Protein AF-0000000077142471 (afdb_homodimer)

Structure (mmCIF, N/CA/C/O backbone):
data_AF-0000000077142471-model_v1
#
loop_
_entity.id
_entity.type
_entity.pdbx_description
1 polymer 'Transcriptional regulator, Crp/Fnr family'
#
loop_
_atom_site.group_PDB
_atom_site.id
_atom_site.type_symbol
_atom_site.label_atom_id
_atom_site.label_alt_id
_atom_site.label_comp_id
_atom_site.label_asym_id
_atom_site.label_entity_id
_atom_site.label_seq_id
_atom_site.pdbx_PDB_ins_code
_atom_site.Cartn_x
_atom_site.Cartn_y
_atom_site.Cartn_z
_atom_site.occupancy
_atom_site.B_iso_or_equiv
_atom_site.auth_seq_id
_atom_site.auth_comp_id
_atom_site.auth_asym_id
_atom_site.auth_atom_id
_atom_site.pdbx_PDB_model_num
ATOM 1 N N . MET A 1 1 ? -25.047 -6.434 -14.953 1 66.5 1 MET A N 1
ATOM 2 C CA . MET A 1 1 ? -23.828 -6.5 -14.148 1 66.5 1 MET A CA 1
ATOM 3 C C . MET A 1 1 ? -23.406 -7.949 -13.914 1 66.5 1 MET A C 1
ATOM 5 O O . MET A 1 1 ? -24.266 -8.82 -13.711 1 66.5 1 MET A O 1
ATOM 9 N N . ALA A 1 2 ? -22.125 -8.219 -14.211 1 81.44 2 ALA A N 1
ATOM 10 C CA . ALA A 1 2 ? -21.688 -9.594 -14.016 1 81.44 2 ALA A CA 1
ATOM 11 C C . ALA A 1 2 ? -21.812 -10.008 -12.555 1 81.44 2 ALA A C 1
ATOM 13 O O . ALA A 1 2 ? -21.797 -9.164 -11.656 1 81.44 2 ALA A O 1
ATOM 14 N N . ASP A 1 3 ? -22.094 -11.25 -12.281 1 89.38 3 ASP A N 1
ATOM 15 C CA . ASP A 1 3 ? -22.297 -11.797 -10.945 1 89.38 3 ASP A CA 1
ATOM 16 C C . ASP A 1 3 ? -21.094 -11.516 -10.039 1 89.38 3 ASP A C 1
ATOM 18 O O . ASP A 1 3 ? -21.219 -11.555 -8.812 1 89.38 3 ASP A O 1
ATOM 22 N N . PHE A 1 4 ? -20.047 -11.18 -10.734 1 91.62 4 PHE A N 1
ATOM 23 C CA . PHE A 1 4 ? -18.828 -11.008 -9.953 1 91.62 4 PHE A CA 1
ATOM 24 C C . PHE A 1 4 ? -18.5 -9.531 -9.766 1 91.62 4 PHE A C 1
ATOM 26 O O . PHE A 1 4 ? -17.453 -9.18 -9.227 1 91.62 4 PHE A O 1
ATOM 33 N N . ASP A 1 5 ? -19.344 -8.586 -10.07 1 90.06 5 ASP A N 1
ATOM 34 C CA . ASP A 1 5 ? -19.062 -7.152 -10.07 1 90.06 5 ASP A CA 1
ATOM 35 C C . ASP A 1 5 ? -18.781 -6.648 -8.656 1 90.06 5 ASP A C 1
ATOM 37 O O . ASP A 1 5 ? -18.062 -5.668 -8.477 1 90.06 5 ASP A O 1
ATOM 41 N N . TYR A 1 6 ? -19.375 -7.363 -7.695 1 89.88 6 TYR A N 1
ATOM 42 C CA . TYR A 1 6 ? -19.172 -6.949 -6.309 1 89.88 6 TYR A CA 1
ATOM 43 C C . TYR A 1 6 ? -17.688 -7.043 -5.926 1 89.88 6 TYR A C 1
ATOM 45 O O . TYR A 1 6 ? -17.234 -6.324 -5.039 1 89.88 6 TYR A O 1
ATOM 53 N N . LEU A 1 7 ? -16.922 -7.852 -6.664 1 92.38 7 LEU A N 1
ATOM 54 C CA . LEU A 1 7 ? -15.516 -8.078 -6.348 1 92.38 7 LEU A CA 1
ATOM 55 C C . LEU A 1 7 ? -14.672 -6.867 -6.715 1 92.38 7 LEU A C 1
ATOM 57 O O . LEU A 1 7 ? -13.57 -6.691 -6.191 1 92.38 7 LEU A O 1
ATOM 61 N N . LYS A 1 8 ? -15.172 -6.035 -7.5 1 89.44 8 LYS A N 1
ATOM 62 C CA . LYS A 1 8 ? -14.445 -4.84 -7.934 1 89.44 8 LYS A CA 1
ATOM 63 C C . LYS A 1 8 ? -14.375 -3.805 -6.816 1 89.44 8 LYS A C 1
ATOM 65 O O . LYS A 1 8 ? -13.602 -2.854 -6.895 1 89.44 8 LYS A O 1
ATOM 70 N N . LYS A 1 9 ? -15.102 -4.074 -5.801 1 85.69 9 LYS A N 1
ATOM 71 C CA . LYS A 1 9 ? -15.086 -3.172 -4.652 1 85.69 9 LYS A CA 1
ATOM 72 C C . LYS A 1 9 ? -13.93 -3.496 -3.715 1 85.69 9 LYS A C 1
ATOM 74 O O . LYS A 1 9 ? -13.586 -2.695 -2.842 1 85.69 9 LYS A O 1
ATOM 79 N N . VAL A 1 10 ? -13.367 -4.668 -3.885 1 86.62 10 VAL A N 1
ATOM 80 C CA . VAL A 1 10 ? -12.203 -5.039 -3.086 1 86.62 10 VAL A CA 1
ATOM 81 C C . VAL A 1 10 ? -10.969 -4.281 -3.582 1 86.62 10 VAL A C 1
ATOM 83 O O . VAL A 1 10 ? -10.617 -4.363 -4.762 1 86.62 10 VAL A O 1
ATOM 86 N N . PRO A 1 11 ? -10.289 -3.559 -2.75 1 77.06 11 PRO A N 1
ATOM 87 C CA . PRO A 1 11 ? -9.156 -2.73 -3.176 1 77.06 11 PRO A CA 1
ATOM 88 C C . PRO A 1 11 ? -8.109 -3.518 -3.959 1 77.06 11 PRO A C 1
ATOM 90 O O . PRO A 1 11 ? -7.5 -2.984 -4.887 1 77.06 11 PRO A O 1
ATOM 93 N N . TYR A 1 12 ? -7.945 -4.797 -3.785 1 84.88 12 TYR A N 1
ATOM 94 C CA . TYR A 1 12 ? -6.906 -5.59 -4.426 1 84.88 12 TYR A CA 1
ATOM 95 C C . TYR A 1 12 ? -7.449 -6.309 -5.656 1 84.88 12 TYR A C 1
ATOM 97 O O . TYR A 1 12 ? -6.703 -7.004 -6.355 1 84.88 12 TYR A O 1
ATOM 105 N N . PHE A 1 13 ? -8.758 -6.027 -5.898 1 90.19 13 PHE A N 1
ATOM 106 C CA . PHE A 1 13 ? -9.359 -6.797 -6.984 1 90.19 13 PHE A CA 1
ATOM 107 C C . PHE A 1 13 ? -9.93 -5.875 -8.055 1 90.19 13 PHE A C 1
ATOM 109 O O . PHE A 1 13 ? -10.297 -6.328 -9.141 1 90.19 13 PHE A O 1
ATOM 116 N N . ASN A 1 14 ? -9.93 -4.648 -7.758 1 84.81 14 ASN A N 1
ATOM 117 C CA . ASN A 1 14 ? -10.766 -3.709 -8.5 1 84.81 14 ASN A CA 1
ATOM 118 C C . ASN A 1 14 ? -10.328 -3.605 -9.961 1 84.81 14 ASN A C 1
ATOM 120 O O . ASN A 1 14 ? -11.109 -3.201 -10.82 1 84.81 14 ASN A O 1
ATOM 124 N N . GLU A 1 15 ? -9.117 -3.967 -10.281 1 83.5 15 GLU A N 1
ATOM 125 C CA . GLU A 1 15 ? -8.633 -3.84 -11.656 1 83.5 15 GLU A CA 1
ATOM 126 C C . GLU A 1 15 ? -8.242 -5.199 -12.227 1 83.5 15 GLU A C 1
ATOM 128 O O . GLU A 1 15 ? -7.566 -5.27 -13.258 1 83.5 15 GLU A O 1
ATOM 133 N N . LEU A 1 16 ? -8.672 -6.199 -11.555 1 91.19 16 LEU A N 1
ATOM 134 C CA . LEU A 1 16 ? -8.414 -7.531 -12.086 1 91.19 16 LEU A CA 1
ATOM 135 C C . LEU A 1 16 ? -9.234 -7.777 -13.352 1 91.19 16 LEU A C 1
ATOM 137 O O . LEU A 1 16 ? -10.336 -7.246 -13.492 1 91.19 16 LEU A O 1
ATOM 141 N N . GLU A 1 17 ? -8.711 -8.562 -14.188 1 91.25 17 GLU A N 1
ATOM 142 C CA . GLU A 1 17 ? -9.453 -8.961 -15.375 1 91.25 17 GLU A CA 1
ATOM 143 C C . GLU A 1 17 ? -10.703 -9.773 -15.008 1 91.25 17 GLU A C 1
ATOM 145 O O . GLU A 1 17 ? -10.719 -10.461 -13.992 1 91.25 17 GLU A O 1
ATOM 150 N N . ASP A 1 18 ? -11.656 -9.781 -15.906 1 92.88 18 ASP A N 1
ATOM 151 C CA . ASP A 1 18 ? -12.93 -10.453 -15.664 1 92.88 18 ASP A CA 1
ATOM 152 C C . ASP A 1 18 ? -12.734 -11.945 -15.422 1 92.88 18 ASP A C 1
ATOM 154 O O . ASP A 1 18 ? -13.398 -12.539 -14.578 1 92.88 18 ASP A O 1
ATOM 158 N N . LYS A 1 19 ? -11.828 -12.453 -16.156 1 93.56 19 LYS A N 1
ATOM 159 C CA . LYS A 1 19 ? -11.578 -13.875 -15.992 1 93.56 19 LYS A CA 1
ATOM 160 C C . LYS A 1 19 ? -11.141 -14.203 -14.562 1 93.56 19 LYS A C 1
ATOM 162 O O . LYS A 1 19 ? -11.602 -15.18 -13.977 1 93.56 19 LYS A O 1
ATOM 167 N N . SER A 1 20 ? -10.289 -13.398 -14.07 1 93.81 20 SER A N 1
ATOM 168 C CA . SER A 1 20 ? -9.805 -13.586 -12.703 1 93.81 20 SER A CA 1
ATOM 169 C C . SER A 1 20 ? -10.93 -13.375 -11.695 1 93.81 20 SER A C 1
ATOM 171 O O . SER A 1 20 ? -11.055 -14.141 -10.734 1 93.81 20 SER A O 1
ATOM 173 N N . LEU A 1 21 ? -11.734 -12.398 -11.953 1 95.06 21 LEU A N 1
ATOM 174 C CA . LEU A 1 21 ? -12.859 -12.109 -11.07 1 95.06 21 LEU A CA 1
ATOM 175 C C . LEU A 1 21 ? -13.852 -13.258 -11.055 1 95.06 21 LEU A C 1
ATOM 177 O O . LEU A 1 21 ? -14.398 -13.609 -10.008 1 95.06 21 LEU A O 1
ATOM 181 N N . GLU A 1 22 ? -14.016 -13.797 -12.172 1 95.31 22 GLU A N 1
ATOM 182 C CA . GLU A 1 22 ? -14.914 -14.938 -12.281 1 95.31 22 GLU A CA 1
ATOM 183 C C . GLU A 1 22 ? -14.414 -16.125 -11.469 1 95.31 22 GLU A C 1
ATOM 185 O O . GLU A 1 22 ? -15.195 -16.797 -10.797 1 95.31 22 GLU A O 1
ATOM 190 N N . GLU A 1 23 ? -13.148 -16.375 -11.539 1 95.19 23 GLU A N 1
ATOM 191 C CA . GLU A 1 23 ? -12.555 -17.469 -10.773 1 95.19 23 GLU A CA 1
ATOM 192 C C . GLU A 1 23 ? -12.727 -17.25 -9.273 1 95.19 23 GLU A C 1
ATOM 194 O O . GLU A 1 23 ? -13.008 -18.188 -8.531 1 95.19 23 GLU A O 1
ATOM 199 N N . ILE A 1 24 ? -12.617 -16.062 -8.898 1 95.25 24 ILE A N 1
ATOM 200 C CA . ILE A 1 24 ? -12.789 -15.734 -7.484 1 95.25 24 ILE A CA 1
ATOM 201 C C . ILE A 1 24 ? -14.258 -15.891 -7.098 1 95.25 24 ILE A C 1
ATOM 203 O O . IL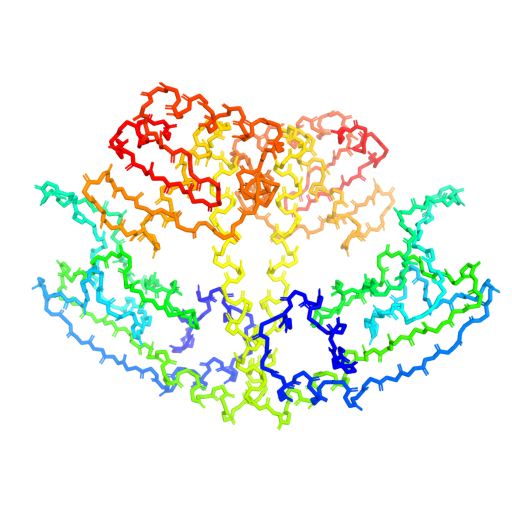E A 1 24 ? -14.57 -16.422 -6.035 1 95.25 24 ILE A O 1
ATOM 207 N N . HIS A 1 25 ? -15.094 -15.469 -7.91 1 96.06 25 HIS A N 1
ATOM 208 C CA . HIS A 1 25 ? -16.531 -15.562 -7.668 1 96.06 25 HIS A CA 1
ATOM 209 C C . HIS A 1 25 ? -16.969 -17.016 -7.473 1 96.06 25 HIS A C 1
ATOM 211 O O . HIS A 1 25 ? -17.828 -17.297 -6.645 1 96.06 25 HIS A O 1
ATOM 217 N N . LYS A 1 26 ? -16.375 -17.875 -8.164 1 96.31 26 LYS A N 1
ATOM 218 C CA . LYS A 1 26 ? -16.75 -19.281 -8.141 1 96.31 26 LYS A CA 1
ATOM 219 C C . LYS A 1 26 ? -16.531 -19.875 -6.758 1 96.31 26 LYS A C 1
ATOM 221 O O . LYS A 1 26 ? -17.156 -20.875 -6.406 1 96.31 26 LYS A O 1
ATOM 226 N N . ILE A 1 27 ? -15.695 -19.312 -6.023 1 96.25 27 ILE A N 1
ATOM 227 C CA . ILE A 1 27 ? -15.398 -19.922 -4.723 1 96.25 27 ILE A CA 1
ATOM 228 C C . ILE A 1 27 ? -16.203 -19.203 -3.635 1 96.25 27 ILE A C 1
ATOM 230 O O . ILE A 1 27 ? -16.062 -19.516 -2.451 1 96.25 27 ILE A O 1
ATOM 234 N N . SER A 1 28 ? -16.953 -18.25 -4.027 1 96.69 28 SER A N 1
ATOM 235 C CA . SER A 1 28 ? -17.797 -17.547 -3.062 1 96.69 28 SER A CA 1
ATOM 236 C C . SER A 1 28 ? -19.016 -18.359 -2.676 1 96.69 28 SER A C 1
ATOM 238 O O . SER A 1 28 ? -19.453 -19.234 -3.438 1 96.69 28 SER A O 1
ATOM 240 N N . ILE A 1 29 ? -19.516 -18.172 -1.492 1 97.25 29 ILE A N 1
ATOM 241 C CA . ILE A 1 29 ? -20.734 -18.844 -1.02 1 97.25 29 ILE A CA 1
ATOM 242 C C . ILE A 1 29 ? -21.75 -17.797 -0.569 1 97.25 29 ILE A C 1
ATOM 244 O O . ILE A 1 29 ? -21.391 -16.719 -0.086 1 97.25 29 ILE A O 1
ATOM 248 N N . ILE A 1 30 ? -23 -18.109 -0.736 1 97.12 30 ILE A N 1
ATOM 249 C CA . ILE A 1 30 ? -24.078 -17.25 -0.266 1 97.12 30 ILE A CA 1
ATOM 250 C C . ILE A 1 30 ? -24.672 -17.812 1.031 1 97.12 30 ILE A C 1
ATOM 252 O O . ILE A 1 30 ? -24.969 -19 1.118 1 97.12 30 ILE A O 1
ATOM 256 N N . LYS A 1 31 ? -24.703 -17.016 1.998 1 98.12 31 LYS A N 1
ATOM 257 C CA . LYS A 1 31 ? -25.297 -17.406 3.275 1 98.12 31 LYS A CA 1
ATOM 258 C C . LYS A 1 31 ? -26.469 -16.484 3.646 1 98.12 31 LYS A C 1
ATOM 260 O O . LYS A 1 31 ? -26.406 -15.281 3.422 1 98.12 31 LYS A O 1
ATOM 265 N N . SER A 1 32 ? -27.469 -17.016 4.242 1 98.44 32 SER A N 1
ATOM 266 C CA . SER A 1 32 ? -28.609 -16.266 4.738 1 98.44 32 SER A CA 1
ATOM 267 C C . SER A 1 32 ? -28.547 -16.094 6.254 1 98.44 32 SER A C 1
ATOM 269 O O . SER A 1 32 ? -28.188 -17.031 6.973 1 98.44 32 SER A O 1
ATOM 271 N N . PHE A 1 33 ? -28.859 -14.922 6.66 1 98.12 33 PHE A N 1
ATOM 272 C CA . PHE A 1 33 ? -28.906 -14.594 8.078 1 98.12 33 PHE A CA 1
ATOM 273 C C . PHE A 1 33 ? -30.25 -13.945 8.445 1 98.12 33 PHE A C 1
ATOM 275 O O . PHE A 1 33 ? -30.672 -12.992 7.793 1 98.12 33 PHE A O 1
ATOM 282 N N . LYS A 1 34 ? -30.844 -14.43 9.461 1 98.19 34 LYS A N 1
ATOM 283 C CA . LYS A 1 34 ? -32.062 -13.82 9.953 1 98.19 34 LYS A CA 1
ATOM 284 C C . LYS A 1 34 ? -31.781 -12.539 10.734 1 98.19 34 LYS A C 1
ATOM 286 O O . LYS A 1 34 ? -30.672 -12.367 11.258 1 98.19 34 LYS A O 1
ATOM 291 N N . LYS A 1 35 ? -32.781 -11.688 10.727 1 97.5 35 LYS A N 1
ATOM 292 C CA . LYS A 1 35 ? -32.656 -10.5 11.562 1 97.5 35 LYS A CA 1
ATOM 293 C C . LYS A 1 35 ? -32.188 -10.852 12.969 1 97.5 35 LYS A C 1
ATOM 295 O O . LYS A 1 35 ? -32.719 -11.789 13.586 1 97.5 35 LYS A O 1
ATOM 300 N N . GLY A 1 36 ? -31.156 -10.203 13.352 1 96.88 36 GLY A N 1
ATOM 301 C CA . GLY A 1 36 ? -30.656 -10.406 14.703 1 96.88 36 GLY A CA 1
ATOM 302 C C . GLY A 1 36 ? -29.5 -11.391 14.773 1 96.88 36 GLY A C 1
ATOM 303 O O . GLY A 1 36 ? -28.844 -11.508 15.805 1 96.88 36 GLY A O 1
ATOM 304 N N . SER A 1 37 ? -29.25 -12.086 13.711 1 97.88 37 SER A N 1
ATOM 305 C CA . SER A 1 37 ? -28.188 -13.078 13.688 1 97.88 37 SER A CA 1
ATOM 306 C C . SER A 1 37 ? -26.812 -12.414 13.609 1 97.88 37 SER A C 1
ATOM 308 O O . SER A 1 37 ? -26.609 -11.477 12.836 1 97.88 37 SER A O 1
ATOM 310 N N . VAL A 1 38 ? -25.875 -12.93 14.398 1 98.06 38 VAL A N 1
ATOM 311 C CA . VAL A 1 38 ? -24.5 -12.453 14.367 1 98.06 38 VAL A CA 1
ATOM 312 C C . VAL A 1 38 ? -23.719 -13.211 13.297 1 98.06 38 VAL A C 1
ATOM 314 O O . VAL A 1 38 ? -23.734 -14.438 13.258 1 98.06 38 VAL A O 1
ATOM 317 N N . ILE A 1 39 ? -23.125 -12.43 12.516 1 98.25 39 ILE A N 1
ATOM 318 C CA . ILE A 1 39 ? -22.312 -13 11.453 1 98.25 39 ILE A CA 1
ATOM 319 C C . ILE A 1 39 ? -20.922 -13.352 11.992 1 98.25 39 ILE A C 1
ATOM 321 O O . ILE A 1 39 ? -20.438 -14.469 11.789 1 98.25 39 ILE A O 1
ATOM 325 N N . PHE A 1 40 ? -20.344 -12.383 12.602 1 97.69 40 PHE A N 1
ATOM 326 C CA . PHE A 1 40 ? -19.125 -12.602 13.375 1 97.69 40 PHE A CA 1
ATOM 327 C C . PHE A 1 40 ? -19.031 -11.609 14.531 1 97.69 40 PHE A C 1
ATOM 329 O O . PHE A 1 40 ? -19.719 -10.586 14.531 1 97.69 40 PHE A O 1
ATOM 336 N N . MET A 1 41 ? -18.156 -11.969 15.484 1 96.25 41 MET A N 1
ATOM 337 C CA . MET A 1 41 ? -18 -11.125 16.672 1 96.25 41 MET A CA 1
ATOM 338 C C . MET A 1 41 ? -16.625 -10.484 16.719 1 96.25 41 MET A C 1
ATOM 340 O O . MET A 1 41 ? -15.633 -11.109 16.312 1 96.25 41 MET A O 1
ATOM 344 N N . GLU A 1 42 ? -16.625 -9.352 17.219 1 93.31 42 GLU A N 1
ATOM 345 C CA . GLU A 1 42 ? -15.344 -8.695 17.484 1 93.31 42 GLU A CA 1
ATOM 346 C C . GLU A 1 42 ? -14.398 -9.609 18.25 1 93.31 42 GLU A C 1
ATOM 348 O O . GLU A 1 42 ? -14.805 -10.266 19.203 1 93.31 42 GLU A O 1
ATOM 353 N N . GLY A 1 43 ? -13.172 -9.672 17.734 1 92.5 43 GLY A N 1
ATOM 354 C CA . GLY A 1 43 ? -12.188 -10.461 18.453 1 92.5 43 GLY A CA 1
ATOM 355 C C . GLY A 1 43 ? -12.078 -11.883 17.938 1 92.5 43 GLY A C 1
ATOM 356 O O . GLY A 1 43 ? -11.086 -12.57 18.188 1 92.5 43 GLY A O 1
ATOM 357 N N . GLU A 1 44 ? -13.094 -12.359 17.25 1 95.12 44 GLU A N 1
ATOM 358 C CA . GLU A 1 44 ? -13.008 -13.672 16.609 1 95.12 44 GLU A CA 1
ATOM 359 C C . GLU A 1 44 ? -11.977 -13.68 15.5 1 95.12 44 GLU A C 1
ATOM 361 O O . GLU A 1 44 ? -11.656 -12.625 14.938 1 95.12 44 GLU A O 1
ATOM 366 N N . LYS A 1 45 ? -11.484 -14.852 15.219 1 96.19 45 LYS A N 1
ATOM 367 C CA . LYS A 1 45 ? -10.523 -14.984 14.125 1 96.19 45 LYS A CA 1
ATOM 368 C C . LYS A 1 45 ? -11.156 -14.602 12.789 1 96.19 45 LYS A C 1
ATOM 370 O O . LYS A 1 45 ? -12.242 -15.078 12.453 1 96.19 45 LYS A O 1
ATOM 375 N N . GLY A 1 46 ? -10.5 -13.641 12.164 1 95.56 46 GLY A N 1
ATOM 376 C CA . GLY A 1 46 ? -10.953 -13.25 10.836 1 95.56 46 GLY A CA 1
ATOM 377 C C . GLY A 1 46 ? -10.727 -14.328 9.789 1 95.56 46 GLY A C 1
ATOM 378 O O . GLY A 1 46 ? -9.594 -14.602 9.406 1 95.56 46 GLY A O 1
ATOM 379 N N . GLU A 1 47 ? -11.828 -14.922 9.211 1 95.75 47 GLU A N 1
ATOM 380 C CA . GLU A 1 47 ? -11.68 -16.078 8.328 1 95.75 47 GLU A CA 1
ATOM 381 C C . GLU A 1 47 ? -12.211 -15.773 6.93 1 95.75 47 GLU A C 1
ATOM 383 O O . GLU A 1 47 ? -11.977 -16.531 5.992 1 95.75 47 GLU A O 1
ATOM 388 N N . ALA A 1 48 ? -12.891 -14.672 6.859 1 97.19 48 ALA A N 1
ATOM 389 C CA . ALA A 1 48 ? -13.539 -14.375 5.578 1 97.19 48 ALA A CA 1
ATOM 390 C C . ALA A 1 48 ? -13.805 -12.883 5.434 1 97.19 48 ALA A C 1
ATOM 392 O O . ALA A 1 48 ? -13.805 -12.141 6.422 1 97.19 48 ALA A O 1
ATOM 393 N N . ILE A 1 49 ? -13.992 -12.523 4.203 1 96.25 49 ILE A N 1
ATOM 394 C CA . ILE A 1 49 ? -14.562 -11.211 3.902 1 96.25 49 ILE A CA 1
ATOM 395 C C . ILE A 1 49 ? -15.992 -11.367 3.408 1 96.25 49 ILE A C 1
ATOM 397 O O . ILE A 1 49 ? -16.391 -12.445 2.961 1 96.25 49 ILE A O 1
ATOM 401 N N . TYR A 1 50 ? -16.719 -10.25 3.492 1 97.62 50 TYR A N 1
ATOM 402 C CA . TYR A 1 50 ? -18.156 -10.367 3.297 1 97.62 50 TYR A CA 1
ATOM 403 C C . TYR A 1 50 ? -18.688 -9.227 2.434 1 97.62 50 TYR A C 1
ATOM 405 O O . TYR A 1 50 ? -18.141 -8.117 2.451 1 97.62 50 TYR A O 1
ATOM 413 N N . PHE A 1 51 ? -19.797 -9.562 1.729 1 96.62 51 PHE A N 1
ATOM 414 C CA . PHE A 1 51 ? -20.531 -8.594 0.938 1 96.62 51 PHE A CA 1
ATOM 415 C C . PHE A 1 51 ? -22.031 -8.711 1.207 1 96.62 51 PHE A C 1
ATOM 417 O O . PHE A 1 51 ? -22.578 -9.82 1.271 1 96.62 51 PHE A O 1
ATOM 424 N N . VAL A 1 52 ? -22.672 -7.578 1.322 1 97.12 52 VAL A N 1
ATOM 425 C CA . VAL A 1 52 ? -24.109 -7.621 1.483 1 97.12 52 VAL A CA 1
ATOM 426 C C . VAL A 1 52 ? -24.781 -7.832 0.125 1 97.12 52 VAL A C 1
ATOM 428 O O . VAL A 1 52 ? -24.625 -7.008 -0.782 1 97.12 52 VAL A O 1
ATOM 431 N N . ARG A 1 53 ? -25.391 -8.891 -0.047 1 96.44 53 ARG A N 1
ATOM 432 C CA . ARG A 1 53 ? -26.156 -9.156 -1.261 1 96.44 53 ARG A CA 1
ATOM 433 C C . ARG A 1 53 ? -27.562 -8.578 -1.154 1 96.44 53 ARG A C 1
ATOM 435 O O . ARG A 1 53 ? -28.094 -8.008 -2.117 1 96.44 53 ARG A O 1
ATOM 442 N N . SER A 1 54 ? -28.156 -8.766 -0.074 1 97.06 54 SER A N 1
ATOM 443 C CA . SER A 1 54 ? -29.453 -8.18 0.269 1 97.06 54 SER A CA 1
ATOM 444 C C . SER A 1 54 ? -29.594 -8.008 1.777 1 97.06 54 SER A C 1
ATOM 446 O O . SER A 1 54 ? -28.938 -8.703 2.553 1 97.06 54 SER A O 1
ATOM 448 N N . GLY A 1 55 ? -30.422 -6.988 2.141 1 97 55 GLY A N 1
ATOM 449 C CA . GLY A 1 55 ? -30.609 -6.715 3.555 1 97 55 GLY A CA 1
ATOM 450 C C . GLY A 1 55 ? -29.672 -5.66 4.098 1 97 55 GLY A C 1
ATOM 451 O O . GLY A 1 55 ? -29.234 -4.777 3.361 1 97 55 GLY A O 1
ATOM 452 N N . LYS A 1 56 ? -29.516 -5.695 5.469 1 97.19 56 LYS A N 1
ATOM 453 C CA . LYS A 1 56 ? -28.672 -4.719 6.148 1 97.19 56 LYS A CA 1
ATOM 454 C C . LYS A 1 56 ? -27.875 -5.367 7.281 1 97.19 56 LYS A C 1
ATOM 456 O O . LYS A 1 56 ? -28.406 -6.215 8.008 1 97.19 56 LYS A O 1
ATOM 461 N N . VAL A 1 57 ? -26.641 -4.984 7.34 1 97.5 57 VAL A N 1
ATOM 462 C CA . VAL A 1 57 ? -25.75 -5.508 8.375 1 97.5 57 VAL A CA 1
ATOM 463 C C . VAL A 1 57 ? -25.188 -4.359 9.203 1 97.5 57 VAL A C 1
ATOM 465 O O . VAL A 1 57 ? -24.688 -3.373 8.656 1 97.5 57 VAL A O 1
ATOM 468 N N . LYS A 1 58 ? -25.266 -4.48 10.422 1 96.56 58 LYS A N 1
ATOM 469 C CA . LYS A 1 58 ? -24.734 -3.486 11.352 1 96.56 58 LYS A CA 1
ATOM 470 C C . LYS A 1 58 ? -23.328 -3.854 11.805 1 96.56 58 LYS A C 1
ATOM 472 O O . LYS A 1 58 ? -23.078 -4.98 12.234 1 96.56 58 LYS A O 1
ATOM 477 N N . ILE A 1 59 ? -22.422 -2.93 11.594 1 94.88 59 ILE A N 1
ATOM 478 C CA . ILE A 1 59 ? -21.062 -3.055 12.133 1 94.88 59 ILE A CA 1
ATOM 479 C C . ILE A 1 59 ? -20.938 -2.232 13.414 1 94.88 59 ILE A C 1
ATOM 481 O O . ILE A 1 59 ? -21.188 -1.024 13.406 1 94.88 59 ILE A O 1
ATOM 485 N N . SER A 1 60 ? -20.547 -2.914 14.5 1 89.5 60 SER A N 1
ATOM 486 C CA . SER A 1 60 ? -20.531 -2.209 15.781 1 89.5 60 SER A CA 1
ATOM 487 C C . SER A 1 60 ? -19.359 -2.674 16.656 1 89.5 60 SER A C 1
ATOM 489 O O . SER A 1 60 ? -18.75 -3.707 16.375 1 89.5 60 SER A O 1
ATOM 491 N N . LYS A 1 61 ? -19.047 -1.845 17.562 1 86.69 61 LYS A N 1
ATOM 492 C CA . LYS A 1 61 ? -18.047 -2.17 18.578 1 86.69 61 LYS A CA 1
ATOM 493 C C . LYS A 1 61 ? -18.625 -1.991 19.984 1 86.69 61 LYS A C 1
ATOM 495 O O . LYS A 1 61 ? -19.547 -1.194 20.188 1 86.69 61 LYS A O 1
ATOM 500 N N . THR A 1 62 ? -18.109 -2.846 20.828 1 81 62 THR A N 1
ATOM 501 C CA . THR A 1 62 ? -18.547 -2.732 22.203 1 81 62 THR A CA 1
ATOM 502 C C . THR A 1 62 ? -17.469 -2.076 23.062 1 81 62 THR A C 1
ATOM 504 O O . THR A 1 62 ? -16.297 -2.469 23.016 1 81 62 THR A O 1
ATOM 507 N N . SER A 1 63 ? -17.891 -1.049 23.688 1 67.19 63 SER A N 1
ATOM 508 C CA . SER A 1 63 ? -16.953 -0.388 24.578 1 67.19 63 SER A CA 1
ATOM 509 C C . SER A 1 63 ? -16.609 -1.276 25.781 1 67.19 63 SER A C 1
ATOM 511 O O . SER A 1 63 ? -17.219 -2.334 25.969 1 67.19 63 SER A O 1
ATOM 513 N N . SER A 1 64 ? -15.578 -0.737 26.484 1 65.94 64 SER A N 1
ATOM 514 C CA . SER A 1 64 ? -15.18 -1.472 27.688 1 65.94 64 SER A CA 1
ATOM 515 C C . SER A 1 64 ? -16.297 -1.499 28.719 1 65.94 64 SER A C 1
ATOM 517 O O . SER A 1 64 ? -16.359 -2.396 29.562 1 65.94 64 SER A O 1
ATOM 519 N N . MET A 1 65 ? -17.125 -0.61 28.672 1 70.38 65 MET A N 1
ATOM 520 C CA . MET A 1 65 ? -18.234 -0.52 29.609 1 70.38 65 MET A CA 1
ATOM 521 C C . MET A 1 65 ? -19.453 -1.276 29.094 1 70.38 65 MET A C 1
ATOM 523 O O . MET A 1 65 ? -20.516 -1.223 29.703 1 70.38 65 MET A O 1
ATOM 527 N N . GLY A 1 66 ? -19.328 -1.878 27.984 1 71.12 66 GLY A N 1
ATOM 528 C CA . GLY A 1 66 ? -20.391 -2.711 27.453 1 71.12 66 GLY A CA 1
ATOM 529 C C . GLY A 1 66 ? -21.344 -1.955 26.547 1 71.12 66 GLY A C 1
ATOM 530 O O . GLY A 1 66 ? -22.359 -2.5 26.094 1 71.12 66 GLY A O 1
ATOM 531 N N . LYS A 1 67 ? -21.031 -0.67 26.422 1 75.19 67 LYS A N 1
ATOM 532 C CA . LYS A 1 67 ? -21.875 0.126 25.516 1 75.19 67 LYS A CA 1
ATOM 533 C C . LYS A 1 67 ? -21.516 -0.137 24.062 1 75.19 67 LYS A C 1
ATOM 535 O O . LYS A 1 67 ? -20.328 -0.226 23.703 1 75.19 67 LYS A O 1
ATOM 540 N N . GLU A 1 68 ? -22.609 -0.329 23.219 1 80.88 68 GLU A N 1
ATOM 541 C CA . GLU A 1 68 ? -22.422 -0.601 21.797 1 80.88 68 GLU A CA 1
ATOM 542 C C . GLU A 1 68 ? -22.328 0.694 21 1 80.88 68 GLU A C 1
ATOM 544 O O . GLU A 1 68 ? -23.109 1.618 21.203 1 80.88 68 GLU A O 1
ATOM 549 N N . TYR A 1 69 ? -21.328 0.788 20.188 1 81.31 69 TYR A N 1
ATOM 550 C CA . TYR A 1 69 ? -21.156 1.884 19.25 1 81.31 69 TYR A CA 1
ATOM 551 C C . TYR A 1 69 ? -21.281 1.39 17.812 1 81.31 69 TYR A C 1
ATOM 553 O O . TYR A 1 69 ? -20.547 0.502 17.375 1 81.31 69 TYR A O 1
ATOM 561 N N . ILE A 1 70 ? -22.312 2.008 17.172 1 83.38 70 ILE A N 1
ATOM 562 C CA . ILE A 1 70 ? -22.516 1.615 15.773 1 83.38 70 ILE A CA 1
ATOM 563 C C . ILE A 1 70 ? -21.531 2.352 14.883 1 83.38 70 ILE A C 1
ATOM 565 O O . ILE A 1 70 ? -21.484 3.584 14.875 1 83.38 70 ILE A O 1
ATOM 569 N N . ILE A 1 71 ? -20.797 1.661 14.211 1 81.06 71 ILE A N 1
ATOM 570 C CA . ILE A 1 71 ? -19.797 2.234 13.312 1 81.06 71 ILE A CA 1
ATOM 571 C C . ILE A 1 71 ? -20.438 2.533 11.953 1 81.06 71 ILE A C 1
ATOM 573 O O . ILE A 1 71 ? -20.297 3.639 11.43 1 81.06 71 ILE A O 1
ATOM 577 N N . LYS A 1 72 ? -21.125 1.557 11.375 1 85.94 72 LYS A N 1
ATOM 578 C CA . LYS A 1 72 ? -21.688 1.69 10.031 1 85.94 72 LYS A CA 1
ATOM 579 C C . LYS A 1 72 ? -22.781 0.661 9.789 1 85.94 72 LYS A C 1
ATOM 581 O O . LYS A 1 72 ? -22.766 -0.419 10.383 1 85.94 72 LYS A O 1
ATOM 586 N N . ILE A 1 73 ? -23.703 1.086 8.984 1 92.25 73 ILE A N 1
ATOM 587 C CA . ILE A 1 73 ? -24.703 0.16 8.477 1 92.25 73 ILE A CA 1
ATOM 588 C C . ILE A 1 73 ? -24.391 -0.187 7.02 1 92.25 73 ILE A C 1
ATOM 590 O O . ILE A 1 73 ? -24.328 0.698 6.164 1 92.25 73 ILE A O 1
ATOM 594 N N . MET A 1 74 ? -24.203 -1.459 6.832 1 94.12 74 MET A N 1
ATOM 595 C CA . MET A 1 74 ? -23.859 -1.947 5.5 1 94.12 74 MET A CA 1
ATOM 596 C C . MET A 1 74 ? -25.125 -2.328 4.723 1 94.12 74 MET A C 1
ATOM 598 O O . MET A 1 74 ? -26.047 -2.912 5.281 1 94.12 74 MET A O 1
ATOM 602 N N . GLU A 1 75 ? -25.047 -1.957 3.498 1 92.94 75 GLU A N 1
ATOM 603 C CA . GLU A 1 75 ? -26.188 -2.246 2.617 1 92.94 75 GLU A CA 1
ATOM 604 C C . GLU A 1 75 ? -25.734 -2.973 1.356 1 92.94 75 GLU A C 1
ATOM 606 O O . GLU A 1 75 ? -24.562 -3.346 1.236 1 92.94 75 GLU A O 1
ATOM 611 N N . LYS A 1 76 ? -26.734 -3.211 0.532 1 93.06 76 LYS A N 1
ATOM 612 C CA . LYS A 1 76 ? -26.469 -3.955 -0.694 1 93.06 76 LYS A CA 1
ATOM 613 C C . LYS A 1 76 ? -25.234 -3.402 -1.411 1 93.06 76 LYS A C 1
ATOM 615 O O . LYS A 1 76 ? -25.156 -2.197 -1.663 1 93.06 76 LYS A O 1
ATOM 620 N N . GLY A 1 77 ? -24.312 -4.367 -1.633 1 89.5 77 GLY A N 1
ATOM 621 C CA . GLY A 1 77 ? -23.141 -3.979 -2.391 1 89.5 77 GLY A CA 1
ATOM 622 C C . GLY A 1 77 ? -21.953 -3.623 -1.514 1 89.5 77 GLY A C 1
ATOM 623 O O . GLY A 1 77 ? -20.812 -3.596 -1.981 1 89.5 77 GLY A O 1
ATOM 624 N N . ASP A 1 78 ? -22.156 -3.42 -0.295 1 92.06 78 ASP A N 1
ATOM 625 C CA . ASP A 1 78 ? -21.078 -3.023 0.613 1 92.06 78 ASP A CA 1
ATOM 626 C C . ASP A 1 78 ? -20.234 -4.227 1.007 1 92.06 78 ASP A C 1
ATOM 628 O O . ASP A 1 78 ? -20.734 -5.34 1.15 1 92.06 78 ASP A O 1
ATOM 632 N N . ILE A 1 79 ? -18.953 -3.898 1.116 1 94.25 79 ILE A N 1
ATOM 633 C CA . ILE A 1 79 ? -18.016 -4.895 1.6 1 94.25 79 ILE A CA 1
ATOM 634 C C . ILE A 1 79 ? -17.641 -4.598 3.053 1 94.25 79 ILE A C 1
ATOM 636 O O . ILE A 1 79 ? -17.578 -3.434 3.455 1 94.25 79 ILE A O 1
ATOM 640 N N . PHE A 1 80 ? -17.516 -5.707 3.857 1 93.88 80 PHE A N 1
ATOM 641 C CA . PHE A 1 80 ? -17.031 -5.531 5.223 1 93.88 80 PHE A CA 1
ATOM 642 C C . PHE A 1 80 ? -16.094 -6.668 5.617 1 93.88 80 PHE A C 1
ATOM 644 O O . PHE A 1 80 ? -16.125 -7.746 5.016 1 93.88 80 PHE A O 1
ATOM 651 N N . ALA A 1 81 ? -15.141 -6.43 6.555 1 93.25 81 ALA A N 1
ATOM 652 C CA . ALA A 1 81 ? -14.125 -7.336 7.086 1 93.25 81 ALA A CA 1
ATOM 653 C C . ALA A 1 81 ? -12.992 -7.535 6.078 1 93.25 81 ALA A C 1
ATOM 655 O O . ALA A 1 81 ? -12.328 -8.578 6.082 1 93.25 81 ALA A O 1
ATOM 656 N N . GLU A 1 82 ? -12.797 -6.668 5.176 1 91.12 82 GLU A N 1
ATOM 657 C CA . GLU A 1 82 ? -11.766 -6.793 4.152 1 91.12 82 GLU A CA 1
ATOM 658 C C . GLU A 1 82 ? -10.367 -6.609 4.746 1 91.12 82 GLU A C 1
ATOM 660 O O . GLU A 1 82 ? -9.375 -6.98 4.129 1 91.12 82 GLU A O 1
ATOM 665 N N . SER A 1 83 ? -10.398 -6.102 5.922 1 87.38 83 SER A N 1
ATOM 666 C CA . SER A 1 83 ? -9.125 -5.848 6.598 1 87.38 83 SER A CA 1
ATOM 667 C C . SER A 1 83 ? -8.422 -7.148 6.965 1 87.38 83 SER A C 1
ATOM 669 O O . SER A 1 83 ? -7.223 -7.156 7.234 1 87.38 83 SER A O 1
ATOM 671 N N . VAL A 1 84 ? -9.125 -8.203 7 1 92.12 84 VAL A N 1
ATOM 672 C CA . VAL A 1 84 ? -8.523 -9.461 7.434 1 92.12 84 VAL A CA 1
ATOM 673 C C . VAL A 1 84 ? -8.07 -10.266 6.219 1 92.12 84 VAL A C 1
ATOM 675 O O . VAL A 1 84 ? -7.492 -11.344 6.359 1 92.12 84 VAL A O 1
ATOM 678 N N . LEU A 1 85 ? -8.32 -9.766 5.031 1 92.31 85 LEU A N 1
ATOM 679 C CA . LEU A 1 85 ? -7.906 -10.453 3.816 1 92.31 85 LEU A CA 1
ATOM 680 C C . LEU A 1 85 ? -6.387 -10.477 3.689 1 92.31 85 LEU A C 1
ATOM 682 O O . LEU A 1 85 ? -5.746 -9.422 3.697 1 92.31 85 LEU A O 1
ATOM 686 N N . PHE A 1 86 ? -5.758 -11.594 3.629 1 91.81 86 PHE A N 1
ATOM 687 C CA . PHE A 1 86 ? -4.348 -11.891 3.426 1 91.81 86 PHE A CA 1
ATOM 688 C C . PHE A 1 86 ? -3.549 -11.633 4.699 1 91.81 86 PHE A C 1
ATOM 690 O O . PHE A 1 86 ? -2.537 -12.289 4.949 1 91.81 86 PHE A O 1
ATOM 697 N N . VAL A 1 87 ? -3.949 -10.648 5.445 1 88.06 87 VAL A N 1
ATOM 698 C CA . VAL A 1 87 ? -3.207 -10.289 6.648 1 88.06 87 VAL A CA 1
ATOM 699 C C . VAL A 1 87 ? -3.654 -11.164 7.816 1 88.06 87 VAL A C 1
ATOM 701 O O . VAL A 1 87 ? -2.854 -11.5 8.695 1 88.06 87 VAL A O 1
ATOM 704 N N . GLY A 1 88 ? -4.871 -11.461 7.773 1 89.5 88 GLY A N 1
ATOM 705 C CA . GLY A 1 88 ? -5.434 -12.227 8.875 1 89.5 88 GLY A CA 1
ATOM 706 C C . GLY A 1 88 ? -5.715 -11.383 10.102 1 89.5 88 GLY A C 1
ATOM 707 O O . GLY A 1 88 ? -6.098 -10.219 9.992 1 89.5 88 GLY A O 1
ATOM 708 N N . GLY A 1 89 ? -5.73 -12.078 11.281 1 90.88 89 GLY A N 1
ATOM 709 C CA . GLY A 1 89 ? -6.059 -11.391 12.516 1 90.88 89 GLY A CA 1
ATOM 710 C C . GLY A 1 89 ? -7.492 -11.609 12.961 1 90.88 89 GLY A C 1
ATOM 711 O O . GLY A 1 89 ? -8.133 -12.57 12.547 1 90.88 89 GLY A O 1
ATOM 712 N N . GLU A 1 90 ? -7.848 -10.648 13.891 1 93.31 90 GLU A N 1
ATOM 713 C CA . GLU A 1 90 ? -9.203 -10.734 14.43 1 93.31 90 GLU A CA 1
ATOM 714 C C . GLU A 1 90 ? -10.125 -9.719 13.773 1 93.31 90 GLU A C 1
ATOM 716 O O . GLU A 1 90 ? -9.664 -8.703 13.242 1 93.31 90 GLU A O 1
ATOM 721 N N . TYR A 1 91 ? -11.398 -10.094 13.742 1 93.94 91 TYR A N 1
ATOM 722 C CA . TYR A 1 91 ? -12.359 -9.086 13.305 1 93.94 91 TYR A CA 1
ATOM 723 C C . TYR A 1 91 ? -12.344 -7.879 14.234 1 93.94 91 TYR A C 1
ATOM 725 O O . TYR A 1 91 ? -12.438 -8.023 15.453 1 93.94 91 TYR A O 1
ATOM 733 N N . PRO A 1 92 ? -12.25 -6.715 13.688 1 86.75 92 PRO A N 1
ATOM 734 C CA . PRO A 1 92 ? -12.109 -5.527 14.531 1 86.75 92 PRO A CA 1
ATOM 735 C C . PRO A 1 92 ? -13.438 -5.062 15.125 1 86.75 92 PRO A C 1
ATOM 737 O O . PRO A 1 92 ? -13.461 -4.199 16 1 86.75 92 PRO A O 1
ATOM 740 N N . ALA A 1 93 ? -14.523 -5.566 14.602 1 91.38 93 ALA A N 1
ATOM 741 C CA . ALA A 1 93 ? -15.875 -5.184 15.016 1 91.38 93 ALA A CA 1
ATOM 742 C C . ALA A 1 93 ? -16.859 -6.344 14.844 1 91.38 93 ALA A C 1
ATOM 744 O O . ALA A 1 93 ? -16.516 -7.367 14.242 1 91.38 93 ALA A O 1
ATOM 745 N N . THR A 1 94 ? -18 -6.156 15.477 1 95.12 94 THR A N 1
ATOM 746 C CA . THR A 1 94 ? -19.047 -7.156 15.359 1 95.12 94 THR A CA 1
ATOM 747 C C . THR A 1 94 ? -19.953 -6.844 14.172 1 95.12 94 THR A C 1
ATOM 749 O O . THR A 1 94 ? -20.297 -5.684 13.93 1 95.12 94 THR A O 1
ATOM 752 N N . ALA A 1 95 ? -20.297 -7.852 13.438 1 97.88 95 ALA A N 1
ATOM 753 C CA . ALA A 1 95 ? -21.266 -7.723 12.352 1 97.88 95 ALA A CA 1
ATOM 754 C C . ALA A 1 95 ? -22.547 -8.492 12.664 1 97.88 95 ALA A C 1
ATOM 756 O O . ALA A 1 95 ? -22.5 -9.68 12.969 1 97.88 95 ALA A O 1
ATOM 757 N N . GLU A 1 96 ? -23.594 -7.801 12.57 1 97.75 96 GLU A N 1
ATOM 758 C CA . GLU A 1 96 ? -24.906 -8.375 12.891 1 97.75 96 GLU A CA 1
ATOM 759 C C . GLU A 1 96 ? -25.938 -8 11.844 1 97.75 96 GLU A C 1
ATOM 761 O O . GLU A 1 96 ? -26.031 -6.844 11.43 1 97.75 96 GLU A O 1
ATOM 766 N N . ALA A 1 97 ? -26.766 -9.031 11.438 1 98.19 97 ALA A N 1
ATOM 767 C CA . ALA A 1 97 ? -27.875 -8.734 10.531 1 98.19 97 ALA A CA 1
ATOM 768 C C . ALA A 1 97 ? -29 -7.992 11.25 1 98.19 97 ALA A C 1
ATOM 770 O O . ALA A 1 97 ? -29.5 -8.469 12.273 1 98.19 97 ALA A O 1
ATOM 771 N N . ILE A 1 98 ? -29.359 -6.879 10.672 1 97.06 98 ILE A N 1
ATOM 772 C CA . ILE A 1 98 ? -30.406 -6.133 11.344 1 97.06 98 ILE A CA 1
ATOM 773 C C . ILE A 1 98 ? -31.719 -6.27 10.562 1 97.06 98 ILE A C 1
ATOM 775 O O . ILE A 1 98 ? -32.719 -5.68 10.93 1 97.06 98 ILE A O 1
ATOM 779 N N . GLU A 1 99 ? -31.703 -6.926 9.477 1 96.75 99 GLU A N 1
ATOM 780 C CA . GLU A 1 99 ? -32.812 -7.473 8.68 1 96.75 99 GLU A CA 1
ATOM 781 C C . GLU A 1 99 ? -32.438 -8.852 8.125 1 96.75 99 GLU A C 1
ATOM 783 O O . GLU A 1 99 ? -31.281 -9.266 8.18 1 96.75 99 GLU A O 1
ATOM 788 N N . ASP A 1 100 ? -33.562 -9.539 7.703 1 98.06 100 ASP A N 1
ATOM 789 C CA . ASP A 1 100 ? -33.219 -10.727 6.93 1 98.06 100 ASP A CA 1
ATOM 790 C C . ASP A 1 100 ? -32.281 -10.375 5.777 1 98.06 100 ASP A C 1
ATOM 792 O O . ASP A 1 100 ? -32.594 -9.523 4.949 1 98.06 100 ASP A O 1
ATOM 796 N N . SER A 1 101 ? -31.062 -11.031 5.895 1 98.12 101 SER A N 1
ATOM 797 C CA . SER A 1 101 ? -30.031 -10.609 4.961 1 98.12 101 SER A CA 1
ATOM 798 C C . SER A 1 101 ? -29.375 -11.805 4.273 1 98.12 101 SER A C 1
ATOM 800 O O . SER A 1 101 ? -29.297 -12.891 4.852 1 98.12 101 SER A O 1
ATOM 802 N N . GLU A 1 102 ? -29.016 -11.578 3.035 1 98.31 102 GLU A N 1
ATOM 803 C CA . GLU A 1 102 ? -28.125 -12.477 2.318 1 98.31 102 GLU A CA 1
ATOM 804 C C . GLU A 1 102 ? -26.75 -11.852 2.141 1 98.31 102 GLU A C 1
ATOM 806 O O . GLU A 1 102 ? -26.625 -10.688 1.749 1 98.31 102 GLU A O 1
ATOM 811 N N . VAL A 1 103 ? -25.719 -12.695 2.471 1 97.94 103 VAL A N 1
ATOM 812 C CA . VAL A 1 103 ? -24.344 -12.211 2.432 1 97.94 103 VAL A CA 1
ATOM 813 C C . VAL A 1 103 ? -23.484 -13.148 1.587 1 97.94 103 VAL A C 1
ATOM 815 O O . VAL A 1 103 ? -23.641 -14.367 1.658 1 97.94 103 VAL A O 1
ATOM 818 N N . ILE A 1 104 ? -22.719 -12.539 0.731 1 97.62 104 ILE A N 1
ATOM 819 C CA . ILE A 1 104 ? -21.703 -13.312 0.011 1 97.62 104 ILE A CA 1
ATOM 820 C C . ILE A 1 104 ? -20.453 -13.453 0.87 1 97.62 104 ILE A C 1
ATOM 822 O O . ILE A 1 104 ? -19.953 -12.461 1.405 1 97.62 104 ILE A O 1
ATOM 826 N N . VAL A 1 105 ? -19.984 -14.664 0.98 1 97.94 105 VAL A N 1
ATOM 827 C CA . VAL A 1 105 ? -18.844 -14.984 1.833 1 97.94 105 VAL A CA 1
ATOM 828 C C . VAL A 1 105 ? -17.688 -15.477 0.978 1 97.94 105 VAL A C 1
ATOM 830 O O . VAL A 1 105 ? -17.859 -16.359 0.131 1 97.94 105 VAL A O 1
ATOM 833 N N . LEU A 1 106 ? -16.594 -14.883 1.178 1 96.94 106 LEU A N 1
ATOM 834 C CA . LEU A 1 106 ? -15.344 -15.344 0.577 1 96.94 106 LEU A CA 1
ATOM 835 C C . LEU A 1 106 ? -14.32 -15.688 1.651 1 96.94 106 LEU A C 1
ATOM 837 O O . LEU A 1 106 ? -13.766 -14.789 2.295 1 96.94 106 LEU A O 1
ATOM 841 N N . LYS A 1 107 ? -14.055 -16.953 1.757 1 97.62 107 LYS A N 1
ATOM 842 C CA . LYS A 1 107 ? -13.117 -17.406 2.787 1 97.62 107 LYS A CA 1
ATOM 843 C C . LYS A 1 107 ? -11.672 -17.109 2.389 1 97.62 107 LYS A C 1
ATOM 845 O O . LYS A 1 107 ? -11.281 -17.328 1.241 1 97.62 107 LYS A O 1
ATOM 850 N N . ASN A 1 108 ? -10.914 -16.594 3.412 1 96.38 108 ASN A N 1
ATOM 851 C CA . ASN A 1 108 ? -9.508 -16.266 3.168 1 96.38 108 ASN A CA 1
ATOM 852 C C . ASN A 1 108 ? -8.742 -17.484 2.633 1 96.38 108 ASN A C 1
ATOM 854 O O . ASN A 1 108 ? -7.996 -17.375 1.663 1 96.38 108 ASN A O 1
ATOM 858 N N . GLN A 1 109 ? -8.977 -18.609 3.242 1 96.44 109 GLN A N 1
ATOM 859 C CA . GLN A 1 109 ? -8.273 -19.828 2.863 1 96.44 109 GLN A CA 1
ATOM 860 C C . GLN A 1 109 ? -8.578 -20.219 1.421 1 96.44 109 GLN A C 1
ATOM 862 O O . GLN A 1 109 ? -7.703 -20.688 0.699 1 96.44 109 GLN A O 1
ATOM 867 N N . ASP A 1 110 ? -9.789 -20.031 1.006 1 96.81 110 ASP A N 1
ATOM 868 C CA . ASP A 1 110 ? -10.18 -20.375 -0.359 1 96.81 110 ASP A CA 1
ATOM 869 C C . ASP A 1 110 ? -9.508 -19.453 -1.369 1 96.81 110 ASP A C 1
ATOM 871 O O . ASP A 1 110 ? -9.086 -19.891 -2.441 1 96.81 110 ASP A O 1
ATOM 875 N N . ILE A 1 111 ? -9.422 -18.234 -1.03 1 95.69 111 ILE A N 1
ATOM 876 C CA . ILE A 1 111 ? -8.75 -17.266 -1.892 1 95.69 111 ILE A CA 1
ATOM 877 C C . ILE A 1 111 ? -7.27 -17.625 -2.018 1 95.69 111 ILE A C 1
ATOM 879 O O . ILE A 1 111 ? -6.719 -17.656 -3.121 1 95.69 111 ILE A O 1
ATOM 883 N N . GLU A 1 112 ? -6.695 -17.891 -0.899 1 96.25 112 GLU A N 1
ATOM 884 C CA . GLU A 1 112 ? -5.285 -18.266 -0.899 1 96.25 112 GLU A CA 1
ATOM 885 C C . GLU A 1 112 ? -5.051 -19.516 -1.726 1 96.25 112 GLU A C 1
ATOM 887 O O . GLU A 1 112 ? -4.082 -19.609 -2.482 1 96.25 112 GLU A O 1
ATOM 892 N N . ASN A 1 113 ? -5.93 -20.469 -1.593 1 96.56 113 ASN A N 1
ATOM 893 C CA . ASN A 1 113 ? -5.832 -21.703 -2.381 1 96.56 113 ASN A CA 1
ATOM 894 C C . ASN A 1 113 ? -5.949 -21.422 -3.875 1 96.56 113 ASN A C 1
ATOM 896 O O . ASN A 1 113 ? -5.246 -22.031 -4.684 1 96.56 113 ASN A O 1
ATOM 900 N N . LEU A 1 114 ? -6.855 -20.578 -4.172 1 95.5 114 LEU A N 1
ATOM 901 C CA . LEU A 1 114 ? -7.016 -20.188 -5.57 1 95.5 114 LEU A CA 1
ATOM 902 C C . LEU A 1 114 ? -5.738 -19.562 -6.109 1 95.5 114 LEU A C 1
ATOM 904 O O . LEU A 1 114 ? -5.301 -19.875 -7.219 1 95.5 114 LEU A O 1
ATOM 908 N N . ILE A 1 115 ? -5.156 -18.703 -5.359 1 93.88 115 ILE A N 1
ATOM 909 C CA . ILE A 1 115 ? -3.918 -18.016 -5.73 1 93.88 115 ILE A CA 1
ATOM 910 C C . ILE A 1 115 ? -2.803 -19.047 -5.922 1 93.88 115 ILE A C 1
ATOM 912 O O . ILE A 1 115 ? -2.037 -18.969 -6.883 1 93.88 115 ILE A O 1
ATOM 916 N N . LEU A 1 116 ? -2.744 -19.984 -5.066 1 94.75 116 LEU A N 1
ATOM 917 C CA . LEU A 1 116 ? -1.722 -21.031 -5.137 1 94.75 116 LEU A CA 1
ATOM 918 C C . LEU A 1 116 ? -1.874 -21.859 -6.41 1 94.75 116 LEU A C 1
ATOM 920 O O . LEU A 1 116 ? -0.889 -22.375 -6.938 1 94.75 116 LEU A O 1
ATOM 924 N N . LYS A 1 117 ? -3.051 -21.859 -6.898 1 94.06 117 LYS A N 1
ATOM 925 C CA . LYS A 1 117 ? -3.326 -22.672 -8.078 1 94.06 117 LYS A CA 1
ATOM 926 C C . LYS A 1 117 ? -3.318 -21.828 -9.344 1 94.06 117 LYS A C 1
ATOM 928 O O . LYS A 1 117 ? -3.393 -22.359 -10.453 1 94.06 117 LYS A O 1
ATOM 933 N N . ASN A 1 118 ? -3.334 -20.578 -9.18 1 93.69 118 ASN A N 1
ATOM 934 C CA . ASN A 1 118 ? -3.42 -19.656 -10.312 1 93.69 118 ASN A CA 1
ATOM 935 C C . ASN A 1 118 ? -2.428 -18.5 -10.188 1 93.69 118 ASN A C 1
ATOM 937 O O . ASN A 1 118 ? -2.771 -17.438 -9.664 1 93.69 118 ASN A O 1
ATOM 941 N N . SER A 1 119 ? -1.33 -18.688 -10.758 1 93.56 119 SER A N 1
ATOM 942 C CA . SER A 1 119 ? -0.24 -17.719 -10.594 1 93.56 119 SER A CA 1
ATOM 943 C C . SER A 1 119 ? -0.533 -16.422 -11.328 1 93.56 119 SER A C 1
ATOM 945 O O . SER A 1 119 ? -0.046 -15.359 -10.938 1 93.56 119 SER A O 1
ATOM 947 N N . GLU A 1 120 ? -1.323 -16.516 -12.32 1 93.19 120 GLU A N 1
ATOM 948 C CA . GLU A 1 120 ? -1.672 -15.312 -13.055 1 93.19 120 GLU A CA 1
ATOM 949 C C . GLU A 1 120 ? -2.486 -14.352 -12.195 1 93.19 120 GLU A C 1
ATOM 951 O O . GLU A 1 120 ? -2.266 -13.141 -12.227 1 93.19 120 GLU A O 1
ATOM 956 N N . ILE A 1 121 ? -3.385 -14.883 -11.477 1 93.19 121 ILE A N 1
ATOM 957 C CA . ILE A 1 121 ? -4.172 -14.07 -10.555 1 93.19 121 ILE A CA 1
ATOM 958 C C . ILE A 1 121 ? -3.26 -13.477 -9.492 1 93.19 121 ILE A C 1
ATOM 960 O O . ILE A 1 121 ? -3.391 -12.297 -9.141 1 93.19 121 ILE A O 1
ATOM 964 N N . ALA A 1 122 ? -2.354 -14.289 -9.047 1 94.31 122 ALA A N 1
ATOM 965 C CA . ALA A 1 122 ? -1.405 -13.836 -8.031 1 94.31 122 ALA A CA 1
ATOM 966 C C . ALA A 1 122 ? -0.607 -12.633 -8.523 1 94.31 122 ALA A C 1
ATOM 968 O O . ALA A 1 122 ? -0.514 -11.617 -7.828 1 94.31 122 ALA A O 1
ATOM 969 N N . LEU A 1 123 ? -0.104 -12.797 -9.656 1 94.06 123 LEU A N 1
ATOM 970 C CA . LEU A 1 123 ? 0.713 -11.727 -10.227 1 94.06 123 LEU A CA 1
ATOM 971 C C . LEU A 1 123 ? -0.115 -10.461 -10.438 1 94.06 123 LEU A C 1
ATOM 973 O O . LEU A 1 123 ? 0.356 -9.352 -10.172 1 94.06 123 LEU A O 1
ATOM 977 N N . SER A 1 124 ? -1.292 -10.625 -10.875 1 93.38 124 SER A N 1
ATOM 978 C CA . SER A 1 124 ? -2.172 -9.484 -11.086 1 93.38 124 SER A CA 1
ATOM 979 C C . SER A 1 124 ? -2.443 -8.75 -9.773 1 93.38 124 SER A C 1
ATOM 981 O O . SER A 1 124 ? -2.426 -7.516 -9.734 1 93.38 124 SER A O 1
ATOM 983 N N . ILE A 1 125 ? -2.705 -9.492 -8.781 1 93.62 125 ILE A N 1
ATOM 984 C CA . ILE A 1 125 ? -2.955 -8.906 -7.465 1 93.62 125 ILE A CA 1
ATOM 985 C C . ILE A 1 125 ? -1.711 -8.156 -6.988 1 93.62 125 ILE A C 1
ATOM 987 O O . ILE A 1 125 ? -1.808 -7.035 -6.488 1 93.62 125 ILE A O 1
ATOM 991 N N . ILE A 1 126 ? -0.572 -8.758 -7.148 1 94.38 126 ILE A N 1
ATOM 992 C CA . ILE A 1 126 ? 0.694 -8.164 -6.734 1 94.38 126 ILE A CA 1
ATOM 993 C C . ILE A 1 126 ? 0.89 -6.828 -7.445 1 94.38 126 ILE A C 1
ATOM 995 O O . ILE A 1 126 ? 1.229 -5.824 -6.812 1 94.38 126 ILE A O 1
ATOM 999 N N . LYS A 1 127 ? 0.65 -6.812 -8.695 1 92.75 127 LYS A N 1
ATOM 1000 C CA . LYS A 1 127 ? 0.823 -5.598 -9.484 1 92.75 127 LYS A CA 1
ATOM 1001 C C . LYS A 1 127 ? -0.129 -4.5 -9.023 1 92.75 127 LYS A C 1
ATOM 1003 O O . LYS A 1 127 ? 0.258 -3.334 -8.93 1 92.75 127 LYS A O 1
ATOM 1008 N N . LEU A 1 128 ? -1.272 -4.848 -8.75 1 90.31 128 LEU A N 1
ATOM 1009 C CA . LEU A 1 128 ? -2.262 -3.889 -8.273 1 90.31 128 LEU A CA 1
ATOM 1010 C C . LEU A 1 128 ? -1.871 -3.338 -6.902 1 90.31 128 LEU A C 1
ATOM 1012 O O . LEU A 1 128 ? -1.968 -2.131 -6.664 1 90.31 128 LEU A O 1
ATOM 1016 N N . MET A 1 129 ? -1.447 -4.207 -6.059 1 91.44 129 MET A N 1
ATOM 1017 C CA . MET A 1 129 ? -1.016 -3.785 -4.73 1 91.44 129 MET A CA 1
ATOM 1018 C C . MET A 1 129 ? 0.211 -2.883 -4.816 1 91.44 129 MET A C 1
ATOM 1020 O O . MET A 1 129 ? 0.324 -1.908 -4.07 1 91.44 129 MET A O 1
ATOM 1024 N N . ALA A 1 130 ? 1.128 -3.281 -5.676 1 90.88 130 ALA A N 1
ATOM 1025 C CA . ALA A 1 130 ? 2.314 -2.455 -5.879 1 90.88 130 ALA A CA 1
ATOM 1026 C C . ALA A 1 130 ? 1.932 -1.043 -6.316 1 90.88 130 ALA A C 1
ATOM 1028 O O . ALA A 1 130 ? 2.48 -0.061 -5.809 1 90.88 130 ALA A O 1
ATOM 1029 N N . LYS A 1 131 ? 1.039 -0.948 -7.188 1 86.69 131 LYS A N 1
ATOM 1030 C CA . LYS A 1 131 ? 0.543 0.34 -7.664 1 86.69 131 LYS A CA 1
ATOM 1031 C C . LYS A 1 131 ? -0.084 1.143 -6.527 1 86.69 131 LYS A C 1
ATOM 1033 O O . LYS A 1 131 ? 0.16 2.344 -6.402 1 86.69 131 LYS A O 1
ATOM 1038 N N . ARG A 1 132 ? -0.84 0.527 -5.781 1 84.81 132 ARG A N 1
ATOM 1039 C CA . ARG A 1 132 ? -1.489 1.184 -4.652 1 84.81 132 ARG A CA 1
ATOM 1040 C C . ARG A 1 132 ? -0.46 1.689 -3.648 1 84.81 132 ARG A C 1
ATOM 1042 O O . ARG A 1 132 ? -0.579 2.805 -3.137 1 84.81 132 ARG A O 1
ATOM 1049 N N . LEU A 1 133 ? 0.454 0.855 -3.367 1 85.94 133 LEU A N 1
ATOM 1050 C CA . LEU A 1 133 ? 1.501 1.241 -2.428 1 85.94 133 LEU A CA 1
ATOM 1051 C C . LEU A 1 133 ? 2.287 2.439 -2.951 1 85.94 133 LEU A C 1
ATOM 1053 O O . LEU A 1 133 ? 2.654 3.33 -2.182 1 85.94 133 LEU A O 1
ATOM 1057 N N . LYS A 1 134 ? 2.539 2.434 -4.188 1 82.38 134 LYS A N 1
ATOM 1058 C CA . LYS A 1 134 ? 3.219 3.568 -4.805 1 82.38 134 LYS A CA 1
ATOM 1059 C C . LYS A 1 134 ? 2.406 4.852 -4.641 1 82.38 134 LYS A C 1
ATOM 1061 O O . LYS A 1 134 ? 2.955 5.902 -4.305 1 82.38 134 LYS A O 1
ATOM 1066 N N . ASN A 1 135 ? 1.172 4.781 -4.848 1 75.31 135 ASN A N 1
ATOM 1067 C CA . ASN A 1 135 ? 0.28 5.93 -4.73 1 75.31 135 ASN A CA 1
ATOM 1068 C C . ASN A 1 135 ? 0.234 6.461 -3.303 1 75.31 135 ASN A C 1
ATOM 1070 O O . ASN A 1 135 ? 0.25 7.676 -3.088 1 75.31 135 ASN A O 1
ATOM 1074 N N . VAL A 1 136 ? 0.198 5.547 -2.445 1 75.62 136 VAL A N 1
ATOM 1075 C CA . VAL A 1 136 ? 0.095 5.926 -1.04 1 75.62 136 VAL A CA 1
ATOM 1076 C C . VAL A 1 136 ? 1.382 6.621 -0.596 1 75.62 136 VAL A C 1
ATOM 1078 O O . VAL A 1 136 ? 1.345 7.559 0.204 1 75.62 136 VAL A O 1
ATOM 1081 N N . ALA A 1 137 ? 2.486 6.094 -1.007 1 72.44 137 ALA A N 1
ATOM 1082 C CA . ALA A 1 137 ? 3.768 6.719 -0.686 1 72.44 137 ALA A CA 1
ATOM 1083 C C . ALA A 1 137 ? 3.775 8.195 -1.084 1 72.44 137 ALA A C 1
ATOM 1085 O O . ALA A 1 137 ? 4.289 9.039 -0.348 1 72.44 137 ALA A O 1
ATOM 1086 N N . VAL A 1 138 ? 3.184 8.539 -2.08 1 66 138 VAL A N 1
ATOM 1087 C CA . VAL A 1 138 ? 3.09 9.906 -2.562 1 66 138 VAL A CA 1
ATOM 1088 C C . VAL A 1 138 ? 2.221 10.734 -1.614 1 66 138 VAL A C 1
ATOM 1090 O O . VAL A 1 138 ? 2.561 11.867 -1.279 1 66 138 VAL A O 1
ATOM 1093 N N . ILE A 1 139 ? 1.188 10.156 -1.188 1 63.41 139 ILE A N 1
ATOM 1094 C CA . ILE A 1 139 ? 0.26 10.82 -0.277 1 63.41 139 ILE A CA 1
ATOM 1095 C C . ILE A 1 139 ? 0.972 11.156 1.031 1 63.41 139 ILE A C 1
ATOM 1097 O O . ILE A 1 139 ? 0.876 12.281 1.524 1 63.41 139 ILE A O 1
ATOM 1101 N N . ILE A 1 140 ? 1.628 10.258 1.567 1 65.19 140 ILE A N 1
ATOM 1102 C CA . ILE A 1 140 ? 2.312 10.422 2.846 1 65.19 140 ILE A CA 1
ATOM 1103 C C . ILE A 1 140 ? 3.352 11.531 2.734 1 65.19 140 ILE A C 1
ATOM 1105 O O . ILE A 1 140 ? 3.475 12.367 3.633 1 65.19 140 ILE A O 1
ATOM 1109 N N . GLU A 1 141 ? 4.117 11.492 1.698 1 61.59 141 GLU A N 1
ATOM 1110 C CA . GLU A 1 141 ? 5.121 12.523 1.476 1 61.59 141 GLU A CA 1
ATOM 1111 C C . GLU A 1 141 ? 4.484 13.914 1.459 1 61.59 141 GLU A C 1
ATOM 1113 O O . GLU A 1 141 ? 5.031 14.859 2.027 1 61.59 141 GLU A O 1
ATOM 1118 N N . ASN A 1 142 ? 3.383 13.992 0.929 1 56.84 142 ASN A N 1
ATOM 1119 C CA . ASN A 1 142 ? 2.691 15.273 0.817 1 56.84 142 ASN A CA 1
ATOM 1120 C C . ASN A 1 142 ? 2.096 15.703 2.154 1 56.84 142 ASN A C 1
ATOM 1122 O O . ASN A 1 142 ? 2.111 16.891 2.488 1 56.84 142 ASN A O 1
ATOM 1126 N N . LEU A 1 143 ? 1.593 14.805 2.936 1 57.16 143 LEU A N 1
ATOM 1127 C CA . LEU A 1 143 ? 0.99 15.109 4.23 1 57.16 143 LEU A CA 1
ATOM 1128 C C . LEU A 1 143 ? 2.051 15.531 5.238 1 57.16 143 LEU A C 1
ATOM 1130 O O . LEU A 1 143 ? 1.805 16.406 6.074 1 57.16 143 LEU A O 1
ATOM 1134 N N . ALA A 1 144 ? 3.158 14.953 5.258 1 53.5 144 ALA A N 1
ATOM 1135 C CA . ALA A 1 144 ? 4.203 15.203 6.25 1 53.5 144 ALA A CA 1
ATOM 1136 C C . ALA A 1 144 ? 4.871 16.562 6.02 1 53.5 144 ALA A C 1
ATOM 1138 O O . ALA A 1 144 ? 5.297 17.219 6.969 1 53.5 144 ALA A O 1
ATOM 1139 N N . LEU A 1 145 ? 5.074 16.969 4.895 1 50.22 145 LEU A N 1
ATOM 1140 C CA . LEU A 1 145 ? 6.023 18.047 4.648 1 50.22 145 LEU A CA 1
ATOM 1141 C C . LEU A 1 145 ? 5.301 19.328 4.246 1 50.22 145 LEU A C 1
ATOM 1143 O O . LEU A 1 145 ? 5.891 20.406 4.258 1 50.22 145 LEU A O 1
ATOM 1147 N N . ARG A 1 146 ? 4.148 19.25 3.982 1 56.34 146 ARG A N 1
ATOM 1148 C CA . ARG A 1 146 ? 3.662 20.438 3.303 1 56.34 146 ARG A CA 1
ATOM 1149 C C . ARG A 1 146 ? 2.33 20.906 3.889 1 56.34 146 ARG A C 1
ATOM 1151 O O . ARG A 1 146 ? 1.59 20.094 4.465 1 56.34 146 ARG A O 1
ATOM 1158 N N . ASP A 1 147 ? 2.314 22.156 4.012 1 65.88 147 ASP A N 1
ATOM 1159 C CA . ASP A 1 147 ? 0.963 22.641 4.266 1 65.88 147 ASP A CA 1
ATOM 1160 C C . ASP A 1 147 ? 0.018 22.266 3.127 1 65.88 147 ASP A C 1
ATOM 1162 O O . ASP A 1 147 ? 0.434 21.641 2.154 1 65.88 147 ASP A O 1
ATOM 1166 N N . SER A 1 148 ? -1.177 22.594 3.336 1 71 148 SER A N 1
ATOM 1167 C CA . SER A 1 148 ? -2.189 22.156 2.383 1 71 148 SER A CA 1
ATOM 1168 C C . SER A 1 148 ? -1.875 22.656 0.974 1 71 148 SER A C 1
ATOM 1170 O O . SER A 1 148 ? -2.1 21.938 -0.005 1 71 148 SER A O 1
ATOM 1172 N N . ILE A 1 149 ? -1.384 23.891 0.929 1 74.56 149 ILE A N 1
ATOM 1173 C CA . ILE A 1 149 ? -1.025 24.453 -0.366 1 74.56 149 ILE A CA 1
ATOM 1174 C C . ILE A 1 149 ? 0.14 23.672 -0.968 1 74.56 149 ILE A C 1
ATOM 1176 O O . ILE A 1 149 ? 0.072 23.234 -2.117 1 74.56 149 ILE A O 1
ATOM 1180 N N . GLY A 1 150 ? 1.135 23.531 -0.144 1 75.75 150 GLY A N 1
ATOM 1181 C CA . GLY A 1 150 ? 2.297 22.766 -0.582 1 75.75 150 GLY A CA 1
ATOM 1182 C C . GLY A 1 150 ? 1.973 21.328 -0.95 1 75.75 150 GLY A C 1
ATOM 1183 O O . GLY A 1 150 ? 2.494 20.812 -1.935 1 75.75 150 GLY A O 1
ATOM 1184 N N . ARG A 1 151 ? 1.106 20.812 -0.216 1 74.12 151 ARG A N 1
ATOM 1185 C CA . ARG A 1 151 ? 0.704 19.438 -0.486 1 74.12 151 ARG A CA 1
ATOM 1186 C C . ARG A 1 151 ? -0.049 19.344 -1.808 1 74.12 151 ARG A C 1
ATOM 1188 O O . ARG A 1 151 ? 0.177 18.406 -2.588 1 74.12 151 ARG A O 1
ATOM 1195 N N . THR A 1 152 ? -0.943 20.234 -1.995 1 80.19 152 THR A N 1
ATOM 1196 C CA . THR A 1 152 ? -1.677 20.266 -3.256 1 80.19 152 THR A CA 1
ATOM 1197 C C . THR A 1 152 ? -0.721 20.438 -4.434 1 80.19 152 THR A C 1
ATOM 1199 O O . THR A 1 152 ? -0.796 19.688 -5.41 1 80.19 152 THR A O 1
ATOM 1202 N N . ALA A 1 153 ? 0.153 21.328 -4.258 1 80.5 153 ALA A N 1
ATOM 1203 C CA . ALA A 1 153 ? 1.146 21.562 -5.301 1 80.5 153 ALA A CA 1
ATOM 1204 C C . ALA A 1 153 ? 1.991 20.328 -5.555 1 80.5 153 ALA A C 1
ATOM 1206 O O . ALA A 1 153 ? 2.256 19.969 -6.707 1 80.5 153 ALA A O 1
ATOM 1207 N N . SER A 1 154 ? 2.336 19.734 -4.492 1 79.62 154 SER A N 1
ATOM 1208 C CA . SER A 1 154 ? 3.174 18.547 -4.594 1 79.62 154 SER A CA 1
ATOM 1209 C C . SER A 1 154 ? 2.459 17.422 -5.348 1 79.62 154 SER A C 1
ATOM 1211 O O . SER A 1 154 ? 3.057 16.766 -6.191 1 79.62 154 SER A O 1
ATOM 1213 N N . VAL A 1 155 ? 1.253 17.219 -5.086 1 78.5 155 VAL A N 1
ATOM 1214 C CA . VAL A 1 155 ? 0.458 16.172 -5.738 1 78.5 155 VAL A CA 1
ATOM 1215 C C . VAL A 1 155 ? 0.314 16.5 -7.223 1 78.5 155 VAL A C 1
ATOM 1217 O O . VAL A 1 155 ? 0.497 15.625 -8.07 1 78.5 155 VAL A O 1
ATOM 1220 N N . LEU A 1 156 ? 0.022 17.703 -7.527 1 82.06 156 LEU A N 1
ATOM 1221 C CA . LEU A 1 156 ? -0.11 18.109 -8.922 1 82.06 156 LEU A CA 1
ATOM 1222 C C . LEU A 1 156 ? 1.195 17.891 -9.68 1 82.06 156 LEU A C 1
ATOM 1224 O O . LEU A 1 156 ? 1.188 17.406 -10.812 1 82.06 156 LEU A O 1
ATOM 1228 N N . LEU A 1 157 ? 2.225 18.188 -9.023 1 79.56 157 LEU A N 1
ATOM 1229 C CA . LEU A 1 157 ? 3.535 18.047 -9.648 1 79.56 157 LEU A CA 1
ATOM 1230 C C . LEU A 1 157 ? 3.873 16.578 -9.875 1 79.56 157 LEU A C 1
ATOM 1232 O O . LEU A 1 157 ? 4.461 16.219 -10.898 1 79.56 157 LEU A O 1
ATOM 1236 N N . THR A 1 158 ? 3.547 15.836 -8.867 1 72.62 158 THR A N 1
ATOM 1237 C CA . THR A 1 158 ? 3.764 14.398 -9 1 72.62 158 THR A CA 1
ATOM 1238 C C . THR A 1 158 ? 3.008 13.836 -10.203 1 72.62 158 THR A C 1
ATOM 1240 O O . THR A 1 158 ? 3.572 13.094 -11 1 72.62 158 THR A O 1
ATOM 1243 N N . PHE A 1 159 ? 1.793 14.164 -10.375 1 75.56 159 PHE A N 1
ATOM 1244 C CA . PHE A 1 159 ? 0.985 13.727 -11.508 1 75.56 159 PHE A CA 1
ATOM 1245 C C . PHE A 1 159 ? 1.56 14.242 -12.82 1 75.56 159 PHE A C 1
ATOM 1247 O O . PHE A 1 159 ? 1.531 13.547 -13.836 1 75.56 159 PHE A O 1
ATOM 1254 N N . ALA A 1 160 ? 1.973 15.422 -12.789 1 78.94 160 ALA A N 1
ATOM 1255 C CA . ALA A 1 160 ? 2.584 16.016 -13.977 1 78.94 160 ALA A CA 1
ATOM 1256 C C . ALA A 1 160 ? 3.797 15.203 -14.43 1 78.94 160 ALA A C 1
ATOM 1258 O O . ALA A 1 160 ? 3.977 14.961 -15.625 1 78.94 160 ALA A O 1
ATOM 1259 N N . LYS A 1 161 ? 4.57 14.883 -13.438 1 69.44 161 LYS A N 1
ATOM 1260 C CA . LYS A 1 161 ? 5.789 14.141 -13.727 1 69.44 161 LYS A CA 1
ATOM 1261 C C . LYS A 1 161 ? 5.473 12.75 -14.258 1 69.44 161 LYS A C 1
ATOM 1263 O O . LYS A 1 161 ? 6.133 12.266 -15.18 1 69.44 161 LYS A O 1
ATOM 1268 N N . GLU A 1 162 ? 4.492 12.148 -13.727 1 60.03 162 GLU A N 1
ATOM 1269 C CA . GLU A 1 162 ? 4.176 10.758 -14.023 1 60.03 162 GLU A CA 1
ATOM 1270 C C . GLU A 1 162 ? 3.334 10.641 -15.289 1 60.03 162 GLU A C 1
ATOM 1272 O O . GLU A 1 162 ? 3.531 9.727 -16.094 1 60.03 162 GLU A O 1
ATOM 1277 N N . ARG A 1 163 ? 2.395 11.484 -15.391 1 63.53 163 ARG A N 1
ATOM 1278 C CA . ARG A 1 163 ? 1.393 11.305 -16.438 1 63.53 163 ARG A CA 1
ATOM 1279 C C . ARG A 1 163 ? 1.118 12.609 -17.172 1 63.53 163 ARG A C 1
ATOM 1281 O O . ARG A 1 163 ? 0.146 12.719 -17.922 1 63.53 163 ARG A O 1
ATOM 1288 N N . GLY A 1 164 ? 1.908 13.5 -16.969 1 75.81 164 GLY A N 1
ATOM 1289 C CA . GLY A 1 164 ? 1.675 14.797 -17.594 1 75.81 164 GLY A CA 1
ATOM 1290 C C . GLY A 1 164 ? 1.965 14.805 -19.078 1 75.81 164 GLY A C 1
ATOM 1291 O O . GLY A 1 164 ? 2.877 14.117 -19.547 1 75.81 164 GLY A O 1
ATOM 1292 N N . ILE A 1 165 ? 1.064 15.5 -19.828 1 78.12 165 ILE A N 1
ATOM 1293 C CA . ILE A 1 165 ? 1.264 15.672 -21.266 1 78.12 165 ILE A CA 1
ATOM 1294 C C . ILE A 1 165 ? 1.582 17.141 -21.562 1 78.12 165 ILE A C 1
ATOM 1296 O O . ILE A 1 165 ? 0.817 18.031 -21.203 1 78.12 165 ILE A O 1
ATOM 1300 N N . ASP A 1 166 ? 2.705 17.312 -22.203 1 81.06 166 ASP A N 1
ATOM 1301 C CA . ASP A 1 166 ? 3.078 18.672 -22.578 1 81.06 166 ASP A CA 1
ATOM 1302 C C . ASP A 1 166 ? 2.182 19.188 -23.703 1 81.06 166 ASP A C 1
ATOM 1304 O O . ASP A 1 166 ? 1.971 18.516 -24.703 1 81.06 166 ASP A O 1
ATOM 1308 N N . THR A 1 167 ? 1.581 20.297 -23.484 1 83.62 167 THR A N 1
ATOM 1309 C CA . THR A 1 167 ? 0.787 20.969 -24.516 1 83.62 167 THR A CA 1
ATOM 1310 C C . THR A 1 167 ? 1.25 22.422 -24.688 1 83.62 167 THR A C 1
ATOM 1312 O O . THR A 1 167 ? 2.123 22.891 -23.969 1 83.62 167 THR A O 1
ATOM 1315 N N . LYS A 1 168 ? 0.703 23.109 -25.734 1 85.56 168 LYS A N 1
ATOM 1316 C CA . LYS A 1 168 ? 1.042 24.516 -25.984 1 85.56 168 LYS A CA 1
ATOM 1317 C C . LYS A 1 168 ? 0.66 25.391 -24.797 1 85.56 168 LYS A C 1
ATOM 1319 O O . LYS A 1 168 ? 1.296 26.422 -24.562 1 85.56 168 LYS A O 1
ATOM 1324 N N . GLU A 1 169 ? -0.335 24.984 -24.125 1 85.44 169 GLU A N 1
ATOM 1325 C CA . GLU A 1 169 ? -0.871 25.797 -23.031 1 85.44 169 GLU A CA 1
ATOM 1326 C C . GLU A 1 169 ? -0.214 25.438 -21.703 1 85.44 169 GLU A C 1
ATOM 1328 O O . GLU A 1 169 ? -0.373 26.172 -20.719 1 85.44 169 GLU A O 1
ATOM 1333 N N . GLY A 1 170 ? 0.506 24.297 -21.656 1 89 170 GLY A N 1
ATOM 1334 C CA . GLY A 1 170 ? 1.118 23.812 -20.438 1 89 170 GLY A CA 1
ATOM 1335 C C . GLY A 1 170 ? 1.109 22.297 -20.312 1 89 170 GLY A C 1
ATOM 1336 O O . GLY A 1 170 ? 1.021 21.594 -21.312 1 89 170 GLY A O 1
ATOM 1337 N N . ILE A 1 171 ? 1.244 21.875 -19.094 1 89.88 171 ILE A N 1
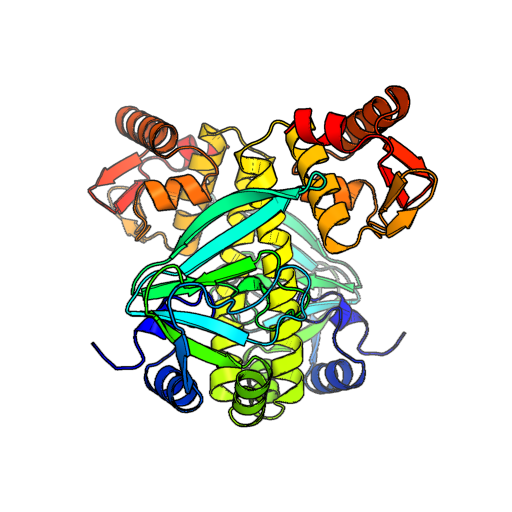ATOM 1338 C CA . ILE A 1 171 ? 1.264 20.438 -18.844 1 89.88 171 ILE A CA 1
ATOM 1339 C C . ILE A 1 171 ? -0.139 19.969 -18.484 1 89.88 171 ILE A C 1
ATOM 1341 O O . ILE A 1 171 ? -0.693 20.359 -17.453 1 89.88 171 ILE A O 1
ATOM 1345 N N . LEU A 1 172 ? -0.688 19.125 -19.328 1 89.31 172 LEU A N 1
ATOM 1346 C CA . LEU A 1 172 ? -2.033 18.609 -19.109 1 89.31 172 LEU A CA 1
ATOM 1347 C C . LEU A 1 172 ? -2.01 17.391 -18.188 1 89.31 172 LEU A C 1
ATOM 1349 O O . LEU A 1 172 ? -1.213 16.484 -18.375 1 89.31 172 LEU A O 1
ATOM 1353 N N . LEU A 1 173 ? -2.771 17.484 -17.125 1 86.19 173 LEU A N 1
ATOM 1354 C CA . LEU A 1 173 ? -2.926 16.391 -16.156 1 86.19 173 LEU A CA 1
ATOM 1355 C C . LEU A 1 173 ? -4.316 15.781 -16.25 1 86.19 173 LEU A C 1
ATOM 1357 O O . LEU A 1 173 ? -5.32 16.484 -16.078 1 86.19 173 LEU A O 1
ATOM 1361 N N . ASP A 1 174 ? -4.363 14.562 -16.641 1 78.5 174 ASP A N 1
ATOM 1362 C CA . ASP A 1 174 ? -5.605 13.812 -16.469 1 78.5 174 ASP A CA 1
ATOM 1363 C C . ASP A 1 174 ? -5.629 13.07 -15.141 1 78.5 174 ASP A C 1
ATOM 1365 O O . ASP A 1 174 ? -5.113 11.961 -15.031 1 78.5 174 ASP A O 1
ATOM 1369 N N . LEU A 1 175 ? -6.074 13.727 -14.156 1 72.44 175 LEU A N 1
ATOM 1370 C CA . LEU A 1 175 ? -6.02 13.18 -12.805 1 72.44 175 LEU A CA 1
ATOM 1371 C C . LEU A 1 175 ? -6.957 11.984 -12.672 1 72.44 175 LEU A C 1
ATOM 1373 O O . LEU A 1 175 ? -6.703 11.078 -11.875 1 72.44 175 LEU A O 1
ATOM 1377 N N . ASN A 1 176 ? -8.07 11.961 -13.602 1 67.44 176 ASN A N 1
ATOM 1378 C CA . ASN A 1 176 ? -9.125 10.953 -13.477 1 67.44 176 ASN A CA 1
ATOM 1379 C C . ASN A 1 176 ? -9.555 10.781 -12.023 1 67.44 176 ASN A C 1
ATOM 1381 O O . ASN A 1 176 ? -9.734 9.656 -11.555 1 67.44 176 ASN A O 1
ATOM 1385 N N . LEU A 1 177 ? -9.516 11.82 -11.273 1 72.5 177 LEU A N 1
ATOM 1386 C CA . LEU A 1 177 ? -9.922 11.875 -9.875 1 72.5 177 LEU A CA 1
ATOM 1387 C C . LEU A 1 177 ? -10.953 12.977 -9.648 1 72.5 177 LEU A C 1
ATOM 1389 O O . LEU A 1 177 ? -10.844 14.062 -10.227 1 72.5 177 LEU A O 1
ATOM 1393 N N . ASN A 1 178 ? -11.977 12.664 -8.93 1 74.69 178 ASN A N 1
ATOM 1394 C CA . ASN A 1 178 ? -12.82 13.758 -8.453 1 74.69 178 ASN A CA 1
ATOM 1395 C C . ASN A 1 178 ? -12.148 14.539 -7.324 1 74.69 178 ASN A C 1
ATOM 1397 O O . ASN A 1 178 ? -11.07 14.164 -6.863 1 74.69 178 ASN A O 1
ATOM 1401 N N . ARG A 1 179 ? -12.711 15.703 -6.984 1 79 179 ARG A N 1
ATOM 1402 C CA . ARG A 1 179 ? -12.102 16.594 -6.008 1 79 179 ARG A CA 1
ATOM 1403 C C . ARG A 1 179 ? -11.953 15.914 -4.652 1 79 179 ARG A C 1
ATOM 1405 O O . ARG A 1 179 ? -10.977 16.156 -3.938 1 79 179 ARG A O 1
ATOM 1412 N N . GLN A 1 180 ? -12.922 15.102 -4.395 1 70.19 180 GLN A N 1
ATOM 1413 C CA . GLN A 1 180 ? -12.844 14.367 -3.133 1 70.19 180 GLN A CA 1
ATOM 1414 C C . GLN A 1 180 ? -11.656 13.406 -3.129 1 70.19 180 GLN A C 1
ATOM 1416 O O . GLN A 1 180 ? -10.93 13.32 -2.141 1 70.19 180 GLN A O 1
ATOM 1421 N N . ASP A 1 181 ? -11.531 12.734 -4.238 1 69.19 181 ASP A N 1
ATOM 1422 C CA . ASP A 1 181 ? -10.406 11.812 -4.367 1 69.19 181 ASP A CA 1
ATOM 1423 C C . ASP A 1 181 ? -9.078 12.562 -4.293 1 69.19 181 ASP A C 1
ATOM 1425 O O . ASP A 1 181 ? -8.133 12.102 -3.654 1 69.19 181 ASP A O 1
ATOM 1429 N N . LEU A 1 182 ? -9.07 13.68 -4.945 1 77.5 182 LEU A N 1
ATOM 1430 C CA . LEU A 1 182 ? -7.867 14.508 -4.891 1 77.5 182 LEU A CA 1
ATOM 1431 C C . LEU A 1 182 ? -7.598 14.977 -3.467 1 77.5 182 LEU A C 1
ATOM 1433 O O . LEU A 1 182 ? -6.449 14.969 -3.012 1 77.5 182 LEU A O 1
ATOM 1437 N N . ALA A 1 183 ? -8.633 15.438 -2.785 1 73.5 183 ALA A N 1
ATOM 1438 C CA . ALA A 1 183 ? -8.523 15.859 -1.391 1 73.5 183 ALA A CA 1
ATOM 1439 C C . ALA A 1 183 ? -7.934 14.75 -0.526 1 73.5 183 ALA A C 1
ATOM 1441 O O . ALA A 1 183 ? -7.07 15 0.318 1 73.5 183 ALA A O 1
ATOM 1442 N N . ASN A 1 184 ? -8.289 13.609 -0.818 1 64.81 184 ASN A N 1
ATOM 1443 C CA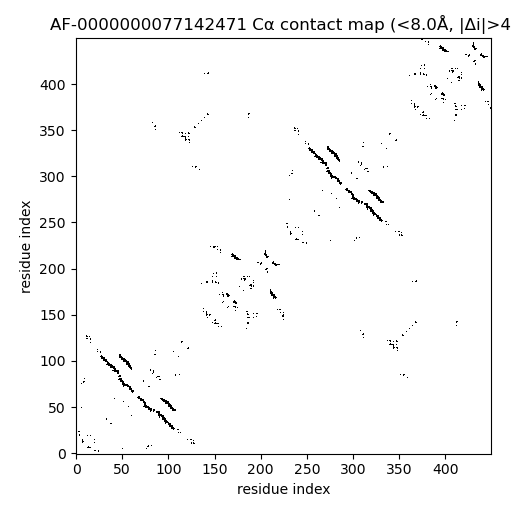 . ASN A 1 184 ? -7.797 12.461 -0.072 1 64.81 184 ASN A CA 1
ATOM 1444 C C . ASN A 1 184 ? -6.297 12.266 -0.263 1 64.81 184 ASN A C 1
ATOM 1446 O O . ASN A 1 184 ? -5.574 12 0.699 1 64.81 184 ASN A O 1
ATOM 1450 N N . ILE A 1 185 ? -5.949 12.461 -1.438 1 66.81 185 ILE A N 1
ATOM 1451 C CA . ILE A 1 185 ? -4.539 12.289 -1.763 1 66.81 185 ILE A CA 1
ATOM 1452 C C . ILE A 1 185 ? -3.723 13.414 -1.143 1 66.81 185 ILE A C 1
ATOM 1454 O O . ILE A 1 185 ? -2.641 13.188 -0.6 1 66.81 185 ILE A O 1
ATOM 1458 N N . VAL A 1 186 ? -4.254 14.602 -1.216 1 72.44 186 VAL A N 1
ATOM 1459 C CA . VAL A 1 186 ? -3.592 15.789 -0.693 1 72.44 186 VAL A CA 1
ATOM 1460 C C . VAL A 1 186 ? -3.607 15.766 0.833 1 72.44 186 VAL A C 1
ATOM 1462 O O . VAL A 1 186 ? -2.717 16.328 1.479 1 72.44 186 VAL A O 1
ATOM 1465 N N . GLY A 1 187 ? -4.578 15.062 1.384 1 65.31 187 GLY A N 1
ATOM 1466 C CA . GLY A 1 187 ? -4.723 15.008 2.83 1 65.31 187 GLY A CA 1
ATOM 1467 C C . GLY A 1 187 ? -5.398 16.234 3.408 1 65.31 187 GLY A C 1
ATOM 1468 O O . GLY A 1 187 ? -4.91 16.812 4.383 1 65.31 187 GLY A O 1
ATOM 1469 N N . THR A 1 188 ? -6.324 16.656 2.775 1 67.38 188 THR A N 1
ATOM 1470 C CA . THR A 1 188 ? -7.086 17.828 3.219 1 67.38 188 THR A CA 1
ATOM 1471 C C . THR A 1 188 ? -8.562 17.656 2.889 1 67.38 188 THR A C 1
ATOM 1473 O O . THR A 1 188 ? -9.008 16.562 2.516 1 67.38 188 THR A O 1
ATOM 1476 N N . SER A 1 1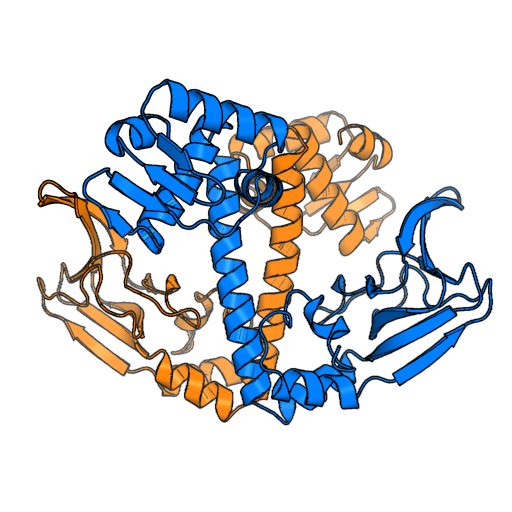89 ? -9.312 18.562 3.236 1 67.94 189 SER A N 1
ATOM 1477 C CA . SER A 1 189 ? -10.734 18.5 2.943 1 67.94 189 SER A CA 1
ATOM 1478 C C . SER A 1 189 ? -11.023 18.859 1.488 1 67.94 189 SER A C 1
ATOM 1480 O O . SER A 1 189 ? -10.227 19.547 0.848 1 67.94 189 SER A O 1
ATOM 1482 N N . ARG A 1 190 ? -12.117 18.25 1.001 1 78.25 190 ARG A N 1
ATOM 1483 C CA . ARG A 1 190 ? -12.562 18.578 -0.351 1 78.25 190 ARG A CA 1
ATOM 1484 C C . ARG A 1 190 ? -12.68 20.078 -0.54 1 78.25 190 ARG A C 1
ATOM 1486 O O . ARG A 1 190 ? -12.266 20.625 -1.57 1 78.25 190 ARG A O 1
ATOM 1493 N N . GLU A 1 191 ? -13.242 20.734 0.436 1 77.31 191 GLU A N 1
ATOM 1494 C CA . GLU A 1 191 ? -13.422 22.172 0.382 1 77.31 191 GLU A CA 1
ATOM 1495 C C . GLU A 1 191 ? -12.086 22.891 0.235 1 77.31 191 GLU A C 1
ATOM 1497 O O . GLU A 1 191 ? -11.953 23.812 -0.583 1 77.31 191 GLU A O 1
ATOM 1502 N N . ASN A 1 192 ? -11.18 22.547 1.021 1 81.31 192 ASN A N 1
ATOM 1503 C CA . ASN A 1 192 ? -9.883 23.219 1.031 1 81.31 192 ASN A CA 1
ATOM 1504 C C . ASN A 1 192 ? -9.125 23 -0.277 1 81.31 192 ASN A C 1
ATOM 1506 O O . ASN A 1 192 ? -8.555 23.938 -0.831 1 81.31 192 ASN A O 1
ATOM 1510 N N . VAL A 1 193 ? -9.188 21.734 -0.804 1 86.38 193 VAL A N 1
ATOM 1511 C CA . VAL A 1 193 ? -8.477 21.5 -2.053 1 86.38 193 VAL A CA 1
ATOM 1512 C C . VAL A 1 193 ? -9.125 22.297 -3.184 1 86.38 193 VAL A C 1
ATOM 1514 O O . VAL A 1 193 ? -8.43 22.812 -4.059 1 86.38 193 VAL A O 1
ATOM 1517 N N . THR A 1 194 ? -10.375 22.297 -3.16 1 86.81 194 THR A N 1
ATOM 1518 C CA . THR A 1 194 ? -11.094 23.078 -4.164 1 86.81 194 THR A CA 1
ATOM 1519 C C . THR A 1 194 ? -10.688 24.547 -4.102 1 86.81 194 THR A C 1
ATOM 1521 O O . THR A 1 194 ? -10.461 25.172 -5.141 1 86.81 194 THR A O 1
ATOM 1524 N N . ARG A 1 195 ? -10.594 25.062 -2.889 1 87.5 195 ARG A N 1
ATOM 1525 C CA . ARG A 1 195 ? -10.188 26.438 -2.701 1 87.5 195 ARG A CA 1
ATOM 1526 C C . ARG A 1 195 ? -8.773 26.672 -3.23 1 87.5 195 ARG A C 1
ATOM 1528 O O . ARG A 1 195 ? -8.523 27.672 -3.914 1 87.5 195 ARG A O 1
ATOM 1535 N N . ILE A 1 196 ? -7.93 25.844 -2.85 1 89.38 196 ILE A N 1
ATOM 1536 C CA . ILE A 1 196 ? -6.535 25.953 -3.262 1 89.38 196 ILE A CA 1
ATOM 1537 C C . ILE A 1 196 ? -6.441 25.922 -4.785 1 89.38 196 ILE A C 1
ATOM 1539 O O . ILE A 1 196 ? -5.762 26.75 -5.391 1 89.38 196 ILE A O 1
ATOM 1543 N N . LEU A 1 197 ? -7.141 24.938 -5.402 1 91.88 197 LEU A N 1
ATOM 1544 C CA . LEU A 1 197 ? -7.133 24.812 -6.855 1 91.88 197 LEU A CA 1
ATOM 1545 C C . LEU A 1 197 ? -7.707 26.062 -7.516 1 91.88 197 LEU A C 1
ATOM 1547 O O . LEU A 1 197 ? -7.188 26.531 -8.531 1 91.88 197 LEU A O 1
ATOM 1551 N N . SER A 1 198 ? -8.766 26.531 -6.957 1 91.75 198 SER A N 1
ATOM 1552 C CA . SER A 1 198 ? -9.375 27.75 -7.473 1 91.75 198 SER A CA 1
ATOM 1553 C C . SER A 1 198 ? -8.406 28.922 -7.406 1 91.75 198 SER A C 1
ATOM 1555 O O . SER A 1 198 ? -8.32 29.719 -8.344 1 91.75 198 SER A O 1
ATOM 1557 N N . GLN A 1 199 ? -7.793 29.016 -6.309 1 91.69 199 GLN A N 1
ATOM 1558 C CA . GLN A 1 199 ? -6.82 30.094 -6.145 1 91.69 199 GLN A CA 1
ATOM 1559 C C . GLN A 1 199 ? -5.684 29.953 -7.156 1 91.69 199 GLN A C 1
ATOM 1561 O O . GLN A 1 199 ? -5.258 30.953 -7.75 1 91.69 199 GLN A O 1
ATOM 1566 N N . LEU A 1 200 ? -5.199 28.75 -7.32 1 92.44 200 LEU A N 1
ATOM 1567 C CA . LEU A 1 200 ? -4.125 28.516 -8.281 1 92.44 200 LEU A CA 1
ATOM 1568 C C . LEU A 1 200 ? -4.57 28.875 -9.695 1 92.44 200 LEU A C 1
ATOM 1570 O O . LEU A 1 200 ? -3.775 29.375 -10.492 1 92.44 200 LEU A O 1
ATOM 1574 N N . ASP A 1 201 ? -5.812 28.562 -9.961 1 93.94 201 ASP A N 1
ATOM 1575 C CA . ASP A 1 201 ? -6.402 28.906 -11.25 1 93.94 201 ASP A CA 1
ATOM 1576 C C . ASP A 1 201 ? -6.484 30.422 -11.43 1 93.94 201 ASP A C 1
ATOM 1578 O O . ASP A 1 201 ? -6.086 30.953 -12.477 1 93.94 201 ASP A O 1
ATOM 1582 N N . LYS A 1 202 ? -6.953 31.062 -10.445 1 93 202 LYS A N 1
ATOM 1583 C CA . LYS A 1 202 ? -7.059 32.5 -10.461 1 93 202 LYS A CA 1
ATOM 1584 C C . LYS A 1 202 ? -5.688 33.156 -10.633 1 93 202 LYS A C 1
ATOM 1586 O O . LYS A 1 202 ? -5.559 34.188 -11.328 1 93 202 LYS A O 1
ATOM 1591 N N . ASP A 1 203 ? -4.734 32.594 -10.039 1 91.5 203 ASP A N 1
ATOM 1592 C CA . ASP A 1 203 ? -3.381 33.125 -10.07 1 91.5 203 ASP A CA 1
ATOM 1593 C C . ASP A 1 203 ? -2.684 32.812 -11.383 1 91.5 203 ASP A C 1
ATOM 1595 O O . ASP A 1 203 ? -1.552 33.219 -11.617 1 91.5 203 ASP A O 1
ATOM 1599 N N . GLY A 1 204 ? -3.346 32 -12.141 1 92.25 204 GLY A N 1
ATOM 1600 C CA . GLY A 1 204 ? -2.811 31.672 -13.445 1 92.25 204 GLY A CA 1
ATOM 1601 C C . GLY A 1 204 ? -1.771 30.562 -13.406 1 92.25 204 GLY A C 1
ATOM 1602 O O . GLY A 1 204 ? -1.043 30.359 -14.375 1 92.25 204 GLY A O 1
ATOM 1603 N N . VAL A 1 205 ? -1.612 29.953 -12.312 1 93.62 205 VAL A N 1
ATOM 1604 C CA . VAL A 1 205 ? -0.628 28.891 -12.156 1 93.62 205 VAL A CA 1
ATOM 1605 C C . VAL A 1 205 ? -1.136 27.609 -12.82 1 93.62 205 VAL A C 1
ATOM 1607 O O . VAL A 1 205 ? -0.364 26.875 -13.445 1 93.62 205 VAL A O 1
ATOM 1610 N N . ILE A 1 206 ? -2.436 27.359 -12.617 1 94.38 206 ILE A N 1
ATOM 1611 C CA . ILE A 1 206 ? -3.08 26.234 -13.297 1 94.38 206 ILE A CA 1
ATOM 1612 C C . ILE A 1 206 ? -4.367 26.703 -13.961 1 94.38 206 ILE A C 1
ATOM 1614 O O . ILE A 1 206 ? -4.797 27.844 -13.758 1 94.38 206 ILE A O 1
ATOM 1618 N N . ARG A 1 207 ? -4.867 25.922 -14.859 1 93.44 207 ARG A N 1
ATOM 1619 C CA . ARG A 1 207 ? -6.199 26.109 -15.422 1 93.44 207 ARG A CA 1
ATOM 1620 C C . ARG A 1 207 ? -7.074 24.891 -15.188 1 93.44 207 ARG A C 1
ATOM 1622 O O . ARG A 1 207 ? -6.676 23.766 -15.5 1 93.44 207 ARG A O 1
ATOM 1629 N N . LEU A 1 208 ? -8.195 25.062 -14.531 1 90.25 208 LEU A N 1
ATOM 1630 C CA . LEU A 1 208 ? -9.133 23.969 -14.266 1 90.25 208 LEU A CA 1
ATOM 1631 C C . LEU A 1 208 ? -10.062 23.766 -15.461 1 90.25 208 LEU A C 1
ATOM 1633 O O . LEU A 1 208 ? -10.602 24.719 -16.016 1 90.25 208 LEU A O 1
ATOM 1637 N N . ASP A 1 209 ? -10.039 22.562 -15.93 1 80.88 209 ASP A N 1
ATOM 1638 C CA . ASP A 1 209 ? -10.945 22.156 -17 1 80.88 209 ASP A CA 1
ATOM 1639 C C . ASP A 1 209 ? -11.641 20.844 -16.672 1 80.88 209 ASP A C 1
ATOM 1641 O O . ASP A 1 209 ? -11.188 19.766 -17.062 1 80.88 209 ASP A O 1
ATOM 1645 N N . ARG A 1 210 ? -12.82 20.875 -16.078 1 70 210 ARG A N 1
ATOM 1646 C CA . ARG A 1 210 ? -13.578 19.703 -15.648 1 70 210 ARG A CA 1
ATOM 1647 C C . ARG A 1 210 ? -12.719 18.781 -14.805 1 70 210 ARG A C 1
ATOM 1649 O O . ARG A 1 210 ? -12.18 19.188 -13.773 1 70 210 ARG A O 1
ATOM 1656 N N . GLN A 1 211 ? -12.414 17.484 -15.25 1 71.56 211 GLN A N 1
ATOM 1657 C CA . GLN A 1 211 ? -11.633 16.516 -14.484 1 71.56 211 GLN A CA 1
ATOM 1658 C C . GLN A 1 211 ? -10.164 16.547 -14.906 1 71.56 211 GLN A C 1
ATOM 1660 O O . GLN A 1 211 ? -9.406 15.617 -14.594 1 71.56 211 GLN A O 1
ATOM 1665 N N . ARG A 1 212 ? -9.844 17.641 -15.633 1 84.06 212 ARG A N 1
ATOM 1666 C CA . ARG A 1 212 ? -8.453 17.812 -16.047 1 84.06 212 ARG A CA 1
ATOM 1667 C C . ARG A 1 212 ? -7.875 19.125 -15.531 1 84.06 212 ARG A C 1
ATOM 1669 O O . ARG A 1 212 ? -8.617 20.062 -15.227 1 84.06 212 ARG A O 1
ATOM 1676 N N . ILE A 1 213 ? -6.547 19.094 -15.305 1 91.75 213 ILE A N 1
ATOM 1677 C CA . ILE A 1 213 ? -5.824 20.266 -14.844 1 91.75 213 ILE A CA 1
ATOM 1678 C C . ILE A 1 213 ? -4.652 20.562 -15.781 1 91.75 213 ILE A C 1
ATOM 1680 O O . ILE A 1 213 ? -3.953 19.641 -16.203 1 91.75 213 ILE A O 1
ATOM 1684 N N . ILE A 1 214 ? -4.625 21.797 -16.281 1 92.69 214 ILE A N 1
ATOM 1685 C CA . ILE A 1 214 ? -3.457 22.203 -17.047 1 92.69 214 ILE A CA 1
ATOM 1686 C C . ILE A 1 214 ? -2.537 23.047 -16.156 1 92.69 214 ILE A C 1
ATOM 1688 O O . ILE A 1 214 ? -2.949 24.094 -15.633 1 92.69 214 ILE A O 1
ATOM 1692 N N . ILE A 1 215 ? -1.319 22.641 -15.977 1 92.56 215 ILE A N 1
ATOM 1693 C CA . ILE A 1 215 ? -0.33 23.438 -15.258 1 92.56 215 ILE A CA 1
ATOM 1694 C C . ILE A 1 215 ? 0.273 24.469 -16.203 1 92.56 215 ILE A C 1
ATOM 1696 O O . ILE A 1 215 ? 0.958 24.125 -17.156 1 92.56 215 ILE A O 1
ATOM 1700 N N . LYS A 1 216 ? 0.042 25.719 -15.945 1 93 216 LYS A N 1
ATOM 1701 C CA . LYS A 1 216 ? 0.484 26.812 -16.797 1 93 216 LYS A CA 1
ATOM 1702 C C . LYS A 1 216 ? 1.882 27.281 -16.406 1 93 216 LYS A C 1
ATOM 1704 O O . LYS A 1 216 ? 2.652 27.734 -17.25 1 93 216 LYS A O 1
ATOM 1709 N N . ASP A 1 217 ? 2.125 27.281 -15.188 1 90.56 217 ASP A N 1
ATOM 1710 C CA . ASP A 1 217 ? 3.396 27.75 -14.656 1 90.56 217 ASP A CA 1
ATOM 1711 C C . ASP A 1 217 ? 3.975 26.766 -13.648 1 90.56 217 ASP A C 1
ATOM 1713 O O . ASP A 1 217 ? 3.768 26.906 -12.438 1 90.56 217 ASP A O 1
ATOM 1717 N N . ILE A 1 218 ? 4.746 25.906 -14.164 1 87.94 218 ILE A N 1
ATOM 1718 C CA . ILE A 1 218 ? 5.246 24.797 -13.359 1 87.94 218 ILE A CA 1
ATOM 1719 C C . ILE A 1 218 ? 6.238 25.328 -12.32 1 87.94 218 ILE A C 1
ATOM 1721 O O . ILE A 1 218 ? 6.32 24.797 -11.211 1 87.94 218 ILE A O 1
ATOM 1725 N N . GLU A 1 219 ? 6.984 26.344 -12.695 1 83.38 219 GLU A N 1
ATOM 1726 C CA . GLU A 1 219 ? 7.965 26.922 -11.781 1 83.38 219 GLU A CA 1
ATOM 1727 C C . GLU A 1 219 ? 7.289 27.531 -10.562 1 83.38 219 GLU A C 1
ATOM 1729 O O . GLU A 1 219 ? 7.738 27.344 -9.43 1 83.38 219 GLU A O 1
ATOM 1734 N N . ARG A 1 220 ? 6.281 28.281 -10.75 1 85.81 220 ARG A N 1
ATOM 1735 C CA . ARG A 1 220 ? 5.535 28.859 -9.641 1 85.81 220 ARG A CA 1
ATOM 1736 C C . ARG A 1 220 ? 4.926 27.781 -8.766 1 85.81 220 ARG A C 1
ATOM 1738 O O . ARG A 1 220 ? 4.867 27.922 -7.539 1 85.81 220 ARG A O 1
ATOM 1745 N N . LEU A 1 221 ? 4.434 26.703 -9.383 1 86.25 221 LEU A N 1
ATOM 1746 C CA . LEU A 1 221 ? 3.873 25.578 -8.633 1 86.25 221 LEU A CA 1
ATOM 1747 C C . LEU A 1 221 ? 4.934 24.938 -7.746 1 86.25 221 LEU A C 1
ATOM 1749 O O . LEU A 1 221 ? 4.664 24.594 -6.594 1 86.25 221 LEU A O 1
ATOM 1753 N N . LYS A 1 222 ? 6.117 24.859 -8.227 1 78.75 222 LYS A N 1
ATOM 1754 C CA . LYS A 1 222 ? 7.234 24.281 -7.492 1 78.75 222 LYS A CA 1
ATOM 1755 C C . LYS A 1 222 ? 7.609 25.141 -6.289 1 78.75 222 LYS A C 1
ATOM 1757 O O . LYS A 1 222 ? 8.039 24.609 -5.258 1 78.75 222 LYS A O 1
ATOM 1762 N N . GLU A 1 223 ? 7.418 26.422 -6.414 1 75.94 223 GLU A N 1
ATOM 1763 C CA . GLU A 1 223 ? 7.758 27.359 -5.352 1 75.94 223 GLU A CA 1
ATOM 1764 C C . GLU A 1 223 ? 6.859 27.172 -4.137 1 75.94 223 GLU A C 1
ATOM 1766 O O . GLU A 1 223 ? 7.18 27.625 -3.037 1 75.94 223 GLU A O 1
ATOM 1771 N N . MET A 1 224 ? 5.789 26.547 -4.395 1 72.12 224 MET A N 1
ATOM 1772 C CA . MET A 1 224 ? 4.801 26.391 -3.328 1 72.12 224 MET A CA 1
ATOM 1773 C C . MET A 1 224 ? 5.121 25.172 -2.461 1 72.12 224 MET A C 1
ATOM 1775 O O . MET A 1 224 ? 4.438 24.922 -1.468 1 72.12 224 MET A O 1
ATOM 1779 N N . LEU A 1 225 ? 6.012 24.422 -2.928 1 66.44 225 LEU A N 1
ATOM 1780 C CA . LEU A 1 225 ? 6.402 23.234 -2.184 1 66.44 225 LEU A CA 1
ATOM 1781 C C . LEU A 1 225 ? 7.066 23.609 -0.865 1 66.44 225 LEU A C 1
ATOM 1783 O O . LEU A 1 225 ? 7.715 24.656 -0.767 1 66.44 225 LEU A O 1
ATOM 1787 N N . MET B 1 1 ? 26.688 -13.648 6.215 1 66.12 1 MET B N 1
ATOM 1788 C CA . MET B 1 1 ? 25.453 -13.172 5.582 1 66.12 1 MET B CA 1
ATOM 1789 C C . MET B 1 1 ? 25.156 -13.953 4.305 1 66.12 1 MET B C 1
ATOM 1791 O O . MET B 1 1 ? 26.078 -14.281 3.547 1 66.12 1 MET B O 1
ATOM 1795 N N . ALA B 1 2 ? 23.938 -14.445 4.234 1 81.75 2 ALA B N 1
ATOM 1796 C CA . ALA B 1 2 ? 23.609 -15.219 3.039 1 81.75 2 ALA B CA 1
ATOM 1797 C C . ALA B 1 2 ? 23.703 -14.352 1.784 1 81.75 2 ALA B C 1
ATOM 1799 O O . ALA B 1 2 ? 23.594 -13.125 1.857 1 81.75 2 ALA B O 1
ATOM 1800 N N . ASP B 1 3 ? 24.062 -14.906 0.659 1 89.44 3 ASP B N 1
ATOM 1801 C CA . ASP B 1 3 ? 24.266 -14.211 -0.606 1 89.44 3 ASP B CA 1
ATOM 1802 C C . ASP B 1 3 ? 23.016 -13.445 -1.017 1 89.44 3 ASP B C 1
ATOM 1804 O O . ASP B 1 3 ? 23.078 -12.516 -1.821 1 89.44 3 ASP B O 1
ATOM 1808 N N . PHE B 1 4 ? 21.953 -13.852 -0.363 1 92.06 4 PHE B N 1
ATOM 1809 C CA . PHE B 1 4 ? 20.688 -13.25 -0.777 1 92.06 4 PHE B CA 1
ATOM 1810 C C . PHE B 1 4 ? 20.234 -12.195 0.23 1 92.06 4 PHE B C 1
ATOM 1812 O O . PHE B 1 4 ? 19.141 -11.641 0.107 1 92.06 4 PHE B O 1
ATOM 1819 N N . ASP B 1 5 ? 21 -11.773 1.181 1 90.19 5 ASP B N 1
ATOM 1820 C CA . ASP B 1 5 ? 20.609 -10.883 2.27 1 90.19 5 ASP B CA 1
ATOM 1821 C C . ASP B 1 5 ? 20.234 -9.5 1.739 1 90.19 5 ASP B C 1
ATOM 1823 O O . ASP B 1 5 ? 19.422 -8.797 2.344 1 90.19 5 ASP B O 1
ATOM 1827 N N . TYR B 1 6 ? 20.844 -9.164 0.6 1 89.94 6 TYR B N 1
ATOM 1828 C CA . TYR B 1 6 ? 20.547 -7.855 0.023 1 89.94 6 TYR B CA 1
ATOM 1829 C C . TYR B 1 6 ? 19.062 -7.746 -0.35 1 89.94 6 TYR B C 1
ATOM 1831 O O . TYR B 1 6 ? 18.516 -6.648 -0.385 1 89.94 6 TYR B O 1
ATOM 1839 N N . LEU B 1 7 ? 18.391 -8.883 -0.527 1 92.38 7 LEU B N 1
ATOM 1840 C CA . LEU 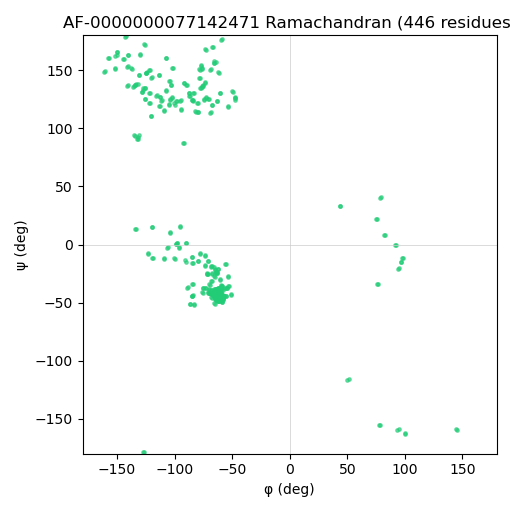B 1 7 ? 17 -8.906 -0.959 1 92.38 7 LEU B CA 1
ATOM 1841 C C . LEU B 1 7 ? 16.078 -8.484 0.174 1 92.38 7 LEU B C 1
ATOM 1843 O O . LEU B 1 7 ? 14.945 -8.062 -0.07 1 92.38 7 LEU B O 1
ATOM 1847 N N . LYS B 1 8 ? 16.531 -8.523 1.341 1 89.44 8 LYS B N 1
ATOM 1848 C CA . LYS B 1 8 ? 15.727 -8.156 2.506 1 89.44 8 LYS B CA 1
ATOM 1849 C C . LYS B 1 8 ? 15.523 -6.648 2.58 1 89.44 8 LYS B C 1
ATOM 1851 O O . LYS B 1 8 ? 14.672 -6.168 3.328 1 89.44 8 LYS B O 1
ATOM 1856 N N . LYS B 1 9 ? 16.234 -5.98 1.756 1 85.62 9 LYS B N 1
ATOM 1857 C CA . LYS B 1 9 ? 16.094 -4.527 1.71 1 85.62 9 LYS B CA 1
ATOM 1858 C C . LYS B 1 9 ? 14.93 -4.113 0.817 1 85.62 9 LYS B C 1
ATOM 1860 O O . LYS B 1 9 ? 14.484 -2.963 0.859 1 85.62 9 LYS B O 1
ATOM 1865 N N . VAL B 1 10 ? 14.477 -5.035 0.001 1 86.75 10 VAL B N 1
ATOM 1866 C CA . VAL B 1 10 ? 13.312 -4.758 -0.841 1 86.75 10 VAL B CA 1
ATOM 1867 C C . VAL B 1 10 ? 12.047 -4.77 0.007 1 86.75 10 VAL B C 1
ATOM 1869 O O . VAL B 1 10 ? 11.75 -5.754 0.687 1 86.75 10 VAL B O 1
ATOM 1872 N N . PRO B 1 11 ? 11.273 -3.729 -0.013 1 77.31 11 PRO B N 1
ATOM 1873 C CA . PRO B 1 11 ? 10.094 -3.625 0.85 1 77.31 11 PRO B CA 1
ATOM 1874 C C . PRO B 1 11 ? 9.156 -4.82 0.709 1 77.31 11 PRO B C 1
ATOM 1876 O O . PRO B 1 11 ? 8.539 -5.246 1.69 1 77.31 11 PRO B O 1
ATOM 1879 N N . TYR B 1 12 ? 9.086 -5.508 -0.385 1 85.06 12 TYR B N 1
ATOM 1880 C CA . TYR B 1 12 ? 8.141 -6.598 -0.624 1 85.06 12 TYR B CA 1
ATOM 1881 C C . TYR B 1 12 ? 8.797 -7.949 -0.369 1 85.06 12 TYR B C 1
ATOM 1883 O O . TYR B 1 12 ? 8.148 -8.992 -0.486 1 85.06 12 TYR B O 1
ATOM 1891 N N . PHE B 1 13 ? 10.086 -7.844 0.042 1 90.19 13 PHE B N 1
ATOM 1892 C CA . PHE B 1 13 ? 10.789 -9.117 0.168 1 90.19 13 PHE B CA 1
ATOM 1893 C C . PHE B 1 13 ? 11.328 -9.297 1.584 1 90.19 13 PHE B C 1
ATOM 1895 O O . PHE B 1 13 ? 11.773 -10.391 1.945 1 90.19 13 PHE B O 1
ATOM 1902 N N . ASN B 1 14 ? 11.227 -8.305 2.354 1 84.81 14 ASN B N 1
ATOM 1903 C CA . ASN B 1 14 ? 12 -8.203 3.584 1 84.81 14 ASN B CA 1
ATOM 1904 C C . ASN B 1 14 ? 11.617 -9.289 4.582 1 84.81 14 ASN B C 1
ATOM 1906 O O . ASN B 1 14 ? 12.398 -9.625 5.473 1 84.81 14 ASN B O 1
ATOM 1910 N N . GLU B 1 15 ? 10.453 -9.859 4.461 1 83.62 15 GLU B N 1
ATOM 1911 C CA . GLU B 1 15 ? 10.016 -10.875 5.422 1 83.62 15 GLU B CA 1
ATOM 1912 C C . GLU B 1 15 ? 9.758 -12.211 4.734 1 83.62 15 GLU B C 1
ATOM 1914 O O . GLU B 1 15 ? 9.125 -13.102 5.312 1 83.62 15 GLU B O 1
ATOM 1919 N N . LEU B 1 16 ? 10.234 -12.297 3.561 1 91.19 16 LEU B N 1
ATOM 1920 C CA . LEU B 1 16 ? 10.117 -13.57 2.871 1 91.19 16 LEU B CA 1
ATOM 1921 C C . LEU B 1 16 ? 11 -14.633 3.529 1 91.19 16 LEU B C 1
ATOM 1923 O O . LEU B 1 16 ? 12.062 -14.305 4.07 1 91.19 16 LEU B O 1
ATOM 1927 N N . GLU B 1 17 ? 10.594 -15.805 3.426 1 91.31 17 GLU B N 1
ATOM 1928 C CA . GLU B 1 17 ? 11.414 -16.906 3.916 1 91.31 17 GLU B CA 1
ATOM 1929 C C . GLU B 1 17 ? 12.703 -17.031 3.111 1 91.31 17 GLU B C 1
ATOM 1931 O O . GLU B 1 17 ? 12.742 -16.688 1.929 1 91.31 17 GLU B O 1
ATOM 1936 N N . ASP B 1 18 ? 13.688 -17.656 3.713 1 92.88 18 ASP B N 1
ATOM 1937 C CA . ASP B 1 18 ? 15.008 -17.797 3.098 1 92.88 18 ASP B CA 1
ATOM 1938 C C . ASP B 1 18 ? 14.922 -18.578 1.789 1 92.88 18 ASP B C 1
ATOM 1940 O O . ASP B 1 18 ? 15.602 -18.25 0.816 1 92.88 18 ASP B O 1
ATOM 1944 N N . LYS B 1 19 ? 14.102 -19.547 1.835 1 93.62 19 LYS B N 1
ATOM 1945 C CA . LYS B 1 19 ? 13.953 -20.344 0.627 1 93.62 19 LYS B CA 1
ATOM 1946 C C . LYS B 1 19 ? 13.492 -19.5 -0.551 1 93.62 19 LYS B C 1
ATOM 1948 O O . LYS B 1 19 ? 14.008 -19.625 -1.662 1 93.62 19 LYS B O 1
ATOM 1953 N N . SER B 1 20 ? 12.555 -18.688 -0.298 1 93.81 20 SER B N 1
ATOM 1954 C CA . SER B 1 20 ? 12.039 -17.797 -1.332 1 93.81 20 SER B CA 1
ATOM 1955 C C . SER B 1 20 ? 13.094 -16.781 -1.777 1 93.81 20 SER B C 1
ATOM 1957 O O . SER B 1 20 ? 13.25 -16.531 -2.973 1 93.81 20 SER B O 1
ATOM 1959 N N . LEU B 1 21 ? 13.82 -16.281 -0.83 1 95.06 21 LEU B N 1
ATOM 1960 C CA . LEU B 1 21 ? 14.875 -15.328 -1.13 1 95.06 21 LEU B CA 1
ATOM 1961 C C . LEU B 1 21 ? 15.969 -15.969 -1.983 1 95.06 21 LEU B C 1
ATOM 1963 O O . LEU B 1 21 ? 16.5 -15.336 -2.9 1 95.06 21 LEU B O 1
ATOM 1967 N N . GLU B 1 22 ? 16.219 -17.156 -1.67 1 95.31 22 GLU B N 1
ATOM 1968 C CA . GLU B 1 22 ? 17.219 -17.891 -2.439 1 95.31 22 GLU B CA 1
ATOM 1969 C C . GLU B 1 22 ? 16.781 -18.062 -3.893 1 95.31 22 GLU B C 1
ATOM 1971 O O . GLU B 1 22 ? 17.594 -17.906 -4.809 1 95.31 22 GLU B O 1
ATOM 1976 N N . GLU B 1 23 ? 15.555 -18.375 -4.094 1 95.19 23 GLU B N 1
ATOM 1977 C CA . GLU B 1 23 ? 15.023 -18.531 -5.445 1 95.19 23 GLU B CA 1
ATOM 1978 C C . GLU B 1 23 ? 15.109 -17.234 -6.23 1 95.19 23 GLU B C 1
ATOM 1980 O O . GLU B 1 23 ? 15.445 -17.234 -7.418 1 95.19 23 GLU B O 1
ATOM 1985 N N . ILE B 1 24 ? 14.891 -16.188 -5.555 1 95.31 24 ILE B N 1
ATOM 1986 C CA . ILE B 1 24 ? 14.984 -14.891 -6.203 1 95.31 24 ILE B CA 1
ATOM 1987 C C . ILE B 1 24 ? 16.438 -14.562 -6.512 1 95.31 24 ILE B C 1
ATOM 1989 O O . ILE B 1 24 ? 16.75 -14.062 -7.594 1 95.31 24 ILE B O 1
ATOM 1993 N N . HIS B 1 25 ? 17.266 -14.852 -5.637 1 96.06 25 HIS B N 1
ATOM 1994 C CA . HIS B 1 25 ? 18.703 -14.602 -5.805 1 96.06 25 HIS B CA 1
ATOM 1995 C C . HIS B 1 25 ? 19.25 -15.336 -7.027 1 96.06 25 HIS B C 1
ATOM 1997 O O . HIS B 1 25 ? 20.094 -14.805 -7.742 1 96.06 25 HIS B O 1
ATOM 2003 N N . LYS B 1 26 ? 18.75 -16.453 -7.27 1 96.31 26 LYS B N 1
ATOM 2004 C CA . LYS B 1 26 ? 19.25 -17.312 -8.352 1 96.31 26 LYS B CA 1
ATOM 2005 C C . LYS B 1 26 ? 19.031 -16.656 -9.711 1 96.31 26 LYS B C 1
ATOM 2007 O O . LYS B 1 26 ? 19.719 -16.969 -10.68 1 96.31 26 LYS B O 1
ATOM 2012 N N . ILE B 1 27 ? 18.125 -15.797 -9.781 1 96.25 27 ILE B N 1
ATOM 2013 C CA . ILE B 1 27 ? 17.828 -15.211 -11.078 1 96.25 27 ILE B CA 1
ATOM 2014 C C . ILE B 1 27 ? 18.516 -13.852 -11.195 1 96.25 27 ILE B C 1
ATOM 2016 O O . ILE B 1 27 ? 18.375 -13.164 -12.211 1 96.25 27 ILE B O 1
ATOM 2020 N N . SER B 1 28 ? 19.203 -13.484 -10.18 1 96.69 28 SER B N 1
ATOM 2021 C CA . SER B 1 28 ? 19.938 -12.227 -10.227 1 96.69 28 SER B CA 1
ATOM 2022 C C . SER B 1 28 ? 21.203 -12.352 -11.055 1 96.69 28 SER B C 1
ATOM 2024 O O . SER B 1 28 ? 21.734 -13.445 -11.211 1 96.69 28 SER B O 1
ATOM 2026 N N . ILE B 1 29 ? 21.656 -11.273 -11.648 1 97.31 29 ILE B N 1
ATOM 2027 C CA . ILE B 1 29 ? 22.891 -11.234 -12.414 1 97.31 29 ILE B CA 1
ATOM 2028 C C . ILE B 1 29 ? 23.812 -10.141 -11.875 1 97.31 29 ILE B C 1
ATOM 2030 O O . ILE B 1 29 ? 23.328 -9.125 -11.367 1 97.31 29 ILE B O 1
ATOM 2034 N N . ILE B 1 30 ? 25.094 -10.359 -11.961 1 97.19 30 ILE B N 1
ATOM 2035 C CA . ILE B 1 30 ? 26.062 -9.352 -11.562 1 97.19 30 ILE B CA 1
ATOM 2036 C C . ILE B 1 30 ? 26.641 -8.664 -12.797 1 97.19 30 ILE B C 1
ATOM 2038 O O . ILE B 1 30 ? 27.031 -9.328 -13.758 1 97.19 30 ILE B O 1
ATOM 2042 N N . LYS B 1 31 ? 26.578 -7.418 -12.812 1 98.12 31 LYS B N 1
ATOM 2043 C CA . LYS B 1 31 ? 27.141 -6.637 -13.914 1 98.12 31 LYS B CA 1
ATOM 2044 C C . LYS B 1 31 ? 28.203 -5.668 -13.398 1 98.12 31 LYS B C 1
ATOM 2046 O O . LYS B 1 31 ? 28.047 -5.074 -12.328 1 98.12 31 LYS B O 1
ATOM 2051 N N . SER B 1 32 ? 29.219 -5.473 -14.156 1 98.44 32 SER B N 1
ATOM 2052 C CA . SER B 1 32 ? 30.281 -4.512 -13.852 1 98.44 32 SER B CA 1
ATOM 2053 C C . SER B 1 32 ? 30.141 -3.248 -14.688 1 98.44 32 SER B C 1
ATOM 2055 O O . SER B 1 32 ? 29.828 -3.32 -15.883 1 98.44 32 SER B O 1
ATOM 2057 N N . PHE B 1 33 ? 30.344 -2.158 -14.047 1 98.12 33 PHE B N 1
ATOM 2058 C CA . PHE B 1 33 ? 30.312 -0.86 -14.703 1 98.12 33 PHE B CA 1
ATOM 2059 C C . PHE B 1 33 ? 31.562 -0.056 -14.391 1 98.12 33 PHE B C 1
ATOM 2061 O O . PHE B 1 33 ? 31.938 0.093 -13.219 1 98.12 33 PHE B O 1
ATOM 2068 N N . LYS B 1 34 ? 32.156 0.47 -15.383 1 98.19 34 LYS B N 1
ATOM 2069 C CA . LYS B 1 34 ? 33.312 1.34 -15.18 1 98.19 34 LYS B CA 1
ATOM 2070 C C . LYS B 1 34 ? 32.875 2.727 -14.719 1 98.19 34 LYS B C 1
ATOM 2072 O O . LYS B 1 34 ? 31.75 3.148 -14.969 1 98.19 34 LYS B O 1
ATOM 2077 N N . LYS B 1 35 ? 33.812 3.344 -14.031 1 97.56 35 LYS B N 1
ATOM 2078 C CA . LYS B 1 35 ? 33.562 4.734 -13.656 1 97.56 35 LYS B CA 1
ATOM 2079 C C . LYS B 1 35 ? 33.062 5.547 -14.844 1 97.56 35 LYS B C 1
ATOM 2081 O O . LYS B 1 35 ? 33.625 5.469 -15.938 1 97.56 35 LYS B O 1
ATOM 2086 N N . GLY B 1 36 ? 31.969 6.172 -14.648 1 96.94 36 GLY B N 1
ATOM 2087 C CA . GLY B 1 36 ? 31.438 7.035 -15.688 1 96.94 36 GLY B CA 1
ATOM 2088 C C . GLY B 1 36 ? 30.359 6.367 -16.531 1 96.94 36 GLY B C 1
ATOM 2089 O O . GLY B 1 36 ? 29.672 7.031 -17.297 1 96.94 36 GLY B O 1
ATOM 2090 N N . SER B 1 37 ? 30.203 5.094 -16.391 1 97.88 37 SER B N 1
ATOM 2091 C CA . SER B 1 37 ? 29.234 4.352 -17.172 1 97.88 37 SER B CA 1
ATOM 2092 C C . SER B 1 37 ? 27.812 4.598 -16.656 1 97.88 37 SER B C 1
ATOM 2094 O O . SER B 1 37 ? 27.578 4.574 -15.453 1 97.88 37 SER B O 1
ATOM 2096 N N . VAL B 1 38 ? 26.891 4.797 -17.578 1 98.06 38 VAL B N 1
ATOM 2097 C CA . VAL B 1 38 ? 25.484 4.961 -17.25 1 98.06 38 VAL B CA 1
ATOM 2098 C C . VAL B 1 38 ? 24.812 3.592 -17.172 1 98.06 38 VAL B C 1
ATOM 2100 O O . VAL B 1 38 ? 24.922 2.779 -18.094 1 98.06 38 VAL B O 1
ATOM 2103 N N . ILE B 1 39 ? 24.188 3.436 -16.094 1 98.25 39 ILE B N 1
ATOM 2104 C CA . ILE B 1 39 ? 23.469 2.184 -15.883 1 98.25 39 ILE B CA 1
ATOM 2105 C C . ILE B 1 39 ? 22.094 2.256 -16.547 1 98.25 39 ILE B C 1
ATOM 2107 O O . ILE B 1 39 ? 21.719 1.351 -17.297 1 98.25 39 ILE B O 1
ATOM 2111 N N . PHE B 1 40 ? 21.422 3.303 -16.219 1 97.75 40 PHE B N 1
ATOM 2112 C CA . PHE B 1 40 ? 20.188 3.652 -16.922 1 97.75 40 PHE B CA 1
ATOM 2113 C C . PHE B 1 40 ? 19.969 5.16 -16.891 1 97.75 40 PHE B C 1
ATOM 2115 O O . PHE B 1 40 ? 20.562 5.871 -16.078 1 97.75 40 PHE B O 1
ATOM 2122 N N . MET B 1 41 ? 19.078 5.594 -17.828 1 96.25 41 MET B N 1
ATOM 2123 C CA . MET B 1 41 ? 18.812 7.023 -17.938 1 96.25 41 MET B CA 1
ATOM 2124 C C . MET B 1 41 ? 17.375 7.344 -17.531 1 96.25 41 MET B C 1
ATOM 2126 O O . MET B 1 41 ? 16.469 6.555 -17.781 1 96.25 41 MET B O 1
ATOM 2130 N N . GLU B 1 42 ? 17.266 8.438 -16.969 1 93.38 42 GLU B N 1
ATOM 2131 C CA . GLU B 1 42 ? 15.922 8.953 -16.688 1 93.38 42 GLU B CA 1
ATOM 2132 C C . GLU B 1 42 ? 15.023 8.875 -17.922 1 93.38 42 GLU B C 1
ATOM 2134 O O . GLU B 1 42 ? 15.445 9.234 -19.016 1 93.38 42 GLU B O 1
ATOM 2139 N N . GLY B 1 43 ? 13.828 8.336 -17.688 1 92.5 43 GLY B N 1
ATOM 2140 C CA . GLY B 1 43 ? 12.883 8.297 -18.797 1 92.5 43 GLY B CA 1
ATOM 2141 C C . GLY B 1 43 ? 12.914 6.984 -19.562 1 92.5 43 GLY B C 1
ATOM 2142 O O . GLY B 1 43 ? 11.977 6.66 -20.281 1 92.5 43 GLY B O 1
ATOM 2143 N N . GLU B 1 44 ? 14 6.254 -19.453 1 95.25 44 GLU B N 1
ATOM 2144 C CA . GLU B 1 44 ? 14.055 4.926 -20.062 1 95.25 44 GLU B CA 1
ATOM 2145 C C . GLU B 1 44 ? 13.07 3.971 -19.391 1 95.25 44 GLU B C 1
ATOM 2147 O O . GLU B 1 44 ? 12.688 4.18 -18.234 1 95.25 44 GLU B O 1
ATOM 2152 N N . LYS B 1 45 ? 12.695 2.975 -20.125 1 96.19 45 LYS B N 1
ATOM 2153 C CA . LYS B 1 45 ? 11.797 1.969 -19.562 1 96.19 45 LYS B CA 1
ATOM 2154 C C . LYS B 1 45 ? 12.445 1.242 -18.391 1 96.19 45 LYS B C 1
ATOM 2156 O O . LYS B 1 45 ? 13.578 0.772 -18.5 1 96.19 45 LYS B O 1
ATOM 2161 N N . GLY B 1 46 ? 11.734 1.303 -17.266 1 95.62 46 GLY B N 1
ATOM 2162 C CA . GLY B 1 46 ? 12.211 0.575 -16.109 1 95.62 46 GLY B CA 1
ATOM 2163 C C . GLY B 1 46 ? 12.117 -0.931 -16.266 1 95.62 46 GLY B C 1
ATOM 2164 O O . GLY B 1 46 ? 11.023 -1.495 -16.266 1 95.62 46 GLY B O 1
ATOM 2165 N N . GLU B 1 47 ? 13.289 -1.656 -16.328 1 95.69 47 GLU B N 1
ATOM 2166 C CA . GLU B 1 47 ? 13.273 -3.08 -16.656 1 95.69 47 GLU B CA 1
ATOM 2167 C C . GLU B 1 47 ? 13.836 -3.914 -15.5 1 95.69 47 GLU B C 1
ATOM 2169 O O . GLU B 1 47 ? 13.695 -5.141 -15.492 1 95.69 47 GLU B O 1
ATOM 2174 N N . ALA B 1 48 ? 14.422 -3.205 -14.578 1 97.25 48 ALA B N 1
ATOM 2175 C CA . ALA B 1 48 ? 15.086 -3.943 -13.508 1 97.25 48 ALA B CA 1
ATOM 2176 C C . ALA B 1 48 ? 15.242 -3.08 -12.258 1 97.25 48 ALA B C 1
ATOM 2178 O O . ALA B 1 48 ? 15.133 -1.853 -12.328 1 97.25 48 ALA B O 1
ATOM 2179 N N . ILE B 1 49 ? 15.445 -3.779 -11.188 1 96.25 49 ILE B N 1
ATOM 2180 C CA . ILE B 1 49 ? 15.906 -3.125 -9.969 1 96.25 49 ILE B CA 1
ATOM 2181 C C . ILE B 1 49 ? 17.375 -3.482 -9.711 1 96.25 49 ILE B C 1
ATOM 2183 O O . ILE B 1 49 ? 17.875 -4.48 -10.242 1 96.25 49 ILE B O 1
ATOM 2187 N N . TYR B 1 50 ? 18 -2.639 -8.883 1 97.62 50 TYR B N 1
ATOM 2188 C CA . TYR B 1 50 ? 19.453 -2.744 -8.797 1 97.62 50 TYR B CA 1
ATOM 2189 C C . TYR B 1 50 ? 19.922 -2.639 -7.348 1 97.62 50 TYR B C 1
ATOM 2191 O O . TYR B 1 50 ? 19.281 -1.967 -6.531 1 97.62 50 TYR B O 1
ATOM 2199 N N . PHE B 1 51 ? 21.062 -3.301 -7.105 1 96.62 51 PHE B N 1
ATOM 2200 C CA . PHE B 1 51 ? 21.766 -3.229 -5.828 1 96.62 51 PHE B CA 1
ATOM 2201 C C . PHE B 1 51 ? 23.25 -2.971 -6.031 1 96.62 51 PHE B C 1
ATOM 2203 O O . PHE B 1 51 ? 23.875 -3.582 -6.898 1 96.62 51 PHE B O 1
ATOM 2210 N N . VAL B 1 52 ? 23.781 -2.115 -5.223 1 97.19 52 VAL B N 1
ATOM 2211 C CA . VAL B 1 52 ? 25.234 -1.894 -5.305 1 97.19 52 VAL B CA 1
ATOM 2212 C C . VAL B 1 52 ? 25.969 -3.012 -4.574 1 97.19 52 VAL B C 1
ATOM 2214 O O . VAL B 1 52 ? 25.781 -3.193 -3.365 1 97.19 52 VAL B O 1
ATOM 2217 N N . ARG B 1 53 ? 26.672 -3.77 -5.25 1 96.5 53 ARG B N 1
ATOM 2218 C CA . ARG B 1 53 ? 27.516 -4.805 -4.648 1 96.5 53 ARG B CA 1
ATOM 2219 C C . ARG B 1 53 ? 28.859 -4.238 -4.223 1 96.5 53 ARG B C 1
ATOM 2221 O O . ARG B 1 53 ? 29.375 -4.57 -3.15 1 96.5 53 ARG B O 1
ATOM 2228 N N . SER B 1 54 ? 29.438 -3.469 -5.039 1 97.12 54 SER B N 1
ATOM 2229 C CA . SER B 1 54 ? 30.656 -2.719 -4.762 1 97.12 54 SER B CA 1
ATOM 2230 C C . SER B 1 54 ? 30.719 -1.441 -5.59 1 97.12 54 SER B C 1
ATOM 2232 O O . SER B 1 54 ? 30.094 -1.35 -6.648 1 97.12 54 SER B O 1
ATOM 2234 N N . GLY B 1 55 ? 31.422 -0.434 -5.008 1 97 55 GLY B N 1
ATOM 2235 C CA . GLY B 1 55 ? 31.547 0.839 -5.699 1 97 55 GLY B CA 1
ATOM 2236 C C . GLY B 1 55 ? 30.5 1.848 -5.277 1 97 55 GLY B C 1
ATOM 2237 O O . GLY B 1 55 ? 30.016 1.813 -4.141 1 97 55 GLY B O 1
ATOM 2238 N N . LYS B 1 56 ? 30.281 2.857 -6.188 1 97.19 56 LYS B N 1
ATOM 2239 C CA . LYS B 1 56 ? 29.328 3.932 -5.902 1 97.19 56 LYS B CA 1
ATOM 2240 C C . LYS B 1 56 ? 28.547 4.32 -7.156 1 97.19 56 LYS B C 1
ATOM 2242 O O . LYS B 1 56 ? 29.109 4.379 -8.25 1 97.19 56 LYS B O 1
ATOM 2247 N N . VAL B 1 57 ? 27.281 4.496 -6.945 1 97.5 57 VAL B N 1
ATOM 2248 C CA . VAL B 1 57 ? 26.391 4.879 -8.047 1 97.5 57 VAL B CA 1
ATOM 2249 C C . VAL B 1 57 ? 25.703 6.199 -7.719 1 97.5 57 VAL B C 1
ATOM 2251 O O . VAL B 1 57 ? 25.156 6.363 -6.629 1 97.5 57 VAL B O 1
ATOM 2254 N N . LYS B 1 58 ? 25.734 7.062 -8.586 1 96.56 58 LYS B N 1
ATOM 2255 C CA . LYS B 1 58 ? 25.094 8.367 -8.438 1 96.56 58 LYS B CA 1
ATOM 2256 C C . LYS B 1 58 ? 23.703 8.359 -9.062 1 96.56 58 LYS B C 1
ATOM 2258 O O . LYS B 1 58 ? 23.531 7.949 -10.211 1 96.56 58 LYS B O 1
ATOM 2263 N N . ILE B 1 59 ? 22.719 8.703 -8.258 1 95 59 ILE B N 1
ATOM 2264 C CA . ILE B 1 59 ? 21.359 8.93 -8.742 1 95 59 ILE B CA 1
ATOM 2265 C C . ILE B 1 59 ? 21.125 10.422 -8.938 1 95 59 ILE B C 1
ATOM 2267 O O . ILE B 1 59 ? 21.266 11.211 -8 1 95 59 ILE B O 1
ATOM 2271 N N . SER B 1 60 ? 20.734 10.781 -10.18 1 89.56 60 SER B N 1
ATOM 2272 C CA . SER B 1 60 ? 20.609 12.211 -10.461 1 89.56 60 SER B CA 1
ATOM 2273 C C . SER B 1 60 ? 19.453 12.484 -11.414 1 89.56 60 SER B C 1
ATOM 2275 O O . SER B 1 60 ? 18.953 11.562 -12.062 1 89.56 60 SER B O 1
ATOM 2277 N N . LYS B 1 61 ? 19.031 13.688 -11.375 1 86.75 61 LYS B N 1
ATOM 2278 C CA . LYS B 1 61 ? 18.016 14.172 -12.312 1 86.75 61 LYS B CA 1
ATOM 2279 C C . LYS B 1 61 ? 18.516 15.406 -13.055 1 86.75 61 LYS B C 1
ATOM 2281 O O . LYS B 1 61 ? 19.359 16.141 -12.547 1 86.75 61 LYS B O 1
ATOM 2286 N N . THR B 1 62 ? 18.047 15.477 -14.273 1 81.44 62 THR B N 1
ATOM 2287 C CA . THR B 1 62 ? 18.406 16.656 -15.055 1 81.44 62 THR B CA 1
ATOM 2288 C C . THR B 1 62 ? 17.234 17.625 -15.141 1 81.44 62 THR B C 1
ATOM 2290 O O . THR B 1 62 ? 16.109 17.234 -15.445 1 81.44 62 THR B O 1
ATOM 2293 N N . SER B 1 63 ? 17.547 18.797 -14.727 1 68 63 SER B N 1
ATOM 2294 C CA . SER B 1 63 ? 16.516 19.828 -14.828 1 68 63 SER B CA 1
ATOM 2295 C C . SER B 1 63 ? 16.188 20.156 -16.281 1 68 63 SER B C 1
ATOM 2297 O O . SER B 1 63 ? 16.875 19.672 -17.188 1 68 63 SER B O 1
ATOM 2299 N N . SER B 1 64 ? 15.094 20.938 -16.359 1 66.25 64 SER B N 1
ATOM 2300 C CA . SER B 1 64 ? 14.703 21.359 -17.703 1 66.25 64 SER B CA 1
ATOM 2301 C C . SER B 1 64 ? 15.773 22.234 -18.344 1 66.25 64 SER B C 1
ATOM 2303 O O . SER B 1 64 ? 15.859 22.312 -19.578 1 66.25 64 SER B O 1
ATOM 2305 N N . MET B 1 65 ? 16.516 22.828 -17.594 1 70.88 65 MET B N 1
ATOM 2306 C CA . MET B 1 65 ? 17.578 23.703 -18.094 1 70.88 65 MET B CA 1
ATOM 2307 C C . MET B 1 65 ? 18.875 22.938 -18.297 1 70.88 65 MET B C 1
ATOM 2309 O O . MET B 1 65 ? 19.906 23.531 -18.609 1 70.88 65 MET B O 1
ATOM 2313 N N . GLY B 1 66 ? 18.859 21.703 -18.047 1 72.06 66 GLY B N 1
ATOM 2314 C CA . GLY B 1 66 ? 20.016 20.859 -18.312 1 72.06 66 GLY B CA 1
ATOM 2315 C C . GLY B 1 66 ? 20.938 20.719 -17.125 1 72.06 66 GLY B C 1
ATOM 2316 O O . GLY B 1 66 ? 22 20.125 -17.219 1 72.06 66 GLY B O 1
ATOM 2317 N N . LYS B 1 67 ? 20.516 21.406 -16.062 1 75.69 67 LYS B N 1
ATOM 2318 C CA . LYS B 1 67 ? 21.328 21.297 -14.852 1 75.69 67 LYS B CA 1
ATOM 2319 C C . LYS B 1 67 ? 21.062 19.969 -14.125 1 75.69 67 LYS B C 1
ATOM 2321 O O . LYS B 1 67 ? 19.906 19.547 -14.008 1 75.69 67 LYS B O 1
ATOM 2326 N N . GLU B 1 68 ? 22.203 19.297 -13.695 1 81.19 68 GLU B N 1
ATOM 2327 C CA . GLU B 1 68 ? 22.094 18.016 -13.008 1 81.19 68 GLU B CA 1
ATOM 2328 C C . GLU B 1 68 ? 21.922 18.219 -11.5 1 81.19 68 GLU B C 1
ATOM 2330 O O . GLU B 1 68 ? 22.625 19.031 -10.898 1 81.19 68 GLU B O 1
ATOM 2335 N N . TYR B 1 69 ? 20.969 17.578 -10.945 1 81.75 69 TYR B N 1
ATOM 2336 C CA . TYR B 1 69 ? 20.734 17.531 -9.508 1 81.75 69 TYR B CA 1
ATOM 2337 C C . TYR B 1 69 ? 20.969 16.125 -8.961 1 81.75 69 TYR B C 1
ATOM 2339 O O . TYR B 1 69 ? 20.328 15.172 -9.391 1 81.75 69 TYR B O 1
ATOM 2347 N N . ILE B 1 70 ? 21.969 16.109 -8.039 1 83.38 70 ILE B N 1
ATOM 2348 C CA . ILE B 1 70 ? 22.266 14.812 -7.441 1 83.38 70 ILE B CA 1
ATOM 2349 C C . ILE B 1 70 ? 21.25 14.508 -6.344 1 83.38 70 ILE B C 1
ATOM 2351 O O . ILE B 1 70 ? 21.109 15.281 -5.395 1 83.38 70 ILE B O 1
ATOM 2355 N N . ILE B 1 71 ? 20.609 13.484 -6.477 1 81.06 71 ILE B N 1
ATOM 2356 C CA . ILE B 1 71 ? 19.609 13.078 -5.5 1 81.06 71 ILE B CA 1
ATOM 2357 C C . ILE B 1 71 ? 20.281 12.281 -4.379 1 81.06 71 ILE B C 1
ATOM 2359 O O . ILE B 1 71 ? 20.062 12.57 -3.197 1 81.06 71 ILE B O 1
ATOM 2363 N N . LYS B 1 72 ? 21.062 11.273 -4.719 1 86.25 72 LYS B N 1
ATOM 2364 C CA . LYS B 1 72 ? 21.672 10.383 -3.736 1 86.25 72 LYS B CA 1
ATOM 2365 C C . LYS B 1 72 ? 22.875 9.641 -4.332 1 86.25 72 LYS B C 1
ATOM 2367 O O . LYS B 1 72 ? 22.922 9.406 -5.543 1 86.25 72 LYS B O 1
ATOM 2372 N N . ILE B 1 73 ? 23.781 9.375 -3.455 1 92.31 73 ILE B N 1
ATOM 2373 C CA . ILE B 1 73 ? 24.875 8.477 -3.801 1 92.31 73 ILE B CA 1
ATOM 2374 C C . ILE B 1 73 ? 24.656 7.117 -3.148 1 92.31 73 ILE B C 1
ATOM 2376 O O . ILE B 1 73 ? 24.562 7.02 -1.922 1 92.31 73 ILE B O 1
ATOM 2380 N N . MET B 1 74 ? 24.578 6.148 -4.016 1 94.19 74 MET B N 1
ATOM 2381 C CA . MET B 1 74 ? 24.328 4.785 -3.549 1 94.19 74 MET B CA 1
ATOM 2382 C C . MET B 1 74 ? 25.656 4.055 -3.297 1 94.19 74 MET B C 1
ATOM 2384 O O . MET B 1 74 ? 26.594 4.195 -4.07 1 94.19 74 MET B O 1
ATOM 2388 N N . GLU B 1 75 ? 25.609 3.346 -2.219 1 92.94 75 GLU B N 1
ATOM 2389 C CA . GLU B 1 75 ? 26.797 2.582 -1.839 1 92.94 75 GLU B CA 1
ATOM 2390 C C . GLU B 1 75 ? 26.453 1.113 -1.604 1 92.94 75 GLU B C 1
ATOM 2392 O O . GLU B 1 75 ? 25.328 0.684 -1.86 1 92.94 75 GLU B O 1
ATOM 2397 N N . LYS B 1 76 ? 27.516 0.422 -1.223 1 93.12 76 LYS B N 1
ATOM 2398 C CA . LYS B 1 76 ? 27.344 -1.015 -1.017 1 93.12 76 LYS B CA 1
ATOM 2399 C C . LYS B 1 76 ? 26.109 -1.313 -0.176 1 93.12 76 LYS B C 1
ATOM 2401 O O . LYS B 1 76 ? 25.938 -0.748 0.905 1 93.12 76 LYS B O 1
ATOM 2406 N N . GLY B 1 77 ? 25.281 -2.184 -0.801 1 89.5 77 GLY B N 1
ATOM 2407 C CA . GLY B 1 77 ? 24.109 -2.617 -0.061 1 89.5 77 GLY B CA 1
ATOM 2408 C C . GLY B 1 77 ? 22.859 -1.819 -0.396 1 89.5 77 GLY B C 1
ATOM 2409 O O . GLY B 1 77 ? 21.75 -2.258 -0.12 1 89.5 77 GLY B O 1
ATOM 2410 N N . ASP B 1 78 ? 23 -0.73 -1.009 1 92.12 78 ASP B N 1
ATOM 2411 C CA . ASP B 1 78 ? 21.875 0.126 -1.328 1 92.12 78 ASP B CA 1
ATOM 2412 C C . ASP B 1 78 ? 21.094 -0.412 -2.533 1 92.12 78 ASP B C 1
ATOM 2414 O O . ASP B 1 78 ? 21.688 -0.983 -3.449 1 92.12 78 ASP B O 1
ATOM 2418 N N . ILE B 1 79 ? 19.812 -0.215 -2.408 1 94.31 79 ILE B N 1
ATOM 2419 C CA . ILE B 1 79 ? 18.922 -0.562 -3.514 1 94.31 79 ILE B CA 1
ATOM 2420 C C . ILE B 1 79 ? 18.469 0.707 -4.23 1 94.31 79 ILE B C 1
ATOM 2422 O O . ILE B 1 79 ? 18.281 1.751 -3.602 1 94.31 79 ILE B O 1
ATOM 2426 N N . PHE B 1 80 ? 18.406 0.603 -5.602 1 94 80 PHE B N 1
ATOM 2427 C CA . PHE B 1 80 ? 17.844 1.719 -6.359 1 94 80 PHE B CA 1
ATOM 2428 C C . PHE B 1 80 ? 16.984 1.216 -7.516 1 94 80 PHE B C 1
ATOM 2430 O O . PHE B 1 80 ? 17.141 0.075 -7.957 1 94 80 PHE B O 1
ATOM 2437 N N . ALA B 1 81 ? 15.984 1.997 -7.973 1 93.31 81 ALA B N 1
ATOM 2438 C CA . ALA B 1 81 ? 15.023 1.737 -9.047 1 93.31 81 ALA B CA 1
ATOM 2439 C C . ALA B 1 81 ? 13.953 0.745 -8.594 1 93.31 81 ALA B C 1
ATOM 2441 O O . ALA B 1 81 ? 13.383 0.026 -9.414 1 93.31 81 ALA B O 1
ATOM 2442 N N . GLU B 1 82 ? 13.719 0.594 -7.359 1 91.19 82 GLU B N 1
ATOM 2443 C CA . GLU B 1 82 ? 12.742 -0.353 -6.836 1 91.19 82 GLU B CA 1
ATOM 2444 C C . GLU B 1 82 ? 11.312 0.1 -7.137 1 91.19 82 GLU B C 1
ATOM 2446 O O . GLU B 1 82 ? 10.375 -0.696 -7.066 1 91.19 82 GLU B O 1
ATOM 2451 N N . SER B 1 83 ? 11.242 1.329 -7.508 1 87.5 83 SER B N 1
ATOM 2452 C CA . SER B 1 83 ? 9.93 1.901 -7.797 1 87.5 83 SER B CA 1
ATOM 2453 C C . SER B 1 83 ? 9.328 1.289 -9.055 1 87.5 83 SER B C 1
ATOM 2455 O O . SER B 1 83 ? 8.125 1.394 -9.281 1 87.5 83 SER B O 1
ATOM 2457 N N . VAL B 1 84 ? 10.109 0.704 -9.852 1 92.19 84 VAL B N 1
ATOM 2458 C CA . VAL B 1 84 ? 9.602 0.186 -11.117 1 92.19 84 VAL B CA 1
ATOM 2459 C C . VAL B 1 84 ? 9.273 -1.299 -10.977 1 92.19 84 VAL B C 1
ATOM 2461 O O . VAL B 1 84 ? 8.805 -1.931 -11.922 1 92.19 84 VAL B O 1
ATOM 2464 N N . LEU B 1 85 ? 9.531 -1.877 -9.82 1 92.38 85 LEU B N 1
ATOM 2465 C CA . LEU B 1 85 ? 9.227 -3.285 -9.586 1 92.38 85 LEU B CA 1
ATOM 2466 C C . LEU B 1 85 ? 7.723 -3.523 -9.578 1 92.38 85 LEU B C 1
ATOM 2468 O O . LEU B 1 85 ? 6.996 -2.9 -8.805 1 92.38 85 LEU B O 1
ATOM 2472 N N . PHE B 1 86 ? 7.191 -4.336 -10.43 1 91.88 86 PHE B N 1
ATOM 2473 C CA . PHE B 1 86 ? 5.82 -4.801 -10.594 1 91.88 86 PHE B CA 1
ATOM 2474 C C . PHE B 1 86 ? 4.953 -3.725 -11.234 1 91.88 86 PHE B C 1
ATOM 2476 O O . PHE B 1 86 ? 3.994 -4.035 -11.945 1 91.88 86 PHE B O 1
ATOM 2483 N N . VAL B 1 87 ? 5.234 -2.494 -10.93 1 88.12 87 VAL B N 1
ATOM 2484 C CA . VAL B 1 87 ? 4.418 -1.402 -11.445 1 88.12 87 VAL B CA 1
ATOM 2485 C C . VAL B 1 87 ? 4.887 -1.024 -12.844 1 88.12 87 VAL B C 1
ATOM 2487 O O . VAL B 1 87 ? 4.078 -0.638 -13.695 1 88.12 87 VAL B O 1
ATOM 2490 N N . GLY B 1 88 ? 6.121 -1.148 -13 1 89.44 88 GLY B N 1
ATOM 2491 C CA . GLY B 1 88 ? 6.699 -0.743 -14.273 1 89.44 88 GLY B CA 1
ATOM 2492 C C . GLY B 1 88 ? 6.855 0.761 -14.406 1 89.44 88 GLY B C 1
ATOM 2493 O O . GLY B 1 88 ? 7.141 1.449 -13.422 1 89.44 88 GLY B O 1
ATOM 2494 N N . GLY B 1 89 ? 6.879 1.213 -15.703 1 91 89 GLY B N 1
ATOM 2495 C CA . GLY B 1 89 ? 7.098 2.629 -15.953 1 91 89 GLY B CA 1
ATOM 2496 C C . GLY B 1 89 ? 8.523 2.953 -16.344 1 91 89 GLY B C 1
ATOM 2497 O O . GLY B 1 89 ? 9.258 2.078 -16.812 1 91 89 GLY B O 1
ATOM 2498 N N . GLU B 1 90 ? 8.766 4.312 -16.172 1 93.44 90 GLU B N 1
ATOM 2499 C CA . GLU B 1 90 ? 10.094 4.789 -16.547 1 93.44 90 GLU B CA 1
ATOM 2500 C C . GLU B 1 90 ? 10.961 5.004 -15.305 1 93.44 90 GLU B C 1
ATOM 2502 O O . GLU B 1 90 ? 10.438 5.211 -14.203 1 93.44 90 GLU B O 1
ATOM 2507 N N . TYR B 1 91 ? 12.266 4.852 -15.516 1 94.06 91 TYR B N 1
ATOM 2508 C CA . TYR B 1 91 ? 13.148 5.238 -14.43 1 94.06 91 TYR B CA 1
ATOM 2509 C C . TYR B 1 91 ? 12.992 6.715 -14.094 1 94.06 91 TYR B C 1
ATOM 2511 O O . TYR B 1 91 ? 13.047 7.57 -14.984 1 94.06 91 TYR B O 1
ATOM 2519 N N . PRO B 1 92 ? 12.828 7.027 -12.859 1 87 92 PRO B N 1
ATOM 2520 C CA . PRO B 1 92 ? 12.555 8.422 -12.492 1 87 92 PRO B CA 1
ATOM 2521 C C . PRO B 1 92 ? 13.812 9.281 -12.469 1 87 92 PRO B C 1
ATOM 2523 O O . PRO B 1 92 ? 13.719 10.508 -12.375 1 87 92 PRO B O 1
ATOM 2526 N N . ALA B 1 93 ? 14.961 8.656 -12.484 1 91.5 93 ALA B N 1
ATOM 2527 C CA . ALA B 1 93 ? 16.25 9.336 -12.414 1 91.5 93 ALA B CA 1
ATOM 2528 C C . ALA B 1 93 ? 17.328 8.547 -13.156 1 91.5 93 ALA B C 1
ATOM 2530 O O . ALA B 1 93 ? 17.094 7.406 -13.57 1 91.5 93 ALA B O 1
ATOM 2531 N N . THR B 1 94 ? 18.422 9.25 -13.383 1 95.19 94 THR B N 1
ATOM 2532 C CA . THR B 1 94 ? 19.562 8.617 -14.031 1 95.19 94 THR B CA 1
ATOM 2533 C C . THR B 1 94 ? 20.484 7.98 -13 1 95.19 94 THR B C 1
ATOM 2535 O O . THR B 1 94 ? 20.734 8.562 -11.938 1 95.19 94 THR B O 1
ATOM 2538 N N . ALA B 1 95 ? 20.938 6.809 -13.281 1 97.88 95 ALA B N 1
ATOM 2539 C CA . ALA B 1 95 ? 21.938 6.137 -12.453 1 97.88 95 ALA B CA 1
ATOM 2540 C C . ALA B 1 95 ? 23.266 6.004 -13.195 1 97.88 95 ALA B C 1
ATOM 2542 O O . ALA B 1 95 ? 23.312 5.469 -14.305 1 97.88 95 ALA B O 1
ATOM 2543 N N . GLU B 1 96 ? 24.266 6.453 -12.57 1 97.81 96 GLU B N 1
ATOM 2544 C CA . GLU B 1 96 ? 25.609 6.445 -13.172 1 97.81 96 GLU B CA 1
ATOM 2545 C C . GLU B 1 96 ? 26.656 5.969 -12.172 1 97.81 96 GLU B C 1
ATOM 2547 O O . GLU B 1 96 ? 26.672 6.398 -11.016 1 97.81 96 GLU B O 1
ATOM 2552 N N . ALA B 1 97 ? 27.578 5.066 -12.672 1 98.19 97 ALA B N 1
ATOM 2553 C CA . ALA B 1 97 ? 28.688 4.652 -11.82 1 98.19 97 ALA B CA 1
ATOM 2554 C C . ALA B 1 97 ? 29.719 5.77 -11.672 1 98.19 97 ALA B C 1
ATOM 2556 O O . ALA B 1 97 ? 30.219 6.289 -12.672 1 98.19 97 ALA B O 1
ATOM 2557 N N . ILE B 1 98 ? 30 6.074 -10.438 1 97.12 98 ILE B N 1
ATOM 2558 C CA . ILE B 1 98 ? 30.969 7.152 -10.258 1 97.12 98 ILE B CA 1
ATOM 2559 C C . ILE B 1 98 ? 32.312 6.578 -9.805 1 97.12 98 ILE B C 1
ATOM 2561 O O . ILE B 1 98 ? 33.25 7.324 -9.555 1 97.12 98 ILE B O 1
ATOM 2565 N N . GLU B 1 99 ? 32.406 5.328 -9.617 1 96.81 99 GLU B N 1
ATOM 2566 C CA . GLU B 1 99 ? 33.562 4.461 -9.492 1 96.81 99 GLU B CA 1
ATOM 2567 C C . GLU B 1 99 ? 33.344 3.131 -10.203 1 96.81 99 GLU B C 1
ATOM 2569 O O . GLU B 1 99 ? 32.219 2.807 -10.594 1 96.81 99 GLU B O 1
ATOM 2574 N N . ASP B 1 100 ? 34.531 2.459 -10.414 1 98.06 100 ASP B N 1
ATOM 2575 C CA . ASP B 1 100 ? 34.312 1.08 -10.836 1 98.06 100 ASP B CA 1
ATOM 2576 C C . ASP B 1 100 ? 33.406 0.342 -9.867 1 98.06 100 ASP B C 1
ATOM 2578 O O . ASP B 1 100 ? 33.688 0.285 -8.664 1 98.06 100 ASP B O 1
ATOM 2582 N N . SER B 1 101 ? 32.25 -0.093 -10.484 1 98.12 101 SER B N 1
ATOM 2583 C CA . SER B 1 101 ? 31.219 -0.626 -9.602 1 98.12 101 SER B CA 1
ATOM 2584 C C . SER B 1 101 ? 30.703 -1.974 -10.102 1 98.12 101 SER B C 1
ATOM 2586 O O . SER B 1 101 ? 30.688 -2.23 -11.312 1 98.12 101 SER B O 1
ATOM 2588 N N . GLU B 1 102 ? 30.375 -2.803 -9.141 1 98.31 102 GLU B N 1
ATOM 2589 C CA . GLU B 1 102 ? 29.578 -4.004 -9.406 1 98.31 102 GLU B CA 1
ATOM 2590 C C . GLU B 1 102 ? 28.172 -3.861 -8.867 1 98.31 102 GLU B C 1
ATOM 2592 O O . GLU B 1 102 ? 27.969 -3.434 -7.727 1 98.31 102 GLU B O 1
ATOM 2597 N N . VAL B 1 103 ? 27.203 -4.227 -9.758 1 98 103 VAL B N 1
ATOM 2598 C CA . VAL B 1 103 ? 25.797 -4.062 -9.406 1 98 103 VAL B CA 1
ATOM 2599 C C . VAL B 1 103 ? 25.062 -5.383 -9.625 1 98 103 VAL B C 1
ATOM 2601 O O . VAL B 1 103 ? 25.312 -6.09 -10.602 1 98 103 VAL B O 1
ATOM 2604 N N . ILE B 1 104 ? 24.266 -5.715 -8.641 1 97.69 104 ILE B N 1
ATOM 2605 C CA . ILE B 1 104 ? 23.359 -6.844 -8.812 1 97.69 104 ILE B CA 1
ATOM 2606 C C . ILE B 1 104 ? 22.094 -6.379 -9.516 1 97.69 104 ILE B C 1
ATOM 2608 O O . ILE B 1 104 ? 21.484 -5.383 -9.117 1 97.69 104 ILE B O 1
ATOM 2612 N N . VAL B 1 105 ? 21.734 -7.105 -10.531 1 97.88 105 VAL B N 1
ATOM 2613 C CA . VAL B 1 105 ? 20.578 -6.746 -11.359 1 97.88 105 VAL B CA 1
ATOM 2614 C C . VAL B 1 105 ? 19.5 -7.816 -11.234 1 97.88 105 VAL B C 1
ATOM 2616 O O . VAL B 1 105 ? 19.781 -9.008 -11.367 1 97.88 105 VAL B O 1
ATOM 2619 N N . LEU B 1 106 ? 18.344 -7.379 -10.953 1 96.94 106 LEU B N 1
ATOM 2620 C CA . LEU B 1 106 ? 17.172 -8.242 -10.969 1 96.94 106 LEU B CA 1
ATOM 2621 C C . LEU B 1 106 ? 16.141 -7.723 -11.961 1 96.94 106 LEU B C 1
ATOM 2623 O O . LEU B 1 106 ? 15.484 -6.707 -11.711 1 96.94 106 LEU B O 1
ATOM 2627 N N . LYS B 1 107 ? 15.977 -8.461 -13.008 1 97.56 107 LYS B N 1
ATOM 2628 C CA . LYS B 1 107 ? 15.047 -8.039 -14.055 1 97.56 107 LYS B CA 1
ATOM 2629 C C . LYS B 1 107 ? 13.602 -8.281 -13.625 1 97.56 107 LYS B C 1
ATOM 2631 O O . LYS B 1 107 ? 13.273 -9.336 -13.078 1 97.56 107 LYS B O 1
ATOM 2636 N N . ASN B 1 108 ? 12.758 -7.238 -13.906 1 96.38 108 ASN B N 1
ATOM 2637 C CA . ASN B 1 108 ? 11.344 -7.344 -13.562 1 96.38 108 ASN B CA 1
ATOM 2638 C C . ASN B 1 108 ? 10.703 -8.586 -14.18 1 96.38 108 ASN B C 1
ATOM 2640 O O . ASN B 1 108 ? 9.992 -9.32 -13.5 1 96.38 108 ASN B O 1
ATOM 2644 N N . GLN B 1 109 ? 11 -8.82 -15.43 1 96.44 109 GLN B N 1
ATOM 2645 C CA . GLN B 1 109 ? 10.414 -9.945 -16.141 1 96.44 109 GLN B CA 1
ATOM 2646 C C . GLN B 1 109 ? 10.812 -11.273 -15.508 1 96.44 109 GLN B C 1
ATOM 2648 O O . GLN B 1 109 ? 10.008 -12.203 -15.445 1 96.44 109 GLN B O 1
ATOM 2653 N N . ASP B 1 110 ? 12.023 -11.375 -15.062 1 96.88 110 ASP B N 1
ATOM 2654 C CA . ASP B 1 110 ? 12.492 -12.602 -14.438 1 96.88 110 ASP B CA 1
ATOM 2655 C C . ASP B 1 110 ? 11.789 -12.844 -13.102 1 96.88 110 ASP B C 1
ATOM 2657 O O . ASP B 1 110 ? 11.445 -13.984 -12.773 1 96.88 110 ASP B O 1
ATOM 2661 N N . ILE B 1 111 ? 11.578 -11.82 -12.383 1 95.69 111 ILE B N 1
ATOM 2662 C CA . ILE B 1 111 ? 10.859 -11.922 -11.117 1 95.69 111 ILE B CA 1
ATOM 2663 C C . ILE B 1 111 ? 9.422 -12.375 -11.375 1 95.69 111 ILE B C 1
ATOM 2665 O O . ILE B 1 111 ? 8.922 -13.281 -10.703 1 95.69 111 ILE B O 1
ATOM 2669 N N . GLU B 1 112 ? 8.836 -11.734 -12.312 1 96.19 112 GLU B N 1
ATOM 2670 C CA . GLU B 1 112 ? 7.465 -12.094 -12.664 1 96.19 112 GLU B CA 1
ATOM 2671 C C . GLU B 1 112 ? 7.371 -13.547 -13.109 1 96.19 112 GLU B C 1
ATOM 2673 O O . GLU B 1 112 ? 6.445 -14.266 -12.727 1 96.19 112 GLU B O 1
ATOM 2678 N N . ASN B 1 113 ? 8.32 -13.969 -13.883 1 96.5 113 ASN B N 1
ATOM 2679 C CA . ASN B 1 113 ? 8.359 -15.359 -14.32 1 96.5 113 ASN B CA 1
ATOM 2680 C C . ASN B 1 113 ? 8.516 -16.312 -13.141 1 96.5 113 ASN B C 1
ATOM 2682 O O . ASN B 1 113 ? 7.898 -17.375 -13.117 1 96.5 113 ASN B O 1
ATOM 2686 N N . LEU B 1 114 ? 9.367 -15.938 -12.273 1 95.5 114 LEU B N 1
ATOM 2687 C CA . LEU B 1 114 ? 9.547 -16.75 -11.078 1 95.5 114 LEU B CA 1
ATOM 2688 C C . LEU B 1 114 ? 8.242 -16.875 -10.297 1 95.5 114 LEU B C 1
ATOM 2690 O O . LEU B 1 114 ? 7.883 -17.969 -9.836 1 95.5 114 LEU B O 1
ATOM 2694 N N . ILE B 1 115 ? 7.555 -15.805 -10.133 1 93.81 115 ILE B N 1
ATOM 2695 C CA . ILE B 1 115 ? 6.281 -15.758 -9.422 1 93.81 115 ILE B CA 1
ATOM 2696 C C . ILE B 1 115 ? 5.266 -16.656 -10.125 1 93.81 115 ILE B C 1
ATOM 2698 O O . ILE B 1 115 ? 4.535 -17.406 -9.477 1 93.81 115 ILE B O 1
ATOM 2702 N N . LEU B 1 116 ? 5.258 -16.609 -11.406 1 94.69 116 LEU B N 1
ATOM 2703 C CA . LEU B 1 116 ? 4.328 -17.406 -12.195 1 94.69 116 LEU B CA 1
ATOM 2704 C C . LEU B 1 116 ? 4.598 -18.891 -12.016 1 94.69 116 LEU B C 1
ATOM 2706 O O . LEU B 1 116 ? 3.684 -19.719 -12.117 1 94.69 116 LEU B O 1
ATOM 2710 N N . LYS B 1 117 ? 5.789 -19.172 -11.656 1 94.06 117 LYS B N 1
ATOM 2711 C CA . LYS B 1 117 ? 6.18 -20.578 -11.516 1 94.06 117 LYS B CA 1
ATOM 2712 C C . LYS B 1 117 ? 6.152 -21 -10.047 1 94.06 117 LYS B C 1
ATOM 2714 O O . LYS B 1 117 ? 6.316 -22.188 -9.742 1 94.06 117 LYS B O 1
ATOM 2719 N N . ASN B 1 118 ? 6.043 -20.078 -9.195 1 93.69 118 ASN B N 1
ATOM 2720 C CA . ASN B 1 118 ? 6.098 -20.359 -7.762 1 93.69 118 ASN B CA 1
ATOM 2721 C C . ASN B 1 118 ? 5.004 -19.625 -7.004 1 93.69 118 ASN B C 1
ATOM 2723 O O . ASN B 1 118 ? 5.23 -18.516 -6.512 1 93.69 118 ASN B O 1
ATOM 2727 N N . SER B 1 119 ? 3.953 -20.266 -6.809 1 93.62 119 SER B N 1
ATOM 2728 C CA . SER B 1 119 ? 2.781 -19.625 -6.223 1 93.62 119 SER B CA 1
ATOM 2729 C C . SER B 1 119 ? 2.992 -19.328 -4.742 1 93.62 119 SER B C 1
ATOM 2731 O O . SER B 1 119 ? 2.402 -18.391 -4.199 1 93.62 119 SER B O 1
ATOM 2733 N N . GLU B 1 120 ? 3.832 -20.078 -4.156 1 93.19 120 GLU B N 1
ATOM 2734 C CA . GLU B 1 120 ? 4.109 -19.844 -2.74 1 93.19 120 GLU B CA 1
ATOM 2735 C C . GLU B 1 120 ? 4.801 -18.5 -2.529 1 93.19 120 GLU B C 1
ATOM 2737 O O . GLU B 1 120 ? 4.484 -17.781 -1.588 1 93.19 120 GLU B O 1
ATOM 2742 N N . ILE B 1 121 ? 5.711 -18.203 -3.363 1 93.19 121 ILE B N 1
ATOM 2743 C CA . ILE B 1 121 ? 6.387 -16.906 -3.305 1 93.19 121 ILE B CA 1
ATOM 2744 C C . ILE B 1 121 ? 5.383 -15.789 -3.562 1 93.19 121 ILE B C 1
ATOM 2746 O O . ILE B 1 121 ? 5.398 -14.766 -2.877 1 93.19 121 ILE B O 1
ATOM 2750 N N . ALA B 1 122 ? 4.527 -16.062 -4.504 1 94.25 122 ALA B N 1
ATOM 2751 C CA . ALA B 1 122 ? 3.502 -15.086 -4.848 1 94.25 122 ALA B CA 1
ATOM 2752 C C . ALA B 1 122 ? 2.625 -14.758 -3.641 1 94.25 122 ALA B C 1
ATOM 2754 O O . ALA B 1 122 ? 2.418 -13.586 -3.312 1 94.25 122 ALA B O 1
ATOM 2755 N N . LEU B 1 123 ? 2.189 -15.781 -3.055 1 94.06 123 LEU B N 1
ATOM 2756 C CA . LEU B 1 123 ? 1.309 -15.602 -1.905 1 94.06 123 LEU B CA 1
ATOM 2757 C C . LEU B 1 123 ? 2.035 -14.891 -0.77 1 94.06 123 LEU B C 1
ATOM 2759 O O . LEU B 1 123 ? 1.461 -14.023 -0.109 1 94.06 123 LEU B O 1
ATOM 2763 N N . SER B 1 124 ? 3.238 -15.227 -0.573 1 93.44 124 SER B N 1
ATOM 2764 C CA . SER B 1 124 ? 4.027 -14.578 0.473 1 93.44 124 SER B CA 1
ATOM 2765 C C . SER B 1 124 ? 4.18 -13.086 0.207 1 93.44 124 SER B C 1
ATOM 2767 O O . SER B 1 124 ? 4.059 -12.273 1.123 1 93.44 124 SER B O 1
ATOM 2769 N N . ILE B 1 125 ? 4.465 -12.766 -0.99 1 93.69 125 ILE B N 1
ATOM 2770 C CA . ILE B 1 125 ? 4.609 -11.367 -1.375 1 93.69 125 ILE B CA 1
ATOM 2771 C C . ILE B 1 125 ? 3.291 -10.633 -1.156 1 93.69 125 ILE B C 1
ATOM 2773 O O . ILE B 1 125 ? 3.271 -9.523 -0.613 1 93.69 125 ILE B O 1
ATOM 2777 N N . ILE B 1 126 ? 2.215 -11.242 -1.553 1 94.38 126 ILE B N 1
ATOM 2778 C CA . ILE B 1 126 ? 0.887 -10.656 -1.409 1 94.38 126 ILE B CA 1
ATOM 2779 C C . ILE B 1 126 ? 0.606 -10.367 0.064 1 94.38 126 ILE B C 1
ATOM 2781 O O . ILE B 1 126 ? 0.158 -9.273 0.414 1 94.38 126 ILE B O 1
ATOM 2785 N N . LYS B 1 127 ? 0.89 -11.297 0.882 1 92.75 127 LYS B N 1
ATOM 2786 C CA . LYS B 1 127 ? 0.647 -11.148 2.314 1 92.75 127 LYS B CA 1
ATOM 2787 C C . LYS B 1 127 ? 1.485 -10.008 2.895 1 92.75 127 LYS B C 1
ATOM 2789 O O . LYS B 1 127 ? 0.997 -9.227 3.713 1 92.75 127 LYS B O 1
ATOM 2794 N N . LEU B 1 128 ? 2.643 -9.914 2.5 1 90.31 128 LEU B N 1
ATOM 2795 C CA . LEU B 1 128 ? 3.527 -8.859 2.971 1 90.31 128 LEU B CA 1
ATOM 2796 C C . LEU B 1 128 ? 3.037 -7.492 2.504 1 90.31 128 LEU B C 1
ATOM 2798 O O . LEU B 1 128 ? 3.025 -6.531 3.277 1 90.31 128 LEU B O 1
ATOM 2802 N N . MET B 1 129 ? 2.654 -7.438 1.281 1 91.44 129 MET B N 1
ATOM 2803 C CA . MET B 1 129 ? 2.135 -6.188 0.738 1 91.44 129 MET B CA 1
ATOM 2804 C C . MET B 1 129 ? 0.842 -5.785 1.438 1 91.44 129 MET B C 1
ATOM 2806 O O . MET B 1 129 ? 0.616 -4.602 1.702 1 91.44 129 MET B O 1
ATOM 2810 N N . ALA B 1 130 ? 0.002 -6.77 1.645 1 90.81 130 ALA B N 1
ATOM 2811 C CA . ALA B 1 130 ? -1.241 -6.504 2.363 1 90.81 130 ALA B CA 1
ATOM 2812 C C . ALA B 1 130 ? -0.961 -5.906 3.738 1 90.81 130 ALA B C 1
ATOM 2814 O O . ALA B 1 130 ? -1.61 -4.938 4.148 1 90.81 130 ALA B O 1
ATOM 2815 N N . LYS B 1 131 ? -0.052 -6.438 4.406 1 86.62 131 LYS B N 1
ATOM 2816 C CA . LYS B 1 131 ? 0.35 -5.941 5.719 1 86.62 131 LYS B CA 1
ATOM 2817 C C . LYS B 1 131 ? 0.861 -4.504 5.633 1 86.62 131 LYS B C 1
ATOM 2819 O O . LYS B 1 131 ? 0.509 -3.664 6.461 1 86.62 131 LYS B O 1
ATOM 2824 N N . ARG B 1 132 ? 1.636 -4.258 4.715 1 84.56 132 ARG B N 1
ATOM 2825 C CA . ARG B 1 132 ? 2.182 -2.918 4.516 1 84.56 132 ARG B CA 1
ATOM 2826 C C . ARG B 1 132 ? 1.072 -1.913 4.219 1 84.56 132 ARG B C 1
ATOM 2828 O O . ARG B 1 132 ? 1.075 -0.801 4.754 1 84.56 132 ARG B O 1
ATOM 2835 N N . LEU B 1 133 ? 0.223 -2.309 3.363 1 85.88 133 LEU B N 1
ATOM 2836 C CA . LEU B 1 133 ? -0.889 -1.432 3.014 1 85.88 133 LEU B CA 1
ATOM 2837 C C . LEU B 1 133 ? -1.754 -1.138 4.234 1 85.88 133 LEU B C 1
ATOM 2839 O O . LEU B 1 133 ? -2.227 -0.012 4.41 1 85.88 133 LEU B O 1
ATOM 2843 N N . LYS B 1 134 ? -1.959 -2.111 5.008 1 82.25 134 LYS B N 1
ATOM 2844 C CA . LYS B 1 134 ? -2.707 -1.92 6.246 1 82.25 134 LYS B CA 1
ATOM 2845 C C . LYS B 1 134 ? -2.014 -0.909 7.156 1 82.25 134 LYS B C 1
ATOM 2847 O O . LYS B 1 134 ? -2.664 -0.03 7.727 1 82.25 134 LYS B O 1
ATOM 2852 N N . ASN B 1 135 ? -0.769 -0.999 7.289 1 75.19 135 ASN B N 1
ATOM 2853 C CA . ASN B 1 135 ? 0.017 -0.102 8.133 1 75.19 135 ASN B CA 1
ATOM 2854 C C . ASN B 1 135 ? -0.042 1.336 7.625 1 75.19 135 ASN B C 1
ATOM 2856 O O . ASN B 1 135 ? -0.17 2.271 8.414 1 75.19 135 ASN B O 1
ATOM 2860 N N . VAL B 1 136 ? 0.037 1.422 6.379 1 75.69 136 VAL B N 1
ATOM 2861 C CA . VAL B 1 136 ? 0.053 2.75 5.773 1 75.69 136 VAL B CA 1
ATOM 2862 C C . VAL B 1 136 ? -1.305 3.42 5.965 1 75.69 136 VAL B C 1
ATOM 2864 O O . VAL B 1 136 ? -1.381 4.633 6.168 1 75.69 136 VAL B O 1
ATOM 2867 N N . ALA B 1 137 ? -2.342 2.668 5.785 1 72.38 137 ALA B N 1
ATOM 2868 C CA . ALA B 1 137 ? -3.684 3.205 6.004 1 72.38 137 ALA B CA 1
ATOM 2869 C C . ALA B 1 137 ? -3.803 3.834 7.391 1 72.38 137 ALA B C 1
ATOM 2871 O O . ALA B 1 137 ? -4.414 4.895 7.547 1 72.38 137 ALA B O 1
ATOM 2872 N N . VAL B 1 138 ? -3.207 3.336 8.312 1 65.94 138 VAL B N 1
ATOM 2873 C CA . VAL B 1 138 ? -3.211 3.846 9.68 1 65.94 138 VAL B CA 1
ATOM 2874 C C . VAL B 1 138 ? -2.451 5.172 9.734 1 65.94 138 VAL B C 1
ATOM 2876 O O . VAL B 1 138 ? -2.898 6.121 10.383 1 65.94 138 VAL B O 1
ATOM 2879 N N . ILE B 1 139 ? -1.396 5.215 9.062 1 63.22 139 ILE B N 1
ATOM 2880 C CA . ILE B 1 139 ? -0.564 6.414 9.023 1 63.22 139 ILE B CA 1
ATOM 2881 C C . ILE B 1 139 ? -1.353 7.57 8.414 1 63.22 139 ILE B C 1
ATOM 2883 O O . ILE B 1 139 ? -1.374 8.672 8.961 1 63.22 139 ILE B O 1
ATOM 2887 N N . ILE B 1 140 ? -1.956 7.359 7.355 1 65 140 ILE B N 1
ATOM 2888 C CA . ILE B 1 140 ? -2.701 8.383 6.633 1 65 140 ILE B CA 1
ATOM 2889 C C . ILE B 1 140 ? -3.826 8.922 7.512 1 65 140 ILE B C 1
ATOM 2891 O O . ILE B 1 140 ? -4.055 10.133 7.57 1 65 140 ILE B O 1
ATOM 2895 N N . GLU B 1 141 ? -4.551 8.023 8.109 1 61.47 141 GLU B N 1
ATOM 2896 C CA . GLU B 1 141 ? -5.629 8.43 9.008 1 61.47 141 GLU B CA 1
ATOM 2897 C C . GLU B 1 141 ? -5.113 9.352 10.102 1 61.47 141 GLU B C 1
ATOM 2899 O O . GLU B 1 141 ? -5.762 10.352 10.438 1 61.47 141 GLU B O 1
ATOM 2904 N N . ASN B 1 142 ? -4.004 9.102 10.555 1 56.66 142 ASN B N 1
ATOM 2905 C CA . ASN B 1 142 ? -3.422 9.891 11.633 1 56.66 142 ASN B CA 1
ATOM 2906 C C . ASN B 1 142 ? -2.914 11.242 11.133 1 56.66 142 ASN B C 1
ATOM 2908 O O . ASN B 1 142 ? -3.045 12.258 11.82 1 56.66 142 ASN B O 1
ATOM 2912 N N . LEU B 1 143 ? -2.355 11.312 9.961 1 56.59 143 LEU B N 1
ATOM 2913 C CA . LEU B 1 143 ? -1.828 12.547 9.391 1 56.59 143 LEU B CA 1
ATOM 2914 C C . LEU B 1 143 ? -2.957 13.5 9.023 1 56.59 143 LEU B C 1
ATOM 2916 O O . LEU B 1 143 ? -2.816 14.719 9.172 1 56.59 143 LEU B O 1
ATOM 2920 N N . ALA B 1 144 ? -4.031 13.07 8.531 1 53.56 144 ALA B N 1
ATOM 2921 C CA . ALA B 1 144 ? -5.129 13.906 8.047 1 53.56 144 ALA B CA 1
ATOM 2922 C C . ALA B 1 144 ? -5.898 14.531 9.211 1 53.56 144 ALA B C 1
ATOM 2924 O O . ALA B 1 144 ? -6.418 15.641 9.094 1 53.56 144 ALA B O 1
ATOM 2925 N N . LEU B 1 145 ? -6.094 13.898 10.227 1 50.22 145 LEU B N 1
ATOM 2926 C CA . LEU B 1 145 ? -7.125 14.305 11.172 1 50.22 145 LEU B CA 1
ATOM 2927 C C . LEU B 1 145 ? -6.5 14.867 12.445 1 50.22 145 LEU B C 1
ATOM 2929 O O . LEU B 1 145 ? -7.18 15.508 13.25 1 50.22 145 LEU B O 1
ATOM 2933 N N . ARG B 1 146 ? -5.355 14.711 12.625 1 56.44 146 ARG B N 1
ATOM 2934 C CA . ARG B 1 146 ? -4.949 14.977 14 1 56.44 146 ARG B CA 1
ATOM 2935 C C . ARG B 1 146 ? -3.684 15.836 14.039 1 56.44 146 ARG B C 1
ATOM 2937 O O . ARG B 1 146 ? -2.9 15.836 13.086 1 56.44 146 ARG B O 1
ATOM 2944 N N . ASP B 1 147 ? -3.777 16.719 14.914 1 65.69 147 ASP B N 1
ATOM 2945 C CA . ASP B 1 147 ? -2.484 17.344 15.188 1 65.69 147 ASP B CA 1
ATOM 2946 C C . ASP B 1 147 ? -1.469 16.312 15.656 1 65.69 147 ASP B C 1
ATOM 2948 O O . ASP B 1 147 ? -1.788 15.125 15.773 1 65.69 147 ASP B O 1
ATOM 2952 N N . SER B 1 148 ? -0.318 16.797 15.844 1 70.75 148 SER B N 1
ATOM 2953 C CA . SER B 1 148 ? 0.765 15.867 16.156 1 70.75 148 SER B CA 1
ATOM 2954 C C . SER B 1 148 ? 0.463 15.07 17.422 1 70.75 148 SER B C 1
ATOM 2956 O O . SER B 1 148 ? 0.784 13.883 17.5 1 70.75 148 SER B O 1
ATOM 2958 N N . ILE B 1 149 ? -0.129 15.766 18.375 1 73.94 149 ILE B N 1
ATOM 2959 C CA . ILE B 1 149 ? -0.486 15.102 19.625 1 73.94 149 ILE B CA 1
ATOM 2960 C C . ILE B 1 149 ? -1.555 14.039 19.359 1 73.94 149 ILE B C 1
ATOM 2962 O O . ILE B 1 149 ? -1.405 12.883 19.75 1 73.94 149 ILE B O 1
ATOM 2966 N N . GLY B 1 150 ? -2.576 14.5 18.688 1 75.44 150 GLY B N 1
ATOM 2967 C CA . GLY B 1 150 ? -3.65 13.586 18.328 1 75.44 150 GLY B CA 1
ATOM 2968 C C . GLY B 1 150 ? -3.188 12.422 17.469 1 75.44 150 GLY B C 1
ATOM 2969 O O . GLY B 1 150 ? -3.623 11.281 17.672 1 75.44 150 GLY B O 1
ATOM 2970 N N . ARG B 1 151 ? -2.303 12.734 16.641 1 73.75 151 ARG B N 1
ATOM 2971 C CA . ARG B 1 151 ? -1.772 11.695 15.773 1 73.75 151 ARG B CA 1
ATOM 2972 C C . ARG B 1 151 ? -0.962 10.68 16.562 1 73.75 151 ARG B C 1
ATOM 2974 O O . ARG B 1 151 ? -1.077 9.469 16.344 1 73.75 151 ARG B O 1
ATOM 2981 N N . THR B 1 152 ? -0.144 11.172 17.406 1 80 152 THR B N 1
ATOM 2982 C CA . THR B 1 152 ? 0.632 10.281 18.266 1 80 152 THR B CA 1
ATOM 2983 C C . THR B 1 152 ? -0.287 9.398 19.109 1 80 152 THR B C 1
ATOM 2985 O O . THR B 1 152 ? -0.109 8.18 19.156 1 80 152 THR B O 1
ATOM 2988 N N . ALA B 1 153 ? -1.246 10.031 19.641 1 8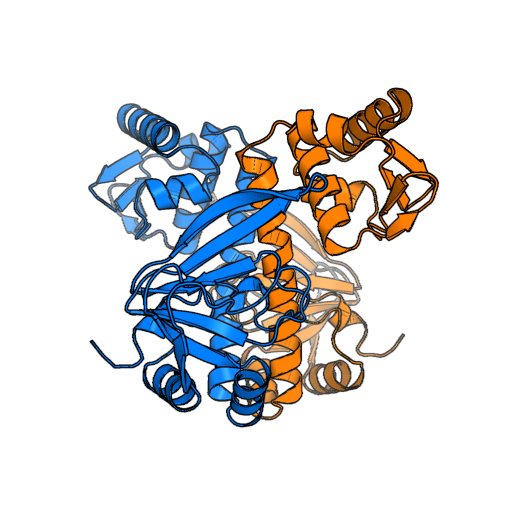0.25 153 ALA B N 1
ATOM 2989 C CA . ALA B 1 153 ? -2.213 9.297 20.453 1 80.25 153 ALA B CA 1
ATOM 2990 C C . ALA B 1 153 ? -2.938 8.242 19.609 1 80.25 153 ALA B C 1
ATOM 2992 O O . ALA B 1 153 ? -3.121 7.105 20.062 1 80.25 153 ALA B O 1
ATOM 2993 N N . SER B 1 154 ? -3.266 8.656 18.469 1 79.5 154 SER B N 1
ATOM 2994 C CA . SER B 1 154 ? -3.994 7.754 17.594 1 79.5 154 SER B CA 1
ATOM 2995 C C . SER B 1 154 ? -3.156 6.527 17.234 1 79.5 154 SER B C 1
ATOM 2997 O O . SER B 1 154 ? -3.662 5.402 17.234 1 79.5 154 SER B O 1
ATOM 2999 N N . VAL B 1 155 ? -1.953 6.711 16.969 1 78.5 155 VAL B N 1
ATOM 3000 C CA . VAL B 1 155 ? -1.049 5.617 16.625 1 78.5 155 VAL B CA 1
ATOM 3001 C C . VAL B 1 155 ? -0.875 4.691 17.812 1 78.5 155 VAL B C 1
ATOM 3003 O O . VAL B 1 155 ? -0.949 3.467 17.688 1 78.5 155 VAL B O 1
ATOM 3006 N N . LEU B 1 156 ? -0.663 5.242 18.938 1 82 156 LEU B N 1
ATOM 3007 C CA . LEU B 1 156 ? -0.513 4.438 20.156 1 82 156 LEU B CA 1
ATOM 3008 C C . LEU B 1 156 ? -1.766 3.605 20.406 1 82 156 LEU B C 1
ATOM 3010 O O . LEU B 1 156 ? -1.672 2.428 20.766 1 82 156 LEU B O 1
ATOM 3014 N N . LEU B 1 157 ? -2.84 4.211 20.188 1 79.38 157 LEU B N 1
ATOM 3015 C CA . LEU B 1 157 ? -4.109 3.529 20.406 1 79.38 157 LEU B CA 1
ATOM 3016 C C . LEU B 1 157 ? -4.309 2.396 19.406 1 79.38 157 LEU B C 1
ATOM 3018 O O . LEU B 1 157 ? -4.828 1.335 19.766 1 79.38 157 LEU B O 1
ATOM 3022 N N . THR B 1 158 ? -3.961 2.723 18.219 1 72.19 158 THR B N 1
ATOM 3023 C CA . THR B 1 158 ? -4.051 1.696 17.188 1 72.19 158 THR B CA 1
ATOM 3024 C C . THR B 1 158 ? -3.203 0.482 17.547 1 72.19 158 THR B C 1
ATOM 3026 O O . THR B 1 158 ? -3.67 -0.656 17.469 1 72.19 158 THR B O 1
ATOM 3029 N N . PHE B 1 159 ? -2.01 0.662 17.969 1 75.5 159 PHE B N 1
ATOM 3030 C CA . PHE B 1 159 ? -1.125 -0.419 18.375 1 75.5 159 PHE B CA 1
ATOM 3031 C C . PHE B 1 159 ? -1.693 -1.147 19.594 1 75.5 159 PHE B C 1
ATOM 3033 O O . PHE B 1 159 ? -1.568 -2.369 19.703 1 75.5 159 PHE B O 1
ATOM 3040 N N . ALA B 1 160 ? -2.201 -0.412 20.453 1 78.38 160 ALA B N 1
ATOM 3041 C CA . ALA B 1 160 ? -2.812 -1.004 21.641 1 78.38 160 ALA B CA 1
ATOM 3042 C C . ALA B 1 160 ? -3.936 -1.965 21.266 1 78.38 160 ALA B C 1
ATOM 3044 O O . ALA B 1 160 ? -4.047 -3.057 21.828 1 78.38 160 ALA B O 1
ATOM 3045 N N . LYS B 1 161 ? -4.719 -1.463 20.359 1 69 161 LYS B N 1
ATOM 3046 C CA . LYS B 1 161 ? -5.863 -2.252 19.906 1 69 161 LYS B CA 1
ATOM 3047 C C . LYS B 1 161 ? -5.41 -3.521 19.188 1 69 161 LYS B C 1
ATOM 3049 O O . LYS B 1 161 ? -5.992 -4.59 19.391 1 69 161 LYS B O 1
ATOM 3054 N N . GLU B 1 162 ? -4.391 -3.418 18.438 1 59.59 162 GLU B N 1
ATOM 3055 C CA . GLU B 1 162 ? -3.943 -4.504 17.562 1 59.59 162 GLU B CA 1
ATOM 3056 C C . GLU B 1 162 ? -3.047 -5.48 18.328 1 59.59 162 GLU B C 1
ATOM 3058 O O . GLU B 1 162 ? -3.133 -6.695 18.125 1 59.59 162 GLU B O 1
ATOM 3063 N N . ARG B 1 163 ? -2.168 -4.945 19.078 1 63.09 163 ARG B N 1
ATOM 3064 C CA . ARG B 1 163 ? -1.112 -5.781 19.641 1 63.09 163 ARG B CA 1
ATOM 3065 C C . ARG B 1 163 ? -0.928 -5.5 21.125 1 63.09 163 ARG B C 1
ATOM 3067 O O . ARG B 1 163 ? 0.058 -5.93 21.734 1 63.09 163 ARG B O 1
ATOM 3074 N N . GLY B 1 164 ? -1.822 -4.836 21.656 1 75.88 164 GLY B N 1
ATOM 3075 C CA . GLY B 1 164 ? -1.678 -4.477 23.062 1 75.88 164 GLY B CA 1
ATOM 3076 C C . GLY B 1 164 ? -1.906 -5.645 24 1 75.88 164 GLY B C 1
ATOM 3077 O O . GLY B 1 164 ? -2.73 -6.516 23.719 1 75.88 164 GLY B O 1
ATOM 3078 N N . ILE B 1 165 ? -1.037 -5.699 25.062 1 78.38 165 ILE B N 1
ATOM 3079 C CA . ILE B 1 165 ? -1.191 -6.711 26.094 1 78.38 165 ILE B CA 1
ATOM 3080 C C . ILE B 1 165 ? -1.62 -6.051 27.406 1 78.38 165 ILE B C 1
ATOM 3082 O O . ILE B 1 165 ? -0.95 -5.141 27.906 1 78.38 165 ILE B O 1
ATOM 3086 N N . ASP B 1 166 ? -2.73 -6.527 27.891 1 81.12 166 ASP B N 1
ATOM 3087 C CA . ASP B 1 166 ? -3.203 -5.992 29.172 1 81.12 166 ASP B CA 1
ATOM 3088 C C . ASP B 1 166 ? -2.305 -6.441 30.312 1 81.12 166 ASP B C 1
ATOM 3090 O O . ASP B 1 166 ? -1.989 -7.625 30.438 1 81.12 166 ASP B O 1
ATOM 3094 N N . THR B 1 167 ? -1.81 -5.523 31.047 1 83.81 167 THR B N 1
ATOM 3095 C CA . THR B 1 167 ? -1.034 -5.812 32.25 1 83.81 167 THR B CA 1
ATOM 3096 C C . THR B 1 167 ? -1.612 -5.074 33.469 1 83.81 167 THR B C 1
ATOM 3098 O O . THR B 1 167 ? -2.551 -4.289 33.312 1 83.81 167 THR B O 1
ATOM 3101 N N . LYS B 1 168 ? -1.077 -5.398 34.688 1 85.44 168 LYS B N 1
ATOM 3102 C CA . LYS B 1 168 ? -1.526 -4.738 35.906 1 85.44 168 LYS B CA 1
ATOM 3103 C C . LYS B 1 168 ? -1.28 -3.234 35.844 1 85.44 168 LYS B C 1
ATOM 3105 O O . LYS B 1 168 ? -2.016 -2.453 36.469 1 85.44 168 LYS B O 1
ATOM 3110 N N . GLU B 1 169 ? -0.291 -2.885 35.156 1 85.38 169 GLU B N 1
ATOM 3111 C CA . GLU B 1 169 ? 0.12 -1.485 35.094 1 85.38 169 GLU B CA 1
ATOM 3112 C C . GLU B 1 169 ? -0.56 -0.747 33.969 1 85.38 169 GLU B C 1
ATOM 3114 O O . GLU B 1 169 ? -0.515 0.484 33.875 1 85.38 169 GLU B O 1
ATOM 3119 N N . GLY B 1 170 ? -1.177 -1.502 33 1 88.88 170 GLY B N 1
ATOM 3120 C CA . GLY B 1 170 ? -1.794 -0.909 31.828 1 88.88 170 GLY B CA 1
ATOM 3121 C C . GLY B 1 170 ? -1.658 -1.767 30.594 1 88.88 170 GLY B C 1
ATOM 3122 O O . GLY B 1 170 ? -1.464 -2.98 30.688 1 88.88 170 GLY B O 1
ATOM 3123 N N . ILE B 1 171 ? -1.81 -1.115 29.484 1 89.69 171 ILE B N 1
ATOM 3124 C CA . ILE B 1 171 ? -1.712 -1.842 28.219 1 89.69 171 ILE B CA 1
ATOM 3125 C C . ILE B 1 171 ? -0.287 -1.746 27.688 1 89.69 171 ILE B C 1
ATOM 3127 O O . ILE B 1 171 ? 0.19 -0.654 27.359 1 89.69 171 ILE B O 1
ATOM 3131 N N . LEU B 1 172 ? 0.361 -2.877 27.594 1 89.19 172 LEU B N 1
ATOM 3132 C CA . LEU B 1 172 ? 1.738 -2.93 27.125 1 89.19 172 LEU B CA 1
ATOM 3133 C C . LEU B 1 172 ? 1.786 -2.979 25.594 1 89.19 172 LEU B C 1
ATOM 3135 O O . LEU B 1 172 ? 1.081 -3.775 24.984 1 89.19 172 LEU B O 1
ATOM 3139 N N . LEU B 1 173 ? 2.488 -2.045 25.016 1 85.88 173 LEU B N 1
ATOM 3140 C CA . LEU B 1 173 ? 2.699 -1.979 23.578 1 85.88 173 LEU B CA 1
ATOM 3141 C C . LEU B 1 173 ? 4.145 -2.314 23.234 1 85.88 173 LEU B C 1
ATOM 3143 O O . LEU B 1 173 ? 5.07 -1.652 23.703 1 85.88 173 LEU B O 1
ATOM 3147 N N . ASP B 1 174 ? 4.301 -3.375 22.531 1 78.38 174 ASP B N 1
ATOM 3148 C CA . ASP B 1 174 ? 5.598 -3.615 21.906 1 78.38 174 ASP B CA 1
ATOM 3149 C C . ASP B 1 174 ? 5.633 -3.051 20.484 1 78.38 174 ASP B C 1
ATOM 3151 O O . ASP B 1 174 ? 5.207 -3.713 19.531 1 78.38 174 ASP B O 1
ATOM 3155 N N . LEU B 1 175 ? 5.98 -1.843 20.375 1 72.38 175 LEU B N 1
ATOM 3156 C CA . LEU B 1 175 ? 5.922 -1.157 19.094 1 72.38 175 LEU B CA 1
ATOM 3157 C C . LEU B 1 175 ? 6.953 -1.729 18.125 1 72.38 175 LEU B C 1
ATOM 3159 O O . LEU B 1 175 ? 6.746 -1.707 16.906 1 72.38 175 LEU B O 1
ATOM 3163 N N . ASN B 1 176 ? 8.094 -2.381 18.75 1 67.38 176 ASN B N 1
ATOM 3164 C CA . ASN B 1 176 ? 9.219 -2.828 17.938 1 67.38 176 ASN B CA 1
ATOM 3165 C C . ASN B 1 176 ? 9.609 -1.783 16.906 1 67.38 176 ASN B C 1
ATOM 3167 O O . ASN B 1 176 ? 9.875 -2.119 15.742 1 67.38 176 ASN B O 1
ATOM 3171 N N . LEU B 1 177 ? 9.453 -0.563 17.234 1 72.06 177 LEU B N 1
ATOM 3172 C CA . LEU B 1 177 ? 9.805 0.581 16.391 1 72.06 177 LEU B CA 1
ATOM 3173 C C . LEU B 1 177 ? 10.727 1.536 17.141 1 72.06 177 LEU B C 1
ATOM 3175 O O . LEU B 1 177 ? 10.555 1.766 18.344 1 72.06 177 LEU B O 1
ATOM 3179 N N . ASN B 1 178 ? 11.766 1.979 16.484 1 74.25 178 ASN B N 1
ATOM 3180 C CA . ASN B 1 178 ? 12.492 3.107 17.047 1 74.25 178 ASN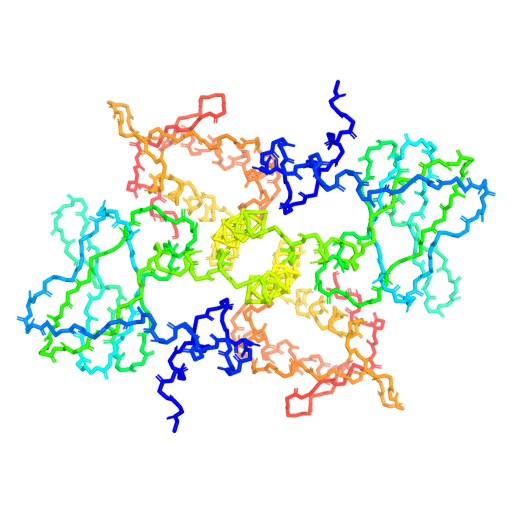 B CA 1
ATOM 3181 C C . ASN B 1 178 ? 11.719 4.41 16.906 1 74.25 178 ASN B C 1
ATOM 3183 O O . ASN B 1 178 ? 10.656 4.438 16.281 1 74.25 178 ASN B O 1
ATOM 3187 N N . ARG B 1 179 ? 12.164 5.461 17.609 1 78.94 179 ARG B N 1
ATOM 3188 C CA . ARG B 1 179 ? 11.445 6.73 17.656 1 78.94 179 ARG B CA 1
ATOM 3189 C C . ARG B 1 179 ? 11.297 7.324 16.25 1 78.94 179 ARG B C 1
ATOM 3191 O O . ARG B 1 179 ? 10.281 7.945 15.938 1 78.94 179 ARG B O 1
ATOM 3198 N N . GLN B 1 180 ? 12.32 7.102 15.516 1 69.5 180 GLN B N 1
ATOM 3199 C CA . GLN B 1 180 ? 12.258 7.602 14.141 1 69.5 180 GLN B CA 1
ATOM 3200 C C . GLN B 1 180 ? 11.164 6.891 13.344 1 69.5 180 GLN B C 1
ATOM 3202 O O . GLN B 1 180 ? 10.406 7.531 12.617 1 69.5 180 GLN B O 1
ATOM 3207 N N . ASP B 1 181 ? 11.133 5.598 13.531 1 68.81 181 ASP B N 1
ATOM 3208 C CA . ASP B 1 181 ? 10.094 4.824 12.859 1 68.81 181 ASP B CA 1
ATOM 3209 C C . ASP B 1 181 ? 8.703 5.246 13.328 1 68.81 181 ASP B C 1
ATOM 3211 O O . ASP B 1 181 ? 7.781 5.363 12.523 1 68.81 181 ASP B O 1
ATOM 3215 N N . LEU B 1 182 ? 8.617 5.449 14.594 1 77.44 182 LEU B N 1
ATOM 3216 C CA . LEU B 1 182 ? 7.352 5.91 15.148 1 77.44 182 LEU B CA 1
ATOM 3217 C C . LEU B 1 182 ? 6.988 7.285 14.594 1 77.44 182 LEU B C 1
ATOM 3219 O O . LEU B 1 182 ? 5.828 7.535 14.25 1 77.44 182 LEU B O 1
ATOM 3223 N N . ALA B 1 183 ? 7.957 8.188 14.555 1 73.38 183 ALA B N 1
ATOM 3224 C CA . ALA B 1 183 ? 7.758 9.516 13.984 1 73.38 183 ALA B CA 1
ATOM 3225 C C . ALA B 1 183 ? 7.234 9.43 12.555 1 73.38 183 ALA B C 1
ATOM 3227 O O . ALA B 1 183 ? 6.32 10.164 12.172 1 73.38 183 ALA B O 1
ATOM 3228 N N . ASN B 1 184 ? 7.699 8.523 11.883 1 64.56 184 ASN B N 1
ATOM 3229 C CA . ASN B 1 184 ? 7.281 8.32 10.5 1 64.56 184 ASN B CA 1
ATOM 3230 C C . ASN B 1 184 ? 5.812 7.93 10.406 1 64.56 184 ASN B C 1
ATOM 3232 O O . ASN B 1 184 ? 5.078 8.445 9.562 1 64.56 184 ASN B O 1
ATOM 3236 N N . ILE B 1 185 ? 5.496 7.121 11.281 1 66.38 185 ILE B N 1
ATOM 3237 C CA . ILE B 1 185 ? 4.117 6.641 11.297 1 66.38 185 ILE B CA 1
ATOM 3238 C C . ILE B 1 185 ? 3.184 7.766 11.734 1 66.38 185 ILE B C 1
ATOM 3240 O O . ILE B 1 185 ? 2.104 7.941 11.164 1 66.38 185 ILE B O 1
ATOM 3244 N N . VAL B 1 186 ? 3.615 8.492 12.711 1 72.25 186 VAL B N 1
ATOM 3245 C CA . VAL B 1 186 ? 2.834 9.594 13.266 1 72.25 186 VAL B CA 1
ATOM 3246 C C . VAL B 1 186 ? 2.797 10.758 12.273 1 72.25 186 VAL B C 1
ATOM 3248 O O . VAL B 1 186 ? 1.843 11.539 12.258 1 72.25 186 VAL B O 1
ATOM 3251 N N . GLY B 1 187 ? 3.797 10.805 11.422 1 65 187 GLY B N 1
ATOM 3252 C CA . GLY B 1 187 ? 3.893 11.898 10.461 1 65 187 GLY B CA 1
ATOM 3253 C C . GLY B 1 187 ? 4.434 13.18 11.07 1 65 187 GLY B C 1
ATOM 3254 O O . GLY B 1 187 ? 3.865 14.25 10.875 1 65 187 GLY B O 1
ATOM 3255 N N . THR B 1 188 ? 5.328 13.039 11.852 1 67.06 188 THR B N 1
ATOM 3256 C CA . THR B 1 188 ? 5.969 14.18 12.492 1 67.06 188 THR B CA 1
ATOM 3257 C C . THR B 1 188 ? 7.473 13.945 12.641 1 67.06 188 THR B C 1
ATOM 3259 O O . THR B 1 188 ? 8.016 13 12.062 1 67.06 188 THR B O 1
ATOM 3262 N N . SER B 1 189 ? 8.133 14.844 13.156 1 67.75 189 SER B N 1
ATOM 3263 C CA . SER B 1 189 ? 9.57 14.695 13.352 1 67.75 189 SER B CA 1
ATOM 3264 C C . SER B 1 189 ? 9.875 13.828 14.57 1 67.75 189 SER B C 1
ATOM 3266 O O . SER B 1 189 ? 9.047 13.703 15.477 1 67.75 189 SER B O 1
ATOM 3268 N N . ARG B 1 190 ? 11.047 13.164 14.445 1 78.25 190 ARG B N 1
ATOM 3269 C CA . ARG B 1 190 ? 11.508 12.367 15.57 1 78.25 190 ARG B CA 1
ATOM 3270 C C . ARG B 1 190 ? 11.5 13.188 16.859 1 78.25 190 ARG B C 1
ATOM 3272 O O . ARG B 1 190 ? 11.086 12.695 17.906 1 78.25 190 ARG B O 1
ATOM 3279 N N . GLU B 1 191 ? 11.961 14.414 16.75 1 77.19 191 GLU B N 1
ATOM 3280 C CA . GLU B 1 191 ? 12.016 15.297 17.922 1 77.19 191 GLU B CA 1
ATOM 3281 C C . GLU B 1 191 ? 10.625 15.531 18.5 1 77.19 191 GLU B C 1
ATOM 3283 O O . GLU B 1 191 ? 10.445 15.461 19.719 1 77.19 191 GLU B O 1
ATOM 3288 N N . ASN B 1 192 ? 9.727 15.82 17.688 1 81.19 192 ASN B N 1
ATOM 3289 C CA . ASN B 1 192 ? 8.383 16.141 18.141 1 81.19 192 ASN B CA 1
ATOM 3290 C C . ASN B 1 192 ? 7.695 14.938 18.781 1 81.19 192 ASN B C 1
ATOM 3292 O O . ASN B 1 192 ? 7.059 15.062 19.828 1 81.19 192 ASN B O 1
ATOM 3296 N N . VAL B 1 193 ? 7.879 13.742 18.156 1 86.31 193 VAL B N 1
ATOM 3297 C CA . VAL B 1 193 ? 7.238 12.562 18.734 1 86.31 193 VAL B CA 1
ATOM 3298 C C . VAL B 1 193 ? 7.859 12.258 20.094 1 86.31 193 VAL B C 1
ATOM 3300 O O . VAL B 1 193 ? 7.156 11.859 21.031 1 86.31 193 VAL B O 1
ATOM 3303 N N . THR B 1 194 ? 9.109 12.391 20.141 1 86.94 194 THR B N 1
ATOM 3304 C CA . THR B 1 194 ? 9.797 12.172 21.406 1 86.94 194 THR B CA 1
ATOM 3305 C C . THR B 1 194 ? 9.258 13.109 22.484 1 86.94 194 THR B C 1
ATOM 3307 O O . THR B 1 194 ? 9.016 12.695 23.609 1 86.94 194 THR B O 1
ATOM 3310 N N . ARG B 1 195 ? 9.078 14.359 22.094 1 87.56 195 ARG B N 1
ATOM 3311 C CA . ARG B 1 195 ? 8.539 15.352 23.016 1 87.56 195 ARG B CA 1
ATOM 3312 C C . ARG B 1 195 ? 7.137 14.977 23.469 1 87.56 195 ARG B C 1
ATOM 3314 O O . ARG B 1 195 ? 6.824 15.055 24.656 1 87.56 195 ARG B O 1
ATOM 3321 N N . ILE B 1 196 ? 6.348 14.664 22.562 1 89.19 196 ILE B N 1
ATOM 3322 C CA . ILE B 1 196 ? 4.965 14.305 22.859 1 89.19 196 ILE B CA 1
ATOM 3323 C C . ILE B 1 196 ? 4.934 13.102 23.797 1 89.19 196 ILE B C 1
ATOM 3325 O O . ILE B 1 196 ? 4.207 13.109 24.797 1 89.19 196 ILE B O 1
ATOM 3329 N N . LEU B 1 197 ? 5.73 12.062 23.469 1 91.81 197 LEU B N 1
ATOM 3330 C CA . LEU B 1 197 ? 5.785 10.859 24.297 1 91.81 197 LEU B CA 1
ATOM 3331 C C . LEU B 1 197 ? 6.273 11.195 25.703 1 91.81 197 LEU B C 1
ATOM 3333 O O . LEU B 1 197 ? 5.75 10.664 26.688 1 91.81 197 LEU B O 1
ATOM 3337 N N . SER B 1 198 ? 7.27 12.016 25.734 1 91.69 198 SER B N 1
ATOM 3338 C CA . SER B 1 198 ? 7.797 12.445 27.031 1 91.69 198 SER B CA 1
ATOM 3339 C C . SER B 1 198 ? 6.727 13.156 27.859 1 91.69 198 SER B C 1
ATOM 3341 O O . SER B 1 198 ? 6.609 12.93 29.062 1 91.69 198 SER B O 1
ATOM 3343 N N . GLN B 1 199 ? 6.074 14.008 27.203 1 91.56 199 GLN B N 1
ATOM 3344 C CA . GLN B 1 199 ? 5.004 14.727 27.891 1 91.56 199 GLN B CA 1
ATOM 3345 C C . GLN B 1 199 ? 3.924 13.773 28.375 1 91.56 199 GLN B C 1
ATOM 3347 O O . GLN B 1 199 ? 3.439 13.906 29.5 1 91.56 199 GLN B O 1
ATOM 3352 N N . LEU B 1 200 ? 3.539 12.844 27.547 1 92.31 200 LEU B N 1
ATOM 3353 C CA . LEU B 1 200 ? 2.527 11.867 27.922 1 92.31 200 LEU B CA 1
ATOM 3354 C C . LEU B 1 200 ? 2.994 11.039 29.109 1 92.31 200 LEU B C 1
ATOM 3356 O O . LEU B 1 200 ? 2.188 10.672 29.969 1 92.31 200 LEU B O 1
ATOM 3360 N N . ASP B 1 201 ? 4.262 10.734 29.094 1 93.88 201 ASP B N 1
ATOM 3361 C CA . ASP B 1 201 ? 4.867 10.008 30.203 1 93.88 201 ASP B CA 1
ATOM 3362 C C . ASP B 1 201 ? 4.824 10.836 31.484 1 93.88 201 ASP B C 1
ATOM 3364 O O . ASP B 1 201 ? 4.422 10.336 32.531 1 93.88 201 ASP B O 1
ATOM 3368 N N . LYS B 1 202 ? 5.203 12.039 31.375 1 92.81 202 LYS B N 1
ATOM 3369 C CA . LYS B 1 202 ? 5.184 12.953 32.5 1 92.81 202 LYS B CA 1
ATOM 3370 C C . LYS B 1 202 ? 3.77 13.117 33.062 1 92.81 202 LYS B C 1
ATOM 3372 O O . LYS B 1 202 ? 3.576 13.203 34.281 1 92.81 202 LYS B O 1
ATOM 3377 N N . ASP B 1 203 ? 2.848 13.141 32.188 1 91.44 203 ASP B N 1
ATOM 3378 C CA . ASP B 1 203 ? 1.454 13.352 32.562 1 91.44 203 ASP B CA 1
ATOM 3379 C C . ASP B 1 203 ? 0.84 12.062 33.125 1 91.44 203 ASP B C 1
ATOM 3381 O O . ASP B 1 203 ? -0.314 12.055 33.562 1 91.44 203 ASP B O 1
ATOM 3385 N N . GLY B 1 204 ? 1.593 11.039 33.031 1 92.12 204 GLY B N 1
ATOM 3386 C CA . GLY B 1 204 ? 1.142 9.773 33.594 1 92.12 204 GLY B CA 1
ATOM 3387 C C . GLY B 1 204 ? 0.2 9.023 32.656 1 92.12 204 GLY B C 1
ATOM 3388 O O . GLY B 1 204 ? -0.469 8.078 33.094 1 92.12 204 GLY B O 1
ATOM 3389 N N . VAL B 1 205 ? 0.036 9.453 31.484 1 93.5 205 VAL B N 1
ATOM 3390 C CA . VAL B 1 205 ? -0.855 8.82 30.516 1 93.5 205 VAL B CA 1
ATOM 3391 C C . VAL B 1 205 ? -0.212 7.543 29.984 1 93.5 205 VAL B C 1
ATOM 3393 O O . VAL B 1 205 ? -0.893 6.531 29.781 1 93.5 205 VAL B O 1
ATOM 3396 N N . ILE B 1 206 ? 1.083 7.648 29.719 1 94.38 206 ILE B N 1
ATOM 3397 C CA . ILE B 1 206 ? 1.853 6.477 29.312 1 94.38 206 ILE B CA 1
ATOM 3398 C C . ILE B 1 206 ? 3.115 6.375 30.172 1 94.38 206 ILE B C 1
ATOM 3400 O O . ILE B 1 206 ? 3.434 7.289 30.938 1 94.38 206 ILE B O 1
ATOM 3404 N N . ARG B 1 207 ? 3.73 5.234 30.156 1 93.38 207 ARG B N 1
ATOM 3405 C CA . ARG B 1 207 ? 5.059 5.039 30.719 1 93.38 207 ARG B CA 1
ATOM 3406 C C . ARG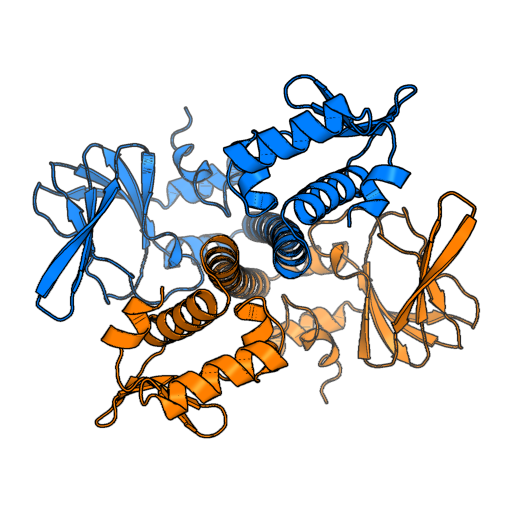 B 1 207 ? 6.031 4.516 29.672 1 93.38 207 ARG B C 1
ATOM 3408 O O . ARG B 1 207 ? 5.746 3.525 28.984 1 93.38 207 ARG B O 1
ATOM 3415 N N . LEU B 1 208 ? 7.109 5.227 29.438 1 90.12 208 LEU B N 1
ATOM 3416 C CA . LEU B 1 208 ? 8.133 4.816 28.484 1 90.12 208 LEU B CA 1
ATOM 3417 C C . LEU B 1 208 ? 9.117 3.846 29.125 1 90.12 208 LEU B C 1
ATOM 3419 O O . LEU B 1 208 ? 9.586 4.074 30.234 1 90.12 208 LEU B O 1
ATOM 3423 N N . ASP B 1 209 ? 9.203 2.725 28.5 1 80.94 209 ASP B N 1
ATOM 3424 C CA . ASP B 1 209 ? 10.18 1.722 28.906 1 80.94 209 ASP B CA 1
ATOM 3425 C C . ASP B 1 209 ? 10.984 1.207 27.719 1 80.94 209 ASP B C 1
ATOM 3427 O O . ASP B 1 209 ? 10.633 0.189 27.125 1 80.94 209 ASP B O 1
ATOM 3431 N N . ARG B 1 210 ? 12.141 1.763 27.438 1 70.12 210 ARG B N 1
ATOM 3432 C CA . ARG B 1 210 ? 12.992 1.421 26.297 1 70.12 210 ARG B CA 1
ATOM 3433 C C . ARG B 1 210 ? 12.188 1.416 25 1 70.12 210 ARG B C 1
ATOM 3435 O O . ARG B 1 210 ? 11.586 2.426 24.641 1 70.12 210 ARG B O 1
ATOM 3442 N N . GLN B 1 211 ? 12.031 0.228 24.266 1 71.19 211 GLN B N 1
ATOM 3443 C CA . GLN B 1 211 ? 11.305 0.151 23 1 71.19 211 GLN B CA 1
ATOM 3444 C C . GLN B 1 211 ? 9.859 -0.28 23.219 1 71.19 211 GLN B C 1
ATOM 3446 O O . GLN B 1 211 ? 9.172 -0.676 22.281 1 71.19 211 GLN B O 1
ATOM 3451 N N . ARG B 1 212 ? 9.461 -0.173 24.516 1 83.94 212 ARG B N 1
ATOM 3452 C CA . ARG B 1 212 ? 8.078 -0.515 24.844 1 83.94 212 ARG B CA 1
ATOM 3453 C C . ARG B 1 212 ? 7.359 0.666 25.5 1 83.94 212 ARG B C 1
ATOM 3455 O O . ARG B 1 212 ? 8 1.561 26.047 1 83.94 212 ARG B O 1
ATOM 3462 N N . ILE B 1 213 ? 6.039 0.705 25.266 1 91.81 213 ILE B N 1
ATOM 3463 C CA . ILE B 1 213 ? 5.195 1.744 25.844 1 91.81 213 ILE B CA 1
ATOM 3464 C C . ILE B 1 213 ? 4.039 1.103 26.609 1 91.81 213 ILE B C 1
ATOM 3466 O O . ILE B 1 213 ? 3.441 0.131 26.141 1 91.81 213 ILE B O 1
ATOM 3470 N N . ILE B 1 214 ? 3.928 1.494 27.875 1 92.69 214 ILE B N 1
ATOM 3471 C CA . ILE B 1 214 ? 2.758 1.068 28.641 1 92.69 214 ILE B CA 1
ATOM 3472 C C . ILE B 1 214 ? 1.733 2.199 28.688 1 92.69 214 ILE B C 1
ATOM 3474 O O . ILE B 1 214 ? 2.033 3.299 29.156 1 92.69 214 ILE B O 1
ATOM 3478 N N . ILE B 1 215 ? 0.545 1.973 28.188 1 92.56 215 ILE B N 1
ATOM 3479 C CA . ILE B 1 215 ? -0.537 2.945 28.297 1 92.56 215 ILE B CA 1
ATOM 3480 C C . ILE B 1 215 ? -1.196 2.83 29.672 1 92.56 215 ILE B C 1
ATOM 3482 O O . ILE B 1 215 ? -1.812 1.81 29.984 1 92.56 215 ILE B O 1
ATOM 3486 N N . LYS B 1 216 ? -1.073 3.832 30.469 1 92.94 216 LYS B N 1
ATOM 3487 C CA . LYS B 1 216 ? -1.581 3.838 31.844 1 92.94 216 LYS B CA 1
ATOM 3488 C C . LYS B 1 216 ? -3.029 4.316 31.891 1 92.94 216 LYS B C 1
ATOM 3490 O O . LYS B 1 216 ? -3.805 3.881 32.75 1 92.94 216 LYS B O 1
ATOM 3495 N N . ASP B 1 217 ? -3.316 5.219 31.094 1 90.38 217 ASP B N 1
ATOM 3496 C CA . ASP B 1 217 ? -4.645 5.82 31.062 1 90.38 217 ASP B CA 1
ATOM 3497 C C . ASP B 1 217 ? -5.172 5.918 29.641 1 90.38 217 ASP B C 1
ATOM 3499 O O . ASP B 1 217 ? -5.023 6.949 28.984 1 90.38 217 ASP B O 1
ATOM 3503 N N . ILE B 1 218 ? -5.844 4.906 29.281 1 87.88 218 ILE B N 1
ATOM 3504 C CA . ILE B 1 218 ? -6.277 4.785 27.891 1 87.88 218 ILE B CA 1
ATOM 3505 C C . ILE B 1 218 ? -7.352 5.828 27.594 1 87.88 218 ILE B C 1
ATOM 3507 O O . ILE B 1 218 ? -7.43 6.344 26.484 1 87.88 218 ILE B O 1
ATOM 3511 N N . GLU B 1 219 ? -8.164 6.121 28.594 1 83 219 GLU B N 1
ATOM 3512 C CA . GLU B 1 219 ? -9.227 7.102 28.391 1 83 219 GLU B CA 1
ATOM 3513 C C . GLU B 1 219 ? -8.656 8.492 28.125 1 83 219 GLU B C 1
ATOM 3515 O O . GLU B 1 219 ? -9.133 9.203 27.25 1 83 219 GLU B O 1
ATOM 3520 N N . ARG B 1 220 ? -7.711 8.906 28.875 1 85.44 220 ARG B N 1
ATOM 3521 C CA . ARG B 1 220 ? -7.062 10.188 28.641 1 85.44 220 ARG B CA 1
ATOM 3522 C C . ARG B 1 220 ? -6.391 10.227 27.266 1 85.44 220 ARG B C 1
ATOM 3524 O O . ARG B 1 220 ? -6.391 11.266 26.609 1 85.44 220 ARG B O 1
ATOM 3531 N N . LEU B 1 221 ? -5.789 9.109 26.859 1 86.06 221 LEU B N 1
ATOM 3532 C CA . LEU B 1 221 ? -5.164 9.031 25.531 1 86.06 221 LEU B CA 1
ATOM 3533 C C . LEU B 1 221 ? -6.195 9.211 24.438 1 86.06 221 LEU B C 1
ATOM 3535 O O . LEU B 1 221 ? -5.941 9.906 23.453 1 86.06 221 LEU B O 1
ATOM 3539 N N . LYS B 1 222 ? -7.348 8.688 24.641 1 78.56 222 LYS B N 1
ATOM 3540 C CA . LYS B 1 222 ? -8.43 8.789 23.656 1 78.56 222 LYS B CA 1
ATOM 3541 C C . LYS B 1 222 ? -8.93 10.227 23.531 1 78.56 222 LYS B C 1
ATOM 3543 O O . LYS B 1 222 ? -9.359 10.648 22.469 1 78.56 222 LYS B O 1
ATOM 3548 N N . GLU B 1 223 ? -8.859 10.961 24.625 1 75.81 223 GLU B N 1
ATOM 3549 C CA . GLU B 1 223 ? -9.32 12.352 24.656 1 75.81 223 GLU B CA 1
ATOM 3550 C C . GLU B 1 223 ? -8.453 13.234 23.766 1 75.81 223 GLU B C 1
ATOM 3552 O O . GLU B 1 223 ? -8.859 14.344 23.406 1 75.81 223 GLU B O 1
ATOM 3557 N N . MET B 1 224 ? -7.32 12.734 23.484 1 71.75 224 MET B N 1
ATOM 3558 C CA . MET B 1 224 ? -6.363 13.539 22.734 1 71.75 224 MET B CA 1
ATOM 3559 C C . MET B 1 224 ? -6.609 13.422 21.234 1 71.75 224 MET B C 1
ATOM 3561 O O . MET B 1 224 ? -5.938 14.078 20.438 1 71.75 224 MET B O 1
ATOM 3565 N N . LEU B 1 225 ? -7.414 12.516 20.906 1 66.19 225 LEU B N 1
ATOM 3566 C CA . LEU B 1 225 ? -7.723 12.305 19.484 1 66.19 225 LEU B CA 1
ATOM 3567 C C . LEU B 1 225 ? -8.477 13.492 18.906 1 66.19 225 LEU B C 1
ATOM 3569 O O . LEU B 1 225 ? -9.219 14.172 19.625 1 66.19 225 LEU B O 1
#

Nearest PDB structures (foldseek):
  4cyd-assembly2_C  TM=4.585E-01  e=1.018E-20  Corynebacterium glutamicum
  3i54-assembly2_C  TM=4.631E-01  e=6.516E-20  Mycobacterium tuberculosis
  3h3u-assembly1_A  TM=4.580E-01  e=4.419E-19  Mycobacterium tuberculosis H37Rv
  3i54-assembly1_A  TM=4.511E-01  e=3.935E-19  Mycobacterium tuberculosis
  2xkp-assembly2_D  TM=4.781E-01  e=3.234E-17  Synechococcus elongatus PCC 7942 = FACHB-805

Organism: Thermoanaerobacter italicus (strain DSM 9252 / Ab9) (NCBI:txid580331)

Solvent-accessible surface area (backbone atoms only — not comparable to full-atom values): 23054 Å² total; per-residue (Å²): 129,64,94,39,54,66,49,45,71,38,88,63,36,49,81,56,53,66,69,53,41,46,60,54,45,68,65,41,44,81,46,79,38,49,56,70,37,69,76,46,48,52,66,39,76,32,55,46,31,39,30,30,65,36,47,34,34,38,33,28,40,66,43,95,84,67,49,76,43,77,74,46,76,41,36,63,68,34,71,47,56,62,77,24,54,70,55,34,56,51,30,89,37,24,34,30,21,73,27,63,21,34,32,38,38,38,42,44,67,58,52,52,50,47,31,54,74,30,24,67,54,34,51,50,33,43,27,47,44,42,44,50,51,54,53,48,53,54,25,51,57,23,49,55,73,30,54,71,63,15,6,43,34,44,51,53,49,51,44,39,72,75,60,37,40,84,50,98,77,26,36,37,27,74,68,83,45,56,62,57,56,46,9,58,45,32,46,52,47,44,66,56,45,51,49,50,51,49,49,35,31,72,71,53,35,28,43,82,52,91,61,30,38,31,37,50,30,63,68,64,42,57,68,45,86,130,64,94,39,54,66,50,46,72,37,87,63,37,49,82,56,53,67,71,54,39,46,58,56,45,69,67,42,45,79,47,78,36,50,56,71,36,69,76,47,47,52,66,38,76,33,55,45,32,37,31,30,66,35,48,33,34,37,32,28,39,66,43,96,85,65,49,76,42,79,74,47,77,40,35,63,68,34,74,47,55,61,76,26,54,71,54,35,55,51,29,89,38,23,34,30,21,74,28,65,20,34,32,38,38,39,40,42,65,58,52,51,51,48,31,55,74,30,26,67,54,34,51,52,34,43,27,48,45,40,44,50,52,55,53,46,53,53,25,53,57,24,49,56,72,30,55,72,64,14,6,44,34,44,51,54,48,50,44,37,72,74,59,37,40,84,50,98,77,26,36,36,26,73,67,85,43,55,62,56,57,47,8,58,44,31,45,52,47,44,68,56,44,52,48,49,51,49,49,36,29,73,72,53,34,28,45,82,50,88,62,30,40,32,37,50,30,62,67,66,41,57,68,46,87

InterPro domains:
  IPR000595 Cyclic nucleotide-binding domain [PF00027] (31-117)
  IPR000595 Cyclic nucleotide-binding domain [PS50042] (12-132)
  IPR000595 Cyclic nucleotide-binding domain [SM00100] (12-130)
  IPR000595 Cyclic nucleotide-binding domain [cd00038] (13-126)
  IPR012318 Crp-type HTH domain [PF13545] (151-224)
  IPR012318 Crp-type HTH domain [PR00034] (175-191)
  IPR012318 Crp-type HTH domain [PR00034] (191-206)
  IPR012318 Crp-type HTH domain [PS51063] (146-219)
  IPR012318 Crp-type HTH domain [SM00419] (169-217)
  IPR014710 RmlC-like jelly roll fold [G3DSA:2.60.120.10] (3-138)
  IPR018490 Cyclic nucleotide-binding domain superfamily [SSF51206] (5-145)
  IPR036388 Winged helix-like DNA-binding domain superfamily [G3DSA:1.10.10.10] (139-225)
  IPR036390 Winged helix DNA-binding domain superfamily [SSF46785] (148-224)
  IPR050397 Global Transcriptional Regulators in Environmental Response [PTHR24567] (17-223)

Radius of gyration: 24.05 Å; Cα contacts (8 Å, |Δi|>4): 875; chains: 2; bounding box: 68×56×62 Å

Secondary structure (DSSP, 8-state):
--TTGGGGGSTTTTT--HHHHHHHHHT-EEEEE-TT-EEE-TTSB--EEEEEEES-EEEEEE-TTS-EEEEEEE-TT-EE-GGGTTT--B-SSEEEESSSEEEEEEEHHHHHHHHHH-HHHHHHHHHHHHHHHHHHHHHHHHHHH--HHHHHHHHHHHHHHHH-EEETTEEEEE----HHHHHHHHTS-HHHHHHHHHHHHHTTSEEEETTEEEES-HHHHHHT-/--TTGGGGGSTTTTT--HHHHHHHHHT-EEEEE-TT-EEE-TTSB--EEEEEEES-EEEEEE-TTS-EEEEEEE-TT-EE-GGGTTT--B-SSEEEESSSEEEEEEEHHHHHHHHHH-HHHHHHHHHHHHHHHHHHHHHHHHHHH--HHHHHHHHHHHHHHHH-EEETTEEEEE----HHHHHHHHTS-HHHHHHHHHHHHHTTSEEEETTEEEES-HHHHHTT-

Sequence (450 aa):
MADFDYLKKVPYFNELEDKSLEEIHKISIIKSFKKGSVIFMEGEKGEAIYFVRSGKVKISKTSSMGKEYIIKIMEKGDIFAESVLFVGGEYPATAEAIEDSEVIVLKNQDIENLILKNSEIALSIIKLMAKRLKNVAVIIENLALRDSIGRTASVLLTFAKERGIDTKEGILLDLNLNRQDLANIVGTSRENVTRILSQLDKDGVIRLDRQRIIIKDIERLKEMLMADFDYLKKVPYFNELEDKSLEEIHKISIIKSFKKGSVIFMEGEKGEAIYFVRSGKVKISKTSSMGKEYIIKIMEKGDIFAESVLFVGGEYPATAEAIEDSEVIVLKNQDIENLILKNSEIALSIIKLMAKRLKNVAVIIENLALRDSIGRTASVLLTFAKERGIDTKEGILLDLNLNRQDLANIVGTSRENVTRILSQLDKDGVIRLDRQRIIIKDIERLKEML

pLDDT: mean 86.32, std 11.06, range [50.22, 98.44]

Foldseek 3Di:
DPPQCLQLPQLLPVPPDPVLSVLQSVQKDKDKDAAFDWPDAFQAKLFKKKFWQAAKKWWWAADPVRDIGTDDIHGHSDIPSSVCAPVIGTRHTIIGGNHTTMMIIGTNVVVVVSCVVPVPSVVSSVVSVVVVVVLQVQLVVLVPPADLLLLLLSVVVVQQVVPWDQDPQATKGQPVDDLCRSCVSSVHHSVVSVVSLVVCCVVVQWPDDPNMIGGRNNPVSNVRD/DPPQCLQLPQLLPVPPDPVLSVLQSVQKDKDKDAAFDWPDAFQAKLFKKKFWQAAKKWWWAADPVRDIGTDDIHGHSDIPSSVCAPVIGTRHTIIGGNHTTMMIIGTNVVVVVSCVVPVPSVVSSVVSVVVVVVLQVQLVVLVPPADLLLLLLSVVVVQQVVPWDQDPQATKGQPVDDLCRSCVSSVHHSVVSVVSLVVCCVVVQWPDDPNMIGGRNNPVSNVRD